Protein AF-A0A8J8G576-F1 (afdb_monomer_lite)

Radius of gyration: 27.76 Å; chains: 1; bounding box: 72×75×90 Å

Foldseek 3Di:
DDDDDPPPPPVVVVVVVVPDDVVVVVVVVLVVVLVVLLVVLDVLLPPCLVVVLVVLVVVLVVLVVVLVVLVVVLPPPPDDPVVNVVSVVVSVVSVVVNVVSVVVSVCSLQVSVVSLLVSLLSLLVQPQDLLSLLLQQQVLLLVQDAQPPPCNLVSLLSSLLSNLLSLLLVLQVVCCVPDHDPDPQSVVLVVVLVPDPDDVVSVVVSSSSCSNQPSSLSSSLSVLLSSLCVDPVLVVLVVVLVVLVVVLVVPPPPPVSNVVSVVVNVVSVVVSLVSSLVSSVCSLVVNPDPPPDDDPDPVVVVVVVVSVVSSSVVSNVLNVLLSVLDDDSSLLSVLSSLLSCLSRPSHNDQLCSHNLCSLVVLQCLQPDQDAPPVRHGDPSDNRPVVSSVSSCQFQASHGAQWWWWFAPDPLDTWIWGQRGTRDVHSQFGFTATDDLVPVPDAQDDTDGRDLCGTPSHPNDDDDNPPDPPHDPVVSRVVRPNTDGPDVSVDDDQDVSNVSVVCVRNVSD

Structure (mmCIF, N/CA/C/O backbone):
data_AF-A0A8J8G576-F1
#
_entry.id   AF-A0A8J8G576-F1
#
loop_
_atom_site.group_PDB
_atom_site.id
_atom_site.type_symbol
_atom_site.label_atom_id
_atom_site.label_alt_id
_atom_site.label_comp_id
_atom_site.label_asym_id
_atom_site.label_entity_id
_atom_site.label_seq_id
_atom_site.pdbx_PDB_ins_code
_atom_site.Cartn_x
_atom_site.Cartn_y
_atom_site.Cartn_z
_atom_site.occupancy
_atom_site.B_iso_or_equiv
_atom_site.auth_seq_id
_atom_site.auth_comp_id
_atom_site.auth_asym_id
_atom_site.auth_atom_id
_atom_site.pdbx_PDB_model_num
ATOM 1 N N . MET A 1 1 ? 14.164 47.721 5.585 1.00 39.62 1 MET A N 1
ATOM 2 C CA . MET A 1 1 ? 12.721 47.896 5.838 1.00 39.62 1 MET A CA 1
ATOM 3 C C . MET A 1 1 ? 12.166 48.745 4.714 1.00 39.62 1 MET A C 1
ATOM 5 O O . MET A 1 1 ? 12.472 49.926 4.664 1.00 39.62 1 MET A O 1
ATOM 9 N N . SER A 1 2 ? 11.447 48.130 3.782 1.00 25.92 2 SER A N 1
ATOM 10 C CA . SER A 1 2 ? 10.608 48.828 2.807 1.00 25.92 2 SER A CA 1
ATOM 11 C C . SER A 1 2 ? 9.567 47.843 2.276 1.00 25.92 2 SER A C 1
ATOM 13 O O . SER A 1 2 ? 9.880 46.702 1.936 1.00 25.92 2 SER A O 1
ATOM 15 N N . ASP A 1 3 ? 8.321 48.297 2.331 1.00 33.03 3 ASP A N 1
ATOM 16 C CA . ASP A 1 3 ? 7.081 47.558 2.135 1.00 33.03 3 ASP A CA 1
ATOM 17 C C . ASP A 1 3 ? 6.875 47.049 0.706 1.00 33.03 3 ASP A C 1
ATOM 19 O O . ASP A 1 3 ? 7.159 47.745 -0.270 1.00 33.03 3 ASP A O 1
ATOM 23 N N . VAL A 1 4 ? 6.265 45.864 0.579 1.00 30.14 4 VAL A N 1
ATOM 24 C CA . VAL A 1 4 ? 5.625 45.423 -0.668 1.00 30.14 4 VAL A CA 1
ATOM 25 C C . VAL A 1 4 ? 4.131 45.200 -0.423 1.00 30.14 4 VAL A C 1
ATOM 27 O O . VAL A 1 4 ? 3.704 44.424 0.427 1.00 30.14 4 VAL A O 1
ATOM 30 N N . ASN A 1 5 ? 3.370 45.951 -1.213 1.00 28.48 5 ASN A N 1
ATOM 31 C CA . ASN A 1 5 ? 1.947 46.276 -1.178 1.00 28.48 5 ASN A CA 1
ATOM 32 C C . ASN A 1 5 ? 1.008 45.048 -1.395 1.00 28.48 5 ASN A C 1
ATOM 34 O O . ASN A 1 5 ? 1.234 44.284 -2.339 1.00 28.48 5 ASN A O 1
ATOM 38 N N . PRO A 1 6 ? -0.080 44.852 -0.610 1.00 28.58 6 PRO A N 1
ATOM 39 C CA . PRO A 1 6 ? -0.944 43.662 -0.696 1.00 28.58 6 PRO A CA 1
ATOM 40 C C . PRO A 1 6 ? -1.960 43.636 -1.860 1.00 28.58 6 PRO A C 1
ATOM 42 O O . PRO A 1 6 ? -2.720 42.677 -1.991 1.00 28.58 6 PRO A O 1
ATOM 45 N N . LEU A 1 7 ? -1.971 44.629 -2.751 1.00 29.23 7 LEU A N 1
ATOM 46 C CA . LEU A 1 7 ? -3.023 44.797 -3.770 1.00 29.23 7 LEU A CA 1
ATOM 47 C C . LEU A 1 7 ? -2.834 44.031 -5.098 1.00 29.23 7 LEU A C 1
ATOM 49 O O . LEU A 1 7 ? -3.698 44.108 -5.966 1.00 29.23 7 LEU A O 1
ATOM 53 N N . ASN A 1 8 ? -1.773 43.231 -5.266 1.00 31.52 8 ASN A N 1
ATOM 54 C CA . ASN A 1 8 ? -1.525 42.496 -6.524 1.00 31.52 8 ASN A CA 1
ATOM 55 C C . ASN A 1 8 ? -1.958 41.016 -6.534 1.00 31.52 8 ASN A C 1
ATOM 57 O O . ASN A 1 8 ? -1.781 40.338 -7.547 1.00 31.52 8 ASN A O 1
ATOM 61 N N . ARG A 1 9 ? -2.565 40.491 -5.457 1.00 32.44 9 ARG A N 1
ATOM 62 C CA . ARG A 1 9 ? -3.052 39.095 -5.435 1.00 32.44 9 ARG A CA 1
ATOM 63 C C . ARG A 1 9 ? -4.371 38.876 -6.185 1.00 32.44 9 ARG A C 1
ATOM 65 O O . ARG A 1 9 ? -4.567 37.783 -6.703 1.00 32.44 9 ARG A O 1
ATOM 72 N N . ASP A 1 10 ? -5.226 39.891 -6.319 1.00 32.47 10 ASP A N 1
ATOM 73 C CA . ASP A 1 10 ? -6.603 39.699 -6.811 1.00 32.47 10 ASP A CA 1
ATOM 74 C C . ASP A 1 10 ? -6.775 39.726 -8.341 1.00 32.47 10 ASP A C 1
ATOM 76 O O . ASP A 1 10 ? -7.762 39.210 -8.873 1.00 32.47 10 ASP A O 1
ATOM 80 N N . LYS A 1 11 ? -5.801 40.260 -9.091 1.00 29.56 11 LYS A N 1
ATOM 81 C CA . LYS A 1 11 ? -5.844 40.253 -10.569 1.00 29.56 11 LYS A CA 1
ATOM 82 C C . LYS A 1 11 ? -5.402 38.916 -11.180 1.00 29.56 11 LYS A C 1
ATOM 84 O O . LYS A 1 11 ? -5.872 38.546 -12.258 1.00 29.56 11 LYS A O 1
ATOM 89 N N . PHE A 1 12 ? -4.558 38.153 -10.482 1.00 28.38 12 PHE A N 1
ATOM 90 C CA . PHE A 1 12 ? -4.049 36.867 -10.975 1.00 28.38 12 PHE A CA 1
ATOM 91 C C . PHE A 1 12 ? -5.076 35.732 -10.809 1.00 28.38 12 PHE A C 1
ATOM 93 O O . PHE A 1 12 ? -5.194 34.861 -11.669 1.00 28.38 12 PHE A O 1
ATOM 100 N N . THR A 1 13 ? -5.894 35.781 -9.754 1.00 30.67 13 THR A N 1
ATOM 101 C CA . THR A 1 13 ? -6.977 34.819 -9.483 1.00 30.67 13 THR A CA 1
ATOM 102 C C . THR A 1 13 ? -8.169 34.972 -10.425 1.00 30.67 13 THR A C 1
ATOM 104 O O . THR A 1 13 ? -8.781 33.968 -10.782 1.00 30.67 13 THR A O 1
ATOM 107 N N . ARG A 1 14 ? -8.497 36.192 -10.877 1.00 27.19 14 ARG A N 1
ATOM 108 C CA . ARG A 1 14 ? -9.646 36.414 -11.779 1.00 27.19 14 ARG A CA 1
ATOM 109 C C . ARG A 1 14 ? -9.377 36.031 -13.235 1.00 27.19 14 ARG A C 1
ATOM 111 O O . ARG A 1 14 ? -10.308 35.627 -13.920 1.00 27.19 14 ARG A O 1
ATOM 118 N N . THR A 1 15 ? -8.125 36.073 -13.688 1.00 27.48 15 THR A N 1
ATOM 119 C CA . THR A 1 15 ? -7.775 35.765 -15.091 1.00 27.48 15 THR A CA 1
ATOM 120 C C . THR A 1 15 ? -7.630 34.254 -15.351 1.00 27.48 15 THR A C 1
ATOM 122 O O . THR A 1 15 ? -7.819 33.790 -16.469 1.00 27.48 15 THR A O 1
ATOM 125 N N . LEU A 1 16 ? -7.367 33.455 -14.308 1.00 27.31 16 LEU A N 1
ATOM 126 C CA . LEU A 1 16 ? -7.277 31.986 -14.383 1.00 27.31 16 LEU A CA 1
ATOM 127 C C . LEU A 1 16 ? -8.637 31.272 -14.284 1.00 27.31 16 LEU A C 1
ATOM 129 O O . LEU A 1 16 ? -8.723 30.088 -14.592 1.00 27.31 16 LEU A O 1
ATOM 133 N N . LEU A 1 17 ? -9.701 31.963 -13.862 1.00 27.03 17 LEU A N 1
ATOM 134 C CA . LEU A 1 17 ? -11.038 31.375 -13.697 1.00 27.03 17 LEU A CA 1
ATOM 135 C C . LEU A 1 17 ? -11.918 31.473 -14.952 1.00 27.03 17 LEU A C 1
ATOM 137 O O . LEU A 1 17 ? -12.981 30.861 -14.986 1.00 27.03 17 LEU A O 1
ATOM 141 N N . THR A 1 18 ? -11.489 32.199 -15.986 1.00 26.41 18 THR A N 1
ATOM 142 C CA . THR A 1 18 ? -12.265 32.386 -17.224 1.00 26.41 18 THR A CA 1
ATOM 143 C C . THR A 1 18 ? -11.886 31.417 -18.349 1.00 26.41 18 THR A C 1
ATOM 145 O O . THR A 1 18 ? -12.558 31.398 -19.373 1.00 26.41 18 THR A O 1
ATOM 148 N N . THR A 1 19 ? -10.848 30.590 -18.172 1.00 29.44 19 THR A N 1
ATOM 149 C CA . THR A 1 19 ? -10.305 29.705 -19.228 1.00 29.44 19 THR A CA 1
ATOM 150 C C . THR A 1 19 ? -10.270 28.217 -18.866 1.00 29.44 19 THR A C 1
ATOM 152 O O . THR A 1 19 ? -9.863 27.400 -19.688 1.00 29.44 19 THR A O 1
ATOM 155 N N . VAL A 1 20 ? -10.717 27.835 -17.666 1.00 29.94 20 VAL A N 1
ATOM 156 C CA . VAL A 1 20 ? -10.661 26.443 -17.195 1.00 29.94 20 VAL A CA 1
ATOM 157 C C . VAL A 1 20 ? -12.033 25.789 -17.328 1.00 29.94 20 VAL A C 1
ATOM 159 O O . VAL A 1 20 ? -13.028 26.279 -16.794 1.00 29.94 20 VAL A O 1
ATOM 162 N N . ASN A 1 21 ? -12.076 24.658 -18.032 1.00 34.28 21 ASN A N 1
ATOM 163 C CA . ASN A 1 21 ? -13.278 23.855 -18.210 1.00 34.28 21 ASN A CA 1
ATOM 164 C C . ASN A 1 21 ? -13.835 23.437 -16.826 1.00 34.28 21 ASN A C 1
ATOM 166 O O . ASN A 1 21 ? -13.077 22.942 -15.987 1.00 34.28 21 ASN A O 1
ATOM 170 N N . PRO A 1 22 ? -15.142 23.586 -16.543 1.00 29.98 22 PRO A N 1
ATOM 171 C CA . PRO A 1 22 ? -15.736 23.208 -15.254 1.00 29.98 22 PRO A CA 1
ATOM 172 C C . PRO A 1 22 ? -15.455 21.755 -14.821 1.00 29.98 22 PRO A C 1
ATOM 174 O O . PRO A 1 22 ? -15.368 21.463 -13.623 1.00 29.98 22 PRO A O 1
ATOM 177 N N . LYS A 1 23 ? -15.254 20.838 -15.780 1.00 34.91 23 LYS A N 1
ATOM 178 C CA . LYS A 1 23 ? -14.845 19.448 -15.507 1.00 34.91 23 LYS A CA 1
ATOM 179 C C . LYS A 1 23 ? -13.452 19.365 -14.873 1.00 34.91 23 LYS A C 1
ATOM 181 O O . LYS A 1 23 ? -13.271 18.624 -13.907 1.00 34.91 23 LYS A O 1
ATOM 186 N N . ASP A 1 24 ? -12.522 20.205 -15.316 1.00 33.38 24 ASP A N 1
ATOM 187 C CA . ASP A 1 24 ? -11.160 20.251 -14.789 1.00 33.38 24 ASP A CA 1
ATOM 188 C C . ASP A 1 24 ? -11.166 20.748 -13.345 1.00 33.38 24 ASP A C 1
ATOM 190 O O . ASP A 1 24 ? -10.557 20.099 -12.502 1.00 33.38 24 ASP A O 1
ATOM 194 N N . ILE A 1 25 ? -11.959 21.786 -13.021 1.00 30.48 25 ILE A N 1
ATOM 195 C CA . ILE A 1 25 ? -12.171 22.334 -11.656 1.00 30.48 25 ILE A CA 1
ATOM 196 C C . ILE A 1 25 ? -12.652 21.256 -10.666 1.00 30.48 25 ILE A C 1
ATOM 198 O O . ILE A 1 25 ? -12.297 21.266 -9.480 1.00 30.48 25 ILE A O 1
ATOM 202 N N . THR A 1 26 ? -13.431 20.290 -11.151 1.00 33.34 26 THR A N 1
ATOM 203 C CA . THR A 1 26 ? -13.935 19.174 -10.342 1.00 33.34 26 THR A CA 1
ATOM 204 C C . THR A 1 26 ? -12.807 18.192 -10.002 1.00 33.34 26 THR A C 1
ATOM 206 O O . THR A 1 26 ? -12.690 17.767 -8.850 1.00 33.34 26 THR A O 1
ATOM 209 N N . ASN A 1 27 ? -11.904 17.928 -10.951 1.00 35.97 27 ASN A N 1
ATOM 210 C CA . ASN A 1 27 ? -10.683 17.151 -10.723 1.00 35.97 27 ASN A CA 1
ATOM 211 C C . ASN A 1 27 ? -9.673 17.907 -9.824 1.00 35.97 27 ASN A C 1
ATOM 213 O O . ASN A 1 27 ? -9.022 17.279 -8.984 1.00 35.97 27 ASN A O 1
ATOM 217 N N . ILE A 1 28 ? -9.643 19.254 -9.876 1.00 33.38 28 ILE A N 1
ATOM 218 C CA . ILE A 1 28 ? -8.862 20.127 -8.963 1.00 33.38 28 ILE A CA 1
ATOM 219 C C . ILE A 1 28 ? -9.232 19.939 -7.507 1.00 33.38 28 ILE A C 1
ATOM 221 O O . ILE A 1 28 ? -8.360 19.762 -6.653 1.00 33.38 28 ILE A O 1
ATOM 225 N N . ARG A 1 29 ? -10.529 19.968 -7.197 1.00 38.03 29 ARG A N 1
ATOM 226 C CA . ARG A 1 29 ? -10.978 19.732 -5.823 1.00 38.03 29 ARG A CA 1
ATOM 227 C C . ARG A 1 29 ? -10.675 18.301 -5.380 1.00 38.03 29 ARG A C 1
ATOM 229 O O . ARG A 1 29 ? -10.291 18.111 -4.234 1.00 38.03 29 ARG A O 1
ATOM 236 N N . ARG A 1 30 ? -10.785 17.312 -6.272 1.00 41.78 30 ARG A N 1
ATOM 237 C CA . ARG A 1 30 ? -10.610 15.883 -5.953 1.00 41.78 30 ARG A CA 1
ATOM 238 C C . ARG A 1 30 ? -9.176 15.505 -5.556 1.00 41.78 30 ARG A C 1
ATOM 240 O O . ARG A 1 30 ? -9.003 14.850 -4.533 1.00 41.78 30 ARG A O 1
ATOM 247 N N . VAL A 1 31 ? -8.147 15.959 -6.275 1.00 36.06 31 VAL A N 1
ATOM 248 C CA . VAL A 1 31 ? -6.740 15.605 -5.965 1.00 36.06 31 VAL A CA 1
ATOM 249 C C . VAL A 1 31 ? -6.128 16.497 -4.877 1.00 36.06 31 VAL A C 1
ATOM 251 O O . VAL A 1 31 ? -5.391 16.008 -4.023 1.00 36.06 31 VAL A O 1
ATOM 254 N N . LYS A 1 32 ? -6.491 17.788 -4.814 1.00 36.25 32 LYS A N 1
ATOM 255 C CA . LYS A 1 32 ? -6.098 18.668 -3.694 1.00 36.25 32 LYS A CA 1
ATOM 256 C C . LYS A 1 32 ? -6.681 18.186 -2.359 1.00 36.25 32 LYS A C 1
ATOM 258 O O . LYS A 1 32 ? -6.054 18.350 -1.313 1.00 36.25 32 LYS A O 1
ATOM 263 N N . ASN A 1 33 ? -7.859 17.560 -2.399 1.00 42.66 33 ASN A N 1
ATOM 264 C CA . ASN A 1 33 ? -8.422 16.875 -1.243 1.00 42.66 33 ASN A CA 1
ATOM 265 C C . ASN A 1 33 ? -7.619 15.624 -0.879 1.00 42.66 33 ASN A C 1
ATOM 267 O O . ASN A 1 33 ? -7.415 15.418 0.307 1.00 42.66 33 ASN A O 1
ATOM 271 N N . LEU A 1 34 ? -7.095 14.847 -1.837 1.00 41.03 34 LEU A N 1
ATOM 272 C CA . LEU A 1 34 ? -6.261 13.675 -1.538 1.00 41.03 34 LEU A CA 1
ATOM 273 C C . LEU A 1 34 ? -4.980 14.029 -0.774 1.00 41.03 34 LEU A C 1
ATOM 275 O O . LEU A 1 34 ? -4.742 13.443 0.275 1.00 41.03 34 LEU A O 1
ATOM 279 N N . GLY A 1 35 ? -4.201 15.019 -1.229 1.00 37.62 35 GLY A N 1
ATOM 280 C CA . GLY A 1 35 ? -2.990 15.471 -0.521 1.00 37.62 35 GLY A CA 1
ATOM 281 C C . GLY A 1 35 ? -3.280 15.930 0.915 1.00 37.62 35 GLY A C 1
ATOM 282 O O . GLY A 1 35 ? -2.668 15.452 1.865 1.00 37.62 35 GLY A O 1
ATOM 283 N N . ARG A 1 36 ? -4.325 16.752 1.094 1.00 41.44 36 ARG A N 1
ATOM 284 C CA . ARG A 1 36 ? -4.788 17.212 2.419 1.00 41.44 36 ARG A CA 1
ATOM 285 C C . ARG A 1 36 ? -5.404 16.104 3.276 1.00 41.44 36 ARG A C 1
ATOM 287 O O . ARG A 1 36 ? -5.397 16.194 4.502 1.00 41.44 36 ARG A O 1
ATOM 294 N N . LEU A 1 37 ? -5.975 15.074 2.658 1.00 42.94 37 LEU A N 1
ATOM 295 C CA . LEU A 1 37 ? -6.482 13.890 3.346 1.00 42.94 37 LEU A CA 1
ATOM 296 C C . LEU A 1 37 ? -5.341 12.984 3.813 1.00 42.94 37 LEU A C 1
ATOM 298 O O . LEU A 1 37 ? -5.450 12.418 4.900 1.00 42.94 37 LEU A O 1
ATOM 302 N N . PHE A 1 38 ? -4.249 12.891 3.048 1.00 44.75 38 PHE A N 1
ATOM 303 C CA . PHE A 1 38 ? -3.033 12.173 3.435 1.00 44.75 38 PHE A CA 1
ATOM 304 C C . PHE A 1 38 ? -2.335 12.839 4.619 1.00 44.75 38 PHE A C 1
ATOM 306 O O . PHE A 1 38 ? -2.135 12.179 5.643 1.00 44.75 38 PHE A O 1
ATOM 313 N N . GLU A 1 39 ? -2.136 14.155 4.555 1.00 42.53 39 GLU A N 1
ATOM 314 C CA . GLU A 1 39 ? -1.615 14.933 5.682 1.00 42.53 39 GLU A CA 1
ATOM 315 C C . GLU A 1 39 ? -2.572 14.872 6.883 1.00 42.53 39 GLU A C 1
ATOM 317 O O . GLU A 1 39 ? -2.167 14.644 8.023 1.00 42.53 39 GLU A O 1
ATOM 322 N N . GLY A 1 40 ? -3.878 15.014 6.635 1.00 39.28 40 GLY A N 1
ATOM 323 C CA . GLY A 1 40 ? -4.918 15.040 7.660 1.00 39.28 40 GLY A CA 1
ATOM 324 C C . GLY A 1 40 ? -5.160 13.706 8.371 1.00 39.28 40 GLY A C 1
ATOM 325 O O . GLY A 1 40 ? -5.634 13.731 9.509 1.00 39.28 40 GLY A O 1
ATOM 326 N N . LEU A 1 41 ? -4.854 12.565 7.741 1.00 42.94 41 LEU A N 1
ATOM 327 C CA . LEU A 1 41 ? -4.860 11.238 8.370 1.00 42.94 41 LEU A CA 1
ATOM 328 C C . LEU A 1 41 ? -3.667 11.085 9.312 1.00 42.94 41 LEU A C 1
ATOM 330 O O . LEU A 1 41 ? -3.839 10.658 10.451 1.00 42.94 41 LEU A O 1
ATOM 334 N N . GLN A 1 42 ? -2.469 11.485 8.882 1.00 43.84 42 GLN A N 1
ATOM 335 C CA . GLN A 1 42 ? -1.278 11.373 9.720 1.00 43.84 42 GLN A CA 1
ATOM 336 C C . GLN A 1 42 ? -1.287 12.370 10.879 1.00 43.84 42 GLN A C 1
ATOM 338 O O . GLN A 1 42 ? -1.013 11.978 12.011 1.00 43.84 42 GLN A O 1
ATOM 343 N N . TYR A 1 43 ? -1.667 13.632 10.643 1.00 38.19 43 TYR A N 1
ATOM 344 C CA . TYR A 1 43 ? -1.714 14.662 11.688 1.00 38.19 43 TYR A CA 1
ATOM 345 C C . TYR A 1 43 ? -2.799 14.413 12.742 1.00 38.19 43 TYR A C 1
ATOM 347 O O . TYR A 1 43 ? -2.605 14.792 13.892 1.00 38.19 43 TYR A O 1
ATOM 355 N N . ARG A 1 44 ? -3.920 13.764 12.388 1.00 41.97 44 ARG A N 1
ATOM 356 C CA . ARG A 1 44 ? -4.988 13.423 13.352 1.00 41.97 44 ARG A CA 1
ATOM 357 C C . ARG A 1 44 ? -4.779 12.085 14.056 1.00 41.97 44 ARG A C 1
ATOM 359 O O . ARG A 1 44 ? -5.364 11.873 15.113 1.00 41.97 44 ARG A O 1
ATOM 366 N N . VAL A 1 45 ? -3.936 11.211 13.511 1.00 41.88 45 VAL A N 1
ATOM 367 C CA . VAL A 1 45 ? -3.476 9.983 14.181 1.00 41.88 45 VAL A CA 1
ATOM 368 C C . VAL A 1 45 ? -2.192 10.229 15.000 1.00 41.88 45 VAL A C 1
ATOM 370 O O . VAL A 1 45 ? -1.796 9.367 15.783 1.00 41.88 45 VAL A O 1
ATOM 373 N N . LYS A 1 46 ? -1.556 11.414 14.893 1.00 43.59 46 LYS A N 1
ATOM 374 C CA . LYS A 1 46 ? -0.429 11.817 15.757 1.00 43.59 46 LYS A CA 1
ATOM 375 C C . LYS A 1 46 ? -0.771 11.624 17.238 1.00 43.59 46 LYS A C 1
ATOM 377 O O . LYS A 1 46 ? -1.900 11.839 17.674 1.00 43.59 46 LYS A O 1
ATOM 382 N N . GLU A 1 47 ? 0.267 11.263 17.992 1.00 42.22 47 GLU A N 1
ATOM 383 C CA . GLU A 1 47 ? 0.310 10.928 19.424 1.00 42.22 47 GLU A CA 1
ATOM 384 C C . GLU A 1 47 ? -0.525 11.812 20.361 1.00 42.22 47 GLU A C 1
ATOM 386 O O . GLU A 1 47 ? -0.893 11.336 21.433 1.00 42.22 47 GLU A O 1
ATOM 391 N N . SER A 1 48 ? -0.885 13.042 19.971 1.00 44.53 48 SER A N 1
ATOM 392 C CA . SER A 1 48 ? -1.766 13.887 20.775 1.00 44.53 48 SER A CA 1
ATOM 393 C C . SER A 1 48 ? -3.174 13.312 20.904 1.00 44.53 48 SER A C 1
ATOM 395 O O . SER A 1 48 ? -3.705 13.360 21.998 1.00 44.53 48 SER A O 1
ATOM 397 N N . ASN A 1 49 ? -3.773 12.692 19.881 1.00 50.84 49 ASN A N 1
ATOM 398 C CA . ASN A 1 49 ? -5.137 12.164 20.025 1.00 50.84 49 ASN A CA 1
ATOM 399 C C . ASN A 1 49 ? -5.187 10.888 20.869 1.00 50.84 49 ASN A C 1
ATOM 401 O O . ASN A 1 49 ? -6.095 10.741 21.670 1.00 50.84 49 ASN A O 1
ATOM 405 N N . ILE A 1 50 ? -4.205 9.987 20.765 1.00 48.56 50 ILE A N 1
ATOM 406 C CA . ILE A 1 50 ? -4.183 8.777 21.605 1.00 48.56 50 ILE A CA 1
ATOM 407 C C . ILE A 1 50 ? -3.841 9.133 23.058 1.00 48.56 50 ILE A C 1
ATOM 409 O O . ILE A 1 50 ? -4.493 8.623 23.960 1.00 48.56 50 ILE A O 1
ATOM 413 N N . GLN A 1 51 ? -2.874 10.026 23.305 1.00 51.22 51 GLN A N 1
ATOM 414 C CA . GLN A 1 51 ? -2.548 10.454 24.671 1.00 51.22 51 GLN A CA 1
ATOM 415 C C . GLN A 1 51 ? -3.620 11.356 25.283 1.00 51.22 51 GLN A C 1
ATOM 417 O O . GLN A 1 51 ? -3.908 11.209 26.464 1.00 51.22 51 GLN A O 1
ATOM 422 N N . ASN A 1 52 ? -4.242 12.245 24.504 1.00 57.72 52 ASN A N 1
ATOM 423 C CA . ASN A 1 52 ? -5.391 13.015 24.977 1.00 57.72 52 ASN A CA 1
ATOM 424 C C . ASN A 1 52 ? -6.577 12.091 25.243 1.00 57.72 52 ASN A C 1
ATOM 426 O O . ASN A 1 52 ? -7.206 12.247 26.272 1.00 57.72 52 ASN A O 1
ATOM 430 N N . ASN A 1 53 ? -6.826 11.078 24.406 1.00 58.97 53 ASN A N 1
ATOM 431 C CA . ASN A 1 53 ? -7.862 10.083 24.684 1.00 58.97 53 ASN A CA 1
ATOM 432 C C . ASN A 1 53 ? -7.552 9.269 25.946 1.00 58.97 53 ASN A C 1
ATOM 434 O O . ASN A 1 53 ? -8.469 8.967 26.693 1.00 58.97 53 ASN A O 1
ATOM 438 N N . LEU A 1 54 ? -6.289 8.903 26.195 1.00 58.59 54 LEU A N 1
ATOM 439 C CA . LEU A 1 54 ? -5.893 8.212 27.428 1.00 58.59 54 LEU A CA 1
ATOM 440 C C . LEU A 1 54 ? -6.089 9.105 28.658 1.00 58.59 54 LEU A C 1
ATOM 442 O O . LEU A 1 54 ? -6.673 8.649 29.631 1.00 58.59 54 LEU A O 1
ATOM 446 N N . LYS A 1 55 ? -5.704 10.385 28.582 1.00 70.12 55 LYS A N 1
ATOM 447 C CA . LYS A 1 55 ? -5.971 11.373 29.639 1.00 70.12 55 LYS A CA 1
ATOM 448 C C . LYS A 1 55 ? -7.467 11.598 29.856 1.00 70.12 55 LYS A C 1
ATOM 450 O O . LYS A 1 55 ? -7.915 11.594 30.989 1.00 70.12 55 LYS A O 1
ATOM 455 N N . GLU A 1 56 ? -8.248 11.732 28.787 1.00 71.81 56 GLU A N 1
ATOM 456 C CA . GLU A 1 56 ? -9.709 11.872 28.850 1.00 71.81 56 GLU A CA 1
ATOM 457 C C . GLU A 1 56 ? -10.365 10.608 29.449 1.00 71.81 56 GLU A C 1
ATOM 459 O O . GLU A 1 56 ? -11.360 10.712 30.162 1.00 71.81 56 GLU A O 1
ATOM 464 N N . ILE A 1 57 ? -9.805 9.413 29.206 1.00 68.94 57 ILE A N 1
ATOM 465 C CA . ILE A 1 57 ? -10.243 8.152 29.832 1.00 68.94 57 ILE A CA 1
ATOM 466 C C . ILE A 1 57 ? -9.898 8.130 31.329 1.00 68.94 57 ILE A C 1
ATOM 468 O O . ILE A 1 57 ? -10.762 7.786 32.130 1.00 68.94 57 ILE A O 1
ATOM 472 N N . GLU A 1 58 ? -8.685 8.528 31.717 1.00 76.19 58 GLU A N 1
ATOM 473 C CA . GLU A 1 58 ? -8.278 8.648 33.127 1.00 76.19 58 GLU A CA 1
ATOM 474 C C . GLU A 1 58 ? -9.139 9.682 33.875 1.00 76.19 58 GLU A C 1
ATOM 476 O O . GLU A 1 58 ? -9.608 9.434 34.989 1.00 76.19 58 GLU A O 1
ATOM 481 N N . GLU A 1 59 ? -9.416 10.826 33.243 1.00 77.56 59 GLU A N 1
ATOM 482 C CA . GLU A 1 59 ? -10.328 11.851 33.754 1.00 77.56 59 GLU A CA 1
ATOM 483 C C . GLU A 1 59 ? -11.732 11.277 33.955 1.00 77.56 59 GLU A C 1
ATOM 485 O O . GLU A 1 59 ? -12.310 11.441 35.030 1.00 77.56 59 GLU A O 1
ATOM 490 N N . LEU A 1 60 ? -12.253 10.530 32.980 1.00 75.12 60 LEU A N 1
ATOM 491 C CA . LEU A 1 60 ? -13.554 9.874 33.070 1.00 75.12 60 LEU A CA 1
ATOM 492 C C . LEU A 1 60 ? -13.625 8.841 34.206 1.00 75.12 60 LEU A C 1
ATOM 494 O O . LEU A 1 60 ? -14.619 8.799 34.936 1.00 75.12 60 LEU A O 1
ATOM 498 N N . GLU A 1 61 ? -12.589 8.023 34.388 1.00 76.88 61 GLU A N 1
ATOM 499 C CA . GLU A 1 61 ? -12.504 7.082 35.511 1.00 76.88 61 GLU A CA 1
ATOM 500 C C . GLU A 1 61 ? -12.494 7.823 36.856 1.00 76.88 61 GLU A C 1
ATOM 502 O O . GLU A 1 61 ? -13.226 7.449 37.778 1.00 76.88 61 GLU A O 1
ATOM 507 N N . SER A 1 62 ? -11.767 8.941 36.941 1.00 80.12 62 SER A N 1
ATOM 508 C CA . SER A 1 62 ? -11.748 9.794 38.133 1.00 80.12 62 SER A CA 1
ATOM 509 C C . SER A 1 62 ? -13.123 10.409 38.441 1.00 80.12 62 SER A C 1
ATOM 511 O O . SER A 1 62 ? -13.539 10.454 39.602 1.00 80.12 62 SER A O 1
ATOM 513 N N . THR A 1 63 ? -13.867 10.834 37.414 1.00 73.19 63 THR A N 1
ATOM 514 C CA . THR A 1 63 ? -15.221 11.396 37.533 1.00 73.19 63 THR A CA 1
ATOM 515 C C . THR A 1 63 ? -16.210 10.328 38.002 1.00 73.19 63 THR A C 1
ATOM 517 O O . THR A 1 63 ? -16.966 10.555 38.950 1.00 73.19 63 THR A O 1
ATOM 520 N N . LYS A 1 64 ? -16.124 9.106 37.455 1.00 78.81 64 LYS A N 1
ATOM 521 C CA . LYS A 1 64 ? -16.912 7.945 37.911 1.00 78.81 64 LYS A CA 1
ATOM 522 C C . LYS A 1 64 ? -16.642 7.603 39.378 1.00 78.81 64 LYS A C 1
ATOM 524 O O . LYS A 1 64 ? -17.570 7.294 40.131 1.00 78.81 64 LYS A O 1
ATOM 529 N N . GLU A 1 65 ? -15.391 7.693 39.827 1.00 82.88 65 GLU A N 1
ATOM 530 C CA . GLU A 1 65 ? -15.060 7.524 41.245 1.00 82.88 65 GLU A CA 1
ATOM 531 C C . GLU A 1 65 ? -15.610 8.645 42.136 1.00 82.88 65 GLU A C 1
ATOM 533 O O . GLU A 1 65 ? -16.091 8.367 43.240 1.00 82.88 65 GLU A O 1
ATOM 538 N N . LYS A 1 66 ? -15.547 9.908 41.691 1.00 81.62 66 LYS A N 1
ATOM 539 C CA . LYS A 1 66 ? -16.115 11.047 42.431 1.00 81.62 66 LYS A CA 1
ATOM 540 C C . LYS A 1 66 ? -17.620 10.889 42.610 1.00 81.62 66 LYS A C 1
ATOM 542 O O . LYS A 1 66 ? -18.101 11.079 43.727 1.00 81.62 66 LYS A O 1
ATOM 547 N N . ILE A 1 67 ? -18.342 10.478 41.565 1.00 75.00 67 ILE A N 1
ATOM 548 C CA . ILE A 1 67 ? -19.783 10.194 41.629 1.00 75.00 67 ILE A CA 1
ATOM 549 C C . ILE A 1 67 ? -20.058 9.114 42.678 1.00 75.00 67 ILE A C 1
ATOM 551 O O . ILE A 1 67 ? -20.813 9.368 43.616 1.00 75.00 67 ILE A O 1
ATOM 555 N N . LYS A 1 68 ? -19.357 7.971 42.631 1.00 82.88 68 LYS A N 1
ATOM 556 C CA . LYS A 1 68 ? -19.502 6.901 43.641 1.00 82.88 68 LYS A CA 1
ATOM 557 C C . LYS A 1 68 ? -19.243 7.389 45.073 1.00 82.88 68 LYS A C 1
ATOM 559 O O . LYS A 1 68 ? -19.989 7.046 45.991 1.00 82.88 68 LYS A O 1
ATOM 564 N N . LYS A 1 69 ? -18.208 8.215 45.279 1.00 82.88 69 LYS A N 1
ATOM 565 C CA . LYS A 1 69 ? -17.874 8.813 46.590 1.00 82.88 69 LYS A CA 1
ATOM 566 C C . LYS A 1 69 ? -18.924 9.830 47.056 1.00 82.88 69 LYS A C 1
ATOM 568 O O . LYS A 1 69 ? -19.135 9.987 48.257 1.00 82.88 69 LYS A O 1
ATOM 573 N N . LEU A 1 70 ? -19.564 10.554 46.140 1.00 78.94 70 LEU A N 1
ATOM 574 C CA . LEU A 1 70 ? -20.640 11.498 46.451 1.00 78.94 70 LEU A CA 1
ATOM 575 C C . LEU A 1 70 ? -21.960 10.772 46.742 1.00 78.94 70 LEU A C 1
ATOM 577 O O . LEU A 1 70 ? -22.690 11.182 47.643 1.00 78.94 70 LEU A O 1
ATOM 581 N N . GLU A 1 71 ? -22.244 9.674 46.045 1.00 79.88 71 GLU A N 1
ATOM 582 C CA . GLU A 1 71 ? -23.408 8.822 46.290 1.00 79.88 71 GLU A CA 1
ATOM 583 C C . GLU A 1 71 ? -23.351 8.136 47.657 1.00 79.88 71 GLU A C 1
ATOM 585 O O . GLU A 1 71 ? -24.350 8.148 48.381 1.00 79.88 71 GLU A O 1
ATOM 590 N N . SER A 1 72 ? -22.190 7.602 48.056 1.00 78.44 72 SER A N 1
ATOM 591 C CA . SER A 1 72 ? -22.005 7.047 49.404 1.00 78.44 72 SER A CA 1
ATOM 592 C C . SER A 1 72 ? -22.194 8.129 50.472 1.00 78.44 72 SER A C 1
ATOM 594 O O . SER A 1 72 ? -22.986 7.963 51.396 1.00 78.44 72 SER A O 1
ATOM 596 N N . LYS A 1 73 ? -21.595 9.307 50.261 1.00 77.31 73 LYS A N 1
ATOM 597 C CA . LYS A 1 73 ? -21.760 10.497 51.110 1.00 77.31 73 LYS A CA 1
ATOM 598 C C . LYS A 1 73 ? -23.190 11.037 51.172 1.00 77.31 73 LYS A C 1
ATOM 600 O O . LYS A 1 73 ? -23.486 11.767 52.114 1.00 77.31 73 LYS A O 1
ATOM 605 N N . LYS A 1 74 ? -24.039 10.776 50.176 1.00 74.06 74 LYS A N 1
ATOM 606 C CA . LYS A 1 74 ? -25.456 11.178 50.154 1.00 74.06 74 LYS A CA 1
ATOM 607 C C . LYS A 1 74 ? -26.338 10.192 50.926 1.00 74.06 74 LYS A C 1
ATOM 609 O O . LYS A 1 74 ? -27.357 10.609 51.473 1.00 74.06 74 LYS A O 1
ATOM 614 N N . LYS A 1 75 ? -25.948 8.910 50.955 1.00 74.50 75 LYS A N 1
ATOM 615 C CA . LYS A 1 75 ? -26.630 7.825 51.680 1.00 74.50 75 LYS A CA 1
ATOM 616 C C . LYS A 1 75 ? -26.348 7.825 53.187 1.00 74.50 75 LYS A C 1
ATOM 618 O O . LYS A 1 75 ? -27.122 7.217 53.919 1.00 74.50 75 LYS A O 1
ATOM 623 N N . ASP A 1 76 ? -25.314 8.531 53.650 1.00 76.94 76 ASP A N 1
ATOM 624 C CA . ASP A 1 76 ? -25.043 8.714 55.082 1.00 76.94 76 ASP A CA 1
ATOM 625 C C . ASP A 1 76 ? -26.246 9.326 55.820 1.00 76.94 76 ASP A C 1
ATOM 627 O O . ASP A 1 76 ? -26.706 10.443 55.532 1.00 76.94 76 ASP A O 1
ATOM 631 N N . SER A 1 77 ? -26.755 8.578 56.802 1.00 59.22 77 SER A N 1
ATOM 632 C CA . SER A 1 77 ? -27.947 8.914 57.587 1.00 59.22 77 SER A CA 1
ATOM 633 C C . SER A 1 77 ? -27.761 10.156 58.469 1.00 59.22 77 SER A C 1
ATOM 635 O O . SER A 1 77 ? -28.753 10.798 58.805 1.00 59.22 77 SER A O 1
ATOM 637 N N . THR A 1 78 ? -26.514 10.542 58.751 1.00 67.38 78 THR A N 1
ATOM 638 C CA . THR A 1 78 ? -26.097 11.632 59.652 1.00 67.38 78 THR A CA 1
ATOM 639 C C . THR A 1 78 ? -26.084 13.036 59.035 1.00 67.38 78 THR A C 1
ATOM 641 O O . THR A 1 78 ? -25.958 14.010 59.771 1.00 67.38 78 THR A O 1
ATOM 644 N N . LYS A 1 79 ? -26.221 13.183 57.709 1.00 71.06 79 LYS A N 1
ATOM 645 C CA . LYS A 1 79 ? -26.152 14.498 57.037 1.00 71.06 79 LYS A CA 1
ATOM 646 C C . LYS A 1 79 ? -27.468 15.255 56.984 1.00 71.06 79 LYS A C 1
ATOM 648 O O . LYS A 1 79 ? -28.534 14.659 56.802 1.00 71.06 79 LYS A O 1
ATOM 653 N N . SER A 1 80 ? -27.371 16.584 57.033 1.00 74.38 80 SER A N 1
ATOM 654 C CA . SER A 1 80 ? -28.535 17.467 56.977 1.00 74.38 80 SER A CA 1
ATOM 655 C C . SER A 1 80 ? -29.247 17.390 55.617 1.00 74.38 80 SER A C 1
ATOM 657 O O . SER A 1 80 ? -28.672 17.032 54.580 1.00 74.38 80 SER A O 1
ATOM 659 N N . LYS A 1 81 ? -30.537 17.742 55.597 1.00 73.25 81 LYS A N 1
ATOM 660 C CA . LYS A 1 81 ? -31.355 17.739 54.372 1.00 73.25 81 LYS A CA 1
ATOM 661 C C . LYS A 1 81 ? -30.788 18.689 53.304 1.00 73.25 81 LYS A C 1
ATOM 663 O O . LYS A 1 81 ? -30.803 18.353 52.121 1.00 73.25 81 LYS A O 1
ATOM 668 N N . GLU A 1 82 ? -30.237 19.829 53.716 1.00 72.19 82 GLU A N 1
ATOM 669 C CA . GLU A 1 82 ? -29.605 20.821 52.835 1.00 72.19 82 GLU A CA 1
ATOM 670 C C . GLU A 1 82 ? -28.276 20.323 52.255 1.00 72.19 82 GLU A C 1
ATOM 672 O O . GLU A 1 82 ? -28.025 20.473 51.055 1.00 72.19 82 GLU A O 1
ATOM 677 N N . GLU A 1 83 ? -27.463 19.630 53.056 1.00 71.44 83 GLU A N 1
ATOM 678 C CA . GLU A 1 83 ? -26.233 18.990 52.582 1.00 71.44 83 GLU A CA 1
ATOM 679 C C . GLU A 1 83 ? -26.524 17.908 51.541 1.00 71.44 83 GLU A C 1
ATOM 681 O O . GLU A 1 83 ? -25.845 17.831 50.515 1.00 71.44 83 GLU A O 1
ATOM 686 N N . ARG A 1 84 ? -27.579 17.107 51.740 1.00 69.56 84 ARG A N 1
ATOM 687 C CA . ARG A 1 84 ? -28.014 16.104 50.754 1.00 69.56 84 ARG A CA 1
ATOM 688 C C . ARG A 1 84 ? -28.469 16.735 49.434 1.00 69.56 84 ARG A C 1
ATOM 690 O O . ARG A 1 84 ? -28.197 16.168 48.373 1.00 69.56 84 ARG A O 1
ATOM 697 N N . ILE A 1 85 ? -29.120 17.901 49.473 1.00 76.94 85 ILE A N 1
ATOM 698 C CA . ILE A 1 85 ? -29.515 18.655 48.269 1.00 76.94 85 ILE A CA 1
ATOM 699 C C . ILE A 1 85 ? -28.277 19.212 47.548 1.00 76.94 85 ILE A C 1
ATOM 701 O O . ILE A 1 85 ? -28.174 19.084 46.327 1.00 76.94 85 ILE A O 1
ATOM 705 N N . SER A 1 86 ? -27.315 19.771 48.287 1.00 78.50 86 SER A N 1
ATOM 706 C CA . SER A 1 86 ? -26.047 20.276 47.740 1.00 78.50 86 SER A CA 1
ATOM 707 C C . SER A 1 86 ? -25.216 19.166 47.081 1.00 78.50 86 SER A C 1
ATOM 709 O O . SER A 1 86 ? -24.779 19.307 45.937 1.00 78.50 86 SER A O 1
ATOM 711 N N . ILE A 1 87 ? -25.087 18.008 47.741 1.00 75.88 87 ILE A N 1
ATOM 712 C CA . ILE A 1 87 ? -24.434 16.815 47.178 1.00 75.88 87 ILE A CA 1
ATOM 713 C C . ILE A 1 87 ? -25.183 16.328 45.929 1.00 75.88 87 ILE A C 1
ATOM 715 O O . ILE A 1 87 ? -24.554 15.994 44.930 1.00 75.88 87 ILE A O 1
ATOM 719 N N . GLY A 1 88 ? -26.520 16.348 45.935 1.00 76.75 88 GLY A N 1
ATOM 720 C CA . GLY A 1 88 ? -27.332 15.997 44.767 1.00 76.75 88 GLY A CA 1
ATOM 721 C C . GLY A 1 88 ? -27.105 16.906 43.552 1.00 76.75 88 GLY A C 1
ATOM 722 O O . GLY A 1 88 ? -27.090 16.410 42.428 1.00 76.75 88 GLY A O 1
ATOM 723 N N . LYS A 1 89 ? -26.889 18.213 43.757 1.00 81.75 89 LYS A N 1
ATOM 724 C CA . LYS A 1 89 ? -26.518 19.142 42.673 1.00 81.75 89 LYS A CA 1
ATOM 725 C C . LYS A 1 89 ? -25.120 18.842 42.120 1.00 81.75 89 LYS A C 1
ATOM 727 O O . LYS A 1 89 ? -24.957 18.857 40.906 1.00 81.75 89 LYS A O 1
ATOM 732 N N . LYS A 1 90 ? -24.156 18.513 42.991 1.00 80.44 90 LYS A N 1
ATOM 733 C CA . LYS A 1 90 ? -22.794 18.112 42.588 1.00 80.44 90 LYS A CA 1
ATOM 734 C C . LYS A 1 90 ? -22.772 16.795 41.806 1.00 80.44 90 LYS A C 1
ATOM 736 O O . LYS A 1 90 ? -22.062 16.697 40.818 1.00 80.44 90 LYS A O 1
ATOM 741 N N . ILE A 1 91 ? -23.586 15.807 42.188 1.00 78.31 91 ILE A N 1
ATOM 742 C CA . ILE A 1 91 ? -23.718 14.557 41.416 1.00 78.31 91 ILE A CA 1
ATOM 743 C C . ILE A 1 91 ? -24.219 14.861 40.000 1.00 78.31 91 ILE A C 1
ATOM 745 O O . ILE A 1 91 ? -23.597 14.439 39.035 1.00 78.31 91 ILE A O 1
ATOM 749 N N . LYS A 1 92 ? -25.278 15.672 39.860 1.00 82.81 92 LYS A N 1
ATOM 750 C CA . LYS A 1 92 ? -25.808 16.042 38.537 1.00 82.81 92 LYS A CA 1
ATOM 751 C C . LYS A 1 92 ? -24.792 16.778 37.660 1.00 82.81 92 LYS A C 1
ATOM 753 O O . LYS A 1 92 ? -24.799 16.581 36.450 1.00 82.81 92 LYS A O 1
ATOM 758 N N . SER A 1 93 ? -23.953 17.647 38.230 1.00 81.69 93 SER A N 1
ATOM 759 C CA . SER A 1 93 ? -22.912 18.326 37.445 1.00 81.69 93 SER A CA 1
ATOM 760 C C . SER A 1 93 ? -21.838 17.354 36.958 1.00 81.69 93 SER A C 1
ATOM 762 O O . SER A 1 93 ? -21.454 17.427 35.795 1.00 81.69 93 SER A O 1
ATOM 764 N N . GLU A 1 94 ? -21.416 16.417 37.808 1.00 79.12 94 GLU A N 1
ATOM 765 C CA . GLU A 1 94 ? -20.415 15.401 37.457 1.00 79.12 94 GLU A CA 1
ATOM 766 C C . GLU A 1 94 ? -20.980 14.380 36.446 1.00 79.12 94 GLU A C 1
ATOM 768 O O . GLU A 1 94 ? -20.281 14.008 35.514 1.00 79.12 94 GLU A O 1
ATOM 773 N N . GLU A 1 95 ? -22.264 14.002 36.527 1.00 80.88 95 GLU A N 1
ATOM 774 C CA . GLU A 1 95 ? -22.942 13.155 35.519 1.00 80.88 95 GLU A CA 1
ATOM 775 C C . GLU A 1 95 ? -23.015 13.827 34.132 1.00 80.88 95 GLU A C 1
ATOM 777 O O . GLU A 1 95 ? -22.939 13.167 33.091 1.00 80.88 95 GLU A O 1
ATOM 782 N N . ILE A 1 96 ? -23.188 15.154 34.087 1.00 84.25 96 ILE A N 1
ATOM 783 C CA . ILE A 1 96 ? -23.154 15.920 32.830 1.00 84.25 96 ILE A CA 1
ATOM 784 C C . ILE A 1 96 ? -21.736 15.919 32.252 1.00 84.25 96 ILE A C 1
ATOM 786 O O . ILE A 1 96 ? -21.571 15.794 31.037 1.00 84.25 96 ILE A O 1
ATOM 790 N N . GLU A 1 97 ? -20.722 16.069 33.102 1.00 78.44 97 GLU A N 1
ATOM 791 C CA . GLU A 1 97 ? -19.316 16.027 32.704 1.00 78.44 97 GLU A CA 1
ATOM 792 C C . GLU A 1 97 ? -18.902 14.631 32.222 1.00 78.44 97 GLU A C 1
ATOM 794 O O . GLU A 1 97 ? -18.308 14.517 31.152 1.00 78.44 97 GLU A O 1
ATOM 799 N N . GLU A 1 98 ? -19.332 13.571 32.913 1.00 78.25 98 GLU A N 1
ATOM 800 C CA . GLU A 1 98 ? -19.181 12.177 32.486 1.00 78.25 98 GLU A CA 1
ATOM 801 C C . GLU A 1 98 ? -19.765 11.969 31.085 1.00 78.25 98 GLU A C 1
ATOM 803 O O . GLU A 1 98 ? -19.046 11.554 30.179 1.00 78.25 98 GLU A O 1
ATOM 808 N N . LYS A 1 99 ? -21.028 12.352 30.847 1.00 81.12 99 LYS A N 1
ATOM 809 C CA . LYS A 1 99 ? -21.651 12.232 29.514 1.00 81.12 99 LYS A CA 1
ATOM 810 C C . LYS A 1 99 ? -20.910 13.022 28.436 1.00 81.12 99 LYS A C 1
ATOM 812 O O . LYS A 1 99 ? -20.820 12.571 27.290 1.00 81.12 99 LYS A O 1
ATOM 817 N N . ARG A 1 100 ? -20.393 14.210 28.768 1.00 80.62 100 ARG A N 1
ATOM 818 C CA . ARG A 1 100 ? -19.588 15.023 27.839 1.00 80.62 100 ARG A CA 1
ATOM 819 C C . ARG A 1 100 ? -18.279 14.321 27.483 1.00 80.62 100 ARG A C 1
ATOM 821 O O . ARG A 1 100 ? -17.953 14.253 26.298 1.00 80.62 100 ARG A O 1
ATOM 828 N N . LEU A 1 101 ? -17.572 13.778 28.474 1.00 75.19 101 LEU A N 1
ATOM 829 C CA . LEU A 1 101 ? -16.337 13.017 28.278 1.00 75.19 101 LEU A CA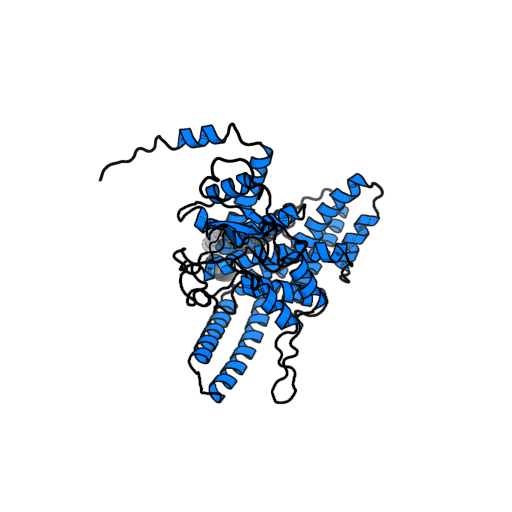 1
ATOM 830 C C . LEU A 1 101 ? -16.597 11.730 27.483 1.00 75.19 101 LEU A C 1
ATOM 832 O O . LEU A 1 101 ? -15.897 11.482 26.506 1.00 75.19 101 LEU A O 1
ATOM 836 N N . GLU A 1 102 ? -17.653 10.969 27.792 1.00 75.44 102 GLU A N 1
ATOM 837 C CA . GLU A 1 102 ? -18.037 9.770 27.027 1.00 75.44 102 GLU A CA 1
ATOM 838 C C . GLU A 1 102 ? -18.318 10.094 25.558 1.00 75.44 102 GLU A C 1
ATOM 840 O O . GLU A 1 102 ? -17.833 9.401 24.659 1.00 75.44 102 GLU A O 1
ATOM 845 N N . THR A 1 103 ? -19.051 11.180 25.298 1.00 78.00 103 THR A N 1
ATOM 846 C CA . THR A 1 103 ? -19.348 11.631 23.932 1.00 78.00 103 THR A CA 1
ATOM 847 C C . THR A 1 103 ? -18.070 12.027 23.193 1.00 78.00 103 THR A C 1
ATOM 849 O O . THR A 1 103 ? -17.890 11.664 22.031 1.00 78.00 103 THR A O 1
ATOM 852 N N . ARG A 1 104 ? -17.158 12.741 23.863 1.00 72.94 104 ARG A N 1
ATOM 853 C CA . ARG A 1 104 ? -15.893 13.198 23.276 1.00 72.94 104 ARG A CA 1
ATOM 854 C C . ARG A 1 104 ? -14.943 12.038 22.985 1.00 72.94 104 ARG A C 1
ATOM 856 O O . ARG A 1 104 ? -14.430 11.958 21.873 1.00 72.94 104 ARG A O 1
ATOM 863 N N . ILE A 1 105 ? -14.794 11.100 23.919 1.00 70.38 105 ILE A N 1
ATOM 864 C CA . ILE A 1 105 ? -14.000 9.877 23.740 1.00 70.38 105 ILE A CA 1
ATOM 865 C C . ILE A 1 105 ? -14.571 9.042 22.593 1.00 70.38 105 ILE A C 1
ATOM 867 O O . ILE A 1 105 ? -13.817 8.567 21.744 1.00 70.38 105 ILE A O 1
ATOM 871 N N . THR A 1 106 ? -15.895 8.879 22.532 1.00 72.75 106 THR A N 1
ATOM 872 C CA . THR A 1 106 ? -16.559 8.143 21.445 1.00 72.75 106 THR A CA 1
ATOM 873 C C . THR A 1 106 ? -16.307 8.823 20.102 1.00 72.75 106 THR A C 1
ATOM 875 O O . THR A 1 106 ? -15.838 8.182 19.164 1.00 72.75 106 THR A O 1
ATOM 878 N N . TYR A 1 107 ? -16.498 10.141 20.023 1.00 71.50 107 TYR A N 1
ATOM 879 C CA . TYR A 1 107 ? -16.211 10.920 18.820 1.00 71.50 107 TYR A CA 1
ATOM 880 C C . TYR A 1 107 ? -14.742 10.809 18.384 1.00 71.50 107 TYR A C 1
ATOM 882 O O . TYR A 1 107 ? -14.463 10.563 17.210 1.00 71.50 107 TYR A O 1
ATOM 890 N N . ASN A 1 108 ? -13.798 10.937 19.319 1.00 67.00 108 ASN A N 1
ATOM 891 C CA . ASN A 1 108 ? -12.366 10.840 19.040 1.00 67.00 108 ASN A CA 1
ATOM 892 C C . ASN A 1 108 ? -11.944 9.424 18.623 1.00 67.00 108 ASN A C 1
ATOM 894 O O . ASN A 1 108 ? -11.005 9.279 17.840 1.00 67.00 108 ASN A O 1
ATOM 898 N N . LYS A 1 109 ? -12.631 8.385 19.113 1.00 68.56 109 LYS A N 1
ATOM 899 C CA . LYS A 1 109 ? -12.446 7.003 18.653 1.00 68.56 109 LYS A CA 1
ATOM 900 C C . LYS A 1 109 ? -12.994 6.805 17.244 1.00 68.56 109 LYS A C 1
ATOM 902 O O . LYS A 1 109 ? -12.315 6.191 16.436 1.00 68.56 109 LYS A O 1
ATOM 907 N N . GLU A 1 110 ? -14.168 7.344 16.919 1.00 70.75 110 GLU A N 1
ATOM 908 C CA . GLU A 1 110 ? -14.812 7.170 15.607 1.00 70.75 110 GLU A CA 1
ATOM 909 C C . GLU A 1 110 ? -14.186 8.003 14.479 1.00 70.75 110 GLU A C 1
ATOM 911 O O . GLU A 1 110 ? -14.180 7.585 13.319 1.00 70.75 110 GLU A O 1
ATOM 916 N N . LEU A 1 111 ? -13.695 9.206 14.787 1.00 70.12 111 LEU A N 1
ATOM 917 C CA . LEU A 1 111 ? -13.250 10.174 13.784 1.00 70.12 111 LEU A CA 1
ATOM 918 C C . LEU A 1 111 ? -12.143 9.632 12.855 1.00 70.12 111 LEU A C 1
ATOM 920 O O . LEU A 1 111 ? -12.287 9.793 11.640 1.00 70.12 111 LEU A O 1
ATOM 924 N N . PRO A 1 112 ? -11.077 8.966 13.344 1.00 68.81 112 PRO A N 1
ATOM 925 C CA . PRO A 1 112 ? -10.066 8.360 12.477 1.00 68.81 112 PRO A CA 1
ATOM 926 C C . PRO A 1 112 ? -10.648 7.356 11.476 1.00 68.81 112 PRO A C 1
ATOM 928 O O . PRO A 1 112 ? -10.197 7.315 10.332 1.00 68.81 112 PRO A O 1
ATOM 931 N N . PHE A 1 113 ? -11.674 6.595 11.867 1.00 72.75 113 PHE A N 1
ATOM 932 C CA . PHE A 1 113 ? -12.344 5.637 10.984 1.00 72.75 113 PHE A CA 1
ATOM 933 C C . PHE A 1 113 ? -13.190 6.326 9.927 1.00 72.75 113 PHE A C 1
ATOM 935 O O . PHE A 1 113 ? -13.043 6.003 8.755 1.00 72.75 113 PHE A O 1
ATOM 942 N N . LYS A 1 114 ? -13.985 7.337 10.309 1.00 73.44 114 LYS A N 1
ATOM 943 C CA . LYS A 1 114 ? -14.742 8.165 9.349 1.00 73.44 114 LYS A CA 1
ATOM 944 C C . LYS A 1 114 ? -13.820 8.766 8.294 1.00 73.44 114 LYS A C 1
ATOM 946 O O . LYS A 1 114 ? -14.151 8.789 7.111 1.00 73.44 114 LYS A O 1
ATOM 951 N N . ILE A 1 115 ? -12.656 9.258 8.722 1.00 72.94 115 ILE A N 1
ATOM 952 C CA . ILE A 1 115 ? -11.656 9.807 7.807 1.00 72.94 115 ILE A CA 1
ATOM 953 C C . ILE A 1 115 ? -11.111 8.693 6.914 1.00 72.94 115 ILE A C 1
ATOM 955 O O . ILE A 1 115 ? -11.085 8.872 5.702 1.00 72.94 115 ILE A O 1
ATOM 959 N N . LEU A 1 116 ? -10.705 7.553 7.478 1.00 78.25 116 LEU A N 1
ATOM 960 C CA . LEU A 1 116 ? -10.157 6.444 6.702 1.00 78.25 116 LEU A CA 1
ATOM 961 C C . LEU A 1 116 ? -11.153 5.903 5.664 1.00 78.25 116 LEU A C 1
ATOM 963 O O . LEU A 1 116 ? -10.761 5.674 4.521 1.00 78.25 116 LEU A O 1
ATOM 967 N N . ASP A 1 117 ? -12.421 5.738 6.031 1.00 79.12 117 ASP A N 1
ATOM 968 C CA . ASP A 1 117 ? -13.481 5.289 5.125 1.00 79.12 117 ASP A CA 1
ATOM 969 C C . ASP A 1 117 ? -13.704 6.292 4.000 1.00 79.12 117 ASP A C 1
ATOM 971 O O . ASP A 1 117 ? -13.699 5.922 2.827 1.00 79.12 117 ASP A O 1
ATOM 975 N N . ASN A 1 118 ? -13.791 7.581 4.336 1.00 76.06 118 ASN A N 1
ATOM 976 C CA . ASN A 1 118 ? -13.929 8.637 3.342 1.00 76.06 118 ASN A CA 1
ATOM 977 C C . ASN A 1 118 ? -12.721 8.688 2.393 1.00 76.06 118 ASN A C 1
ATOM 979 O O . ASN A 1 118 ? -12.897 8.797 1.185 1.00 76.06 118 ASN A O 1
ATOM 983 N N . VAL A 1 119 ? -11.494 8.561 2.906 1.00 74.12 119 VAL A N 1
ATOM 984 C CA . VAL A 1 119 ? -10.280 8.528 2.075 1.00 74.12 119 VAL A CA 1
ATOM 985 C C . VAL A 1 119 ? -10.269 7.315 1.160 1.00 74.12 119 VAL A C 1
ATOM 987 O O . VAL A 1 119 ? -10.006 7.452 -0.032 1.00 74.12 119 VAL A O 1
ATOM 990 N N . SER A 1 120 ? -10.587 6.142 1.699 1.00 81.81 120 SER A N 1
ATOM 991 C CA . SER A 1 120 ? -10.595 4.897 0.933 1.00 81.81 120 SER A CA 1
ATOM 992 C C . SER A 1 120 ? -11.624 4.955 -0.193 1.00 81.81 120 SER A C 1
ATOM 994 O O . SER A 1 120 ? -11.300 4.629 -1.334 1.00 81.81 120 SER A O 1
ATOM 996 N N . TYR A 1 121 ? -12.823 5.464 0.104 1.00 82.44 121 TYR A N 1
ATOM 997 C CA . TYR A 1 121 ? -13.880 5.669 -0.880 1.00 82.44 121 TYR A CA 1
ATOM 998 C C . TYR A 1 121 ? -13.483 6.709 -1.933 1.00 82.44 121 TYR A C 1
ATOM 1000 O O . TYR A 1 121 ? -13.606 6.458 -3.130 1.00 82.44 121 TYR A O 1
ATOM 1008 N N . GLN A 1 122 ? -12.925 7.850 -1.520 1.00 76.38 122 GLN A N 1
ATOM 1009 C CA . GLN A 1 122 ? -12.494 8.896 -2.448 1.00 76.38 122 GLN A CA 1
ATOM 1010 C C . GLN A 1 122 ? -11.383 8.442 -3.392 1.00 76.38 122 GLN A C 1
ATOM 1012 O O . GLN A 1 122 ? -11.444 8.777 -4.570 1.00 76.38 122 GLN A O 1
ATOM 1017 N N . ILE A 1 123 ? -10.393 7.688 -2.906 1.00 75.62 123 ILE A N 1
ATOM 1018 C CA . ILE A 1 123 ? -9.347 7.118 -3.765 1.00 75.62 123 ILE A CA 1
ATOM 1019 C C . ILE A 1 123 ? -9.964 6.091 -4.708 1.00 75.62 123 ILE A C 1
ATOM 1021 O O . ILE A 1 123 ? -9.707 6.146 -5.905 1.00 75.62 123 ILE A O 1
ATOM 1025 N N . SER A 1 124 ? -10.811 5.189 -4.199 1.00 84.88 124 SER A N 1
ATOM 1026 C CA . SER A 1 124 ? -11.443 4.165 -5.035 1.00 84.88 124 SER A CA 1
ATOM 1027 C C . SER A 1 124 ? -12.276 4.771 -6.168 1.00 84.88 124 SER A C 1
ATOM 1029 O O . SER A 1 124 ? -12.150 4.340 -7.307 1.00 84.88 124 SER A O 1
ATOM 1031 N N . ASN A 1 125 ? -13.021 5.844 -5.892 1.00 81.31 125 ASN A N 1
ATOM 1032 C CA . ASN A 1 125 ? -13.844 6.553 -6.873 1.00 81.31 125 ASN A CA 1
ATOM 1033 C C . ASN A 1 125 ? -13.048 7.343 -7.909 1.00 81.31 125 ASN A C 1
ATOM 1035 O O . ASN A 1 125 ? -13.635 7.852 -8.856 1.00 81.31 125 ASN A O 1
ATOM 1039 N N . GLN A 1 126 ? -11.744 7.517 -7.707 1.00 76.44 126 GLN A N 1
ATOM 1040 C CA . GLN A 1 126 ? -10.880 8.107 -8.724 1.00 76.44 126 GLN A CA 1
ATOM 1041 C C . GLN A 1 126 ? -10.322 7.059 -9.684 1.00 76.44 126 GLN A C 1
ATOM 1043 O O . GLN A 1 126 ? -9.785 7.431 -10.717 1.00 76.44 126 GLN A O 1
ATOM 1048 N N . ILE A 1 127 ? -10.433 5.768 -9.365 1.00 82.19 127 ILE A N 1
ATOM 1049 C CA . ILE A 1 127 ? -9.900 4.677 -10.181 1.00 82.19 127 ILE A CA 1
ATOM 1050 C C . ILE A 1 127 ? -10.997 4.201 -11.140 1.00 82.19 127 ILE A C 1
ATOM 1052 O O . ILE A 1 127 ? -11.609 3.151 -10.939 1.00 82.19 127 ILE A O 1
ATOM 1056 N N . ASP A 1 128 ? -11.241 4.981 -12.192 1.00 76.81 128 ASP A N 1
ATOM 1057 C CA . ASP A 1 128 ? -12.159 4.597 -13.273 1.00 76.81 128 ASP A CA 1
ATOM 1058 C C . ASP A 1 128 ? -11.417 3.805 -14.356 1.00 76.81 128 ASP A C 1
ATOM 1060 O O . ASP A 1 128 ? -11.899 2.797 -14.873 1.00 76.81 128 ASP A O 1
ATOM 1064 N N . SER A 1 129 ? -10.194 4.227 -14.668 1.00 79.88 129 SER A N 1
ATOM 1065 C CA . SER A 1 129 ? -9.424 3.719 -15.798 1.00 79.88 129 SER A CA 1
ATOM 1066 C C . SER A 1 129 ? -7.968 3.418 -15.445 1.00 79.88 129 SER A C 1
ATOM 1068 O O . SER A 1 129 ? -7.435 3.827 -14.411 1.00 79.88 129 SER A O 1
ATOM 1070 N N . THR A 1 130 ? -7.276 2.735 -16.359 1.00 82.44 130 THR A N 1
ATOM 1071 C CA . THR A 1 130 ? -5.816 2.569 -16.295 1.00 82.44 130 THR A CA 1
ATOM 1072 C C . THR A 1 130 ? -5.094 3.915 -16.266 1.00 82.44 130 THR A C 1
ATOM 1074 O O . THR A 1 130 ? -4.070 4.039 -15.598 1.00 82.44 130 THR A O 1
ATOM 1077 N N . LEU A 1 131 ? -5.646 4.938 -16.931 1.00 81.62 131 LEU A N 1
ATOM 1078 C CA . LEU A 1 131 ? -5.087 6.286 -16.907 1.00 81.62 131 LEU A CA 1
ATOM 1079 C C . LEU A 1 131 ? -5.098 6.857 -15.484 1.00 81.62 131 LEU A C 1
ATOM 1081 O O . LEU A 1 131 ? -4.127 7.475 -15.075 1.00 81.62 131 LEU A O 1
ATOM 1085 N N . ASP A 1 132 ? -6.136 6.623 -14.689 1.00 79.75 132 ASP A N 1
ATOM 1086 C CA . ASP A 1 132 ? -6.183 7.173 -13.329 1.00 79.75 132 ASP A CA 1
ATOM 1087 C C . ASP A 1 132 ? -5.163 6.506 -12.400 1.00 79.75 132 ASP A C 1
ATOM 1089 O O . ASP A 1 132 ? -4.517 7.174 -11.590 1.00 79.75 132 ASP A O 1
ATOM 1093 N N . LEU A 1 133 ? -4.927 5.203 -12.584 1.00 84.19 133 LEU A N 1
ATOM 1094 C CA . LEU A 1 133 ? -3.846 4.480 -11.909 1.00 84.19 133 LEU A CA 1
ATOM 1095 C C . LEU A 1 133 ? -2.470 5.048 -12.288 1.00 84.19 133 LEU A C 1
ATOM 1097 O O . LEU A 1 133 ? -1.653 5.318 -11.406 1.00 84.19 133 LEU A O 1
ATOM 1101 N N . GLU A 1 134 ? -2.225 5.268 -13.584 1.00 83.38 134 GLU A N 1
ATOM 1102 C CA . GLU A 1 134 ? -1.010 5.918 -14.101 1.00 83.38 134 GLU A CA 1
ATOM 1103 C C . GLU A 1 134 ? -0.779 7.279 -13.437 1.00 83.38 134 GLU A C 1
ATOM 1105 O O . GLU A 1 134 ? 0.316 7.559 -12.941 1.00 83.38 134 GLU A O 1
ATOM 1110 N N . LYS A 1 135 ? -1.829 8.105 -13.381 1.00 78.56 135 LYS A N 1
ATOM 1111 C CA . LYS A 1 135 ? -1.803 9.446 -12.796 1.00 78.56 135 LYS A CA 1
ATOM 1112 C C . LYS A 1 135 ? -1.459 9.411 -11.309 1.00 78.56 135 LYS A C 1
ATOM 1114 O O . LYS A 1 135 ? -0.523 10.092 -10.889 1.00 78.56 135 LYS A O 1
ATOM 1119 N N . ILE A 1 136 ? -2.154 8.594 -10.515 1.00 77.44 136 ILE A N 1
ATOM 1120 C CA . ILE A 1 136 ? -1.922 8.503 -9.065 1.00 77.44 136 ILE A CA 1
ATOM 1121 C C . ILE A 1 136 ? -0.498 8.007 -8.773 1.00 77.44 136 ILE A C 1
ATOM 1123 O O . ILE A 1 136 ? 0.187 8.586 -7.924 1.00 77.44 136 ILE A O 1
ATOM 1127 N N . LEU A 1 137 ? -0.012 6.987 -9.492 1.00 83.88 137 LEU A N 1
ATOM 1128 C CA . LEU A 1 137 ? 1.360 6.484 -9.341 1.00 83.88 137 LEU A CA 1
ATOM 1129 C C . LEU A 1 137 ? 2.398 7.550 -9.715 1.00 83.88 137 LEU A C 1
ATOM 1131 O O . LEU A 1 137 ? 3.341 7.777 -8.952 1.00 83.88 137 LEU A O 1
ATOM 1135 N N . CYS A 1 138 ? 2.194 8.233 -10.847 1.00 78.88 138 CYS A N 1
ATOM 1136 C CA . CYS A 1 138 ? 3.080 9.288 -11.328 1.00 78.88 138 CYS A CA 1
ATOM 1137 C C . CYS A 1 138 ? 3.154 10.450 -10.338 1.00 78.88 138 CYS A C 1
ATOM 1139 O O . CYS A 1 138 ? 4.248 10.871 -9.982 1.00 78.88 138 CYS A O 1
ATOM 1141 N N . ILE A 1 139 ? 2.010 10.949 -9.864 1.00 72.25 139 ILE A N 1
ATOM 1142 C CA . ILE A 1 139 ? 1.934 12.078 -8.928 1.00 72.25 139 ILE A CA 1
ATOM 1143 C C . ILE A 1 139 ? 2.563 11.703 -7.588 1.00 72.25 139 ILE A C 1
ATOM 1145 O O . ILE A 1 139 ? 3.365 12.460 -7.047 1.00 72.25 139 ILE A O 1
ATOM 1149 N N . THR A 1 140 ? 2.263 10.510 -7.071 1.00 74.19 140 THR A N 1
ATOM 1150 C CA . THR A 1 140 ? 2.807 10.059 -5.784 1.00 74.19 140 THR A CA 1
ATOM 1151 C C . THR A 1 140 ? 4.335 9.973 -5.816 1.00 74.19 140 THR A C 1
ATOM 1153 O O . THR A 1 140 ? 4.989 10.394 -4.858 1.00 74.19 140 THR A O 1
ATOM 1156 N N . LEU A 1 141 ? 4.916 9.475 -6.916 1.00 76.19 141 LEU A N 1
ATOM 1157 C CA . LEU A 1 141 ? 6.370 9.417 -7.071 1.00 76.19 141 LEU A CA 1
ATOM 1158 C C . LEU A 1 141 ? 6.982 10.783 -7.401 1.00 76.19 141 LEU A C 1
ATOM 1160 O O . LEU A 1 141 ? 8.029 11.123 -6.856 1.00 76.19 141 LEU A O 1
ATOM 1164 N N . ALA A 1 142 ? 6.320 11.582 -8.239 1.00 68.06 142 ALA A N 1
ATOM 1165 C CA . ALA A 1 142 ? 6.751 12.929 -8.594 1.00 68.06 142 ALA A CA 1
ATOM 1166 C C . ALA A 1 142 ? 6.896 13.814 -7.357 1.00 68.06 142 ALA A C 1
ATOM 1168 O O . ALA A 1 142 ? 7.903 14.498 -7.219 1.00 68.06 142 ALA A O 1
ATOM 1169 N N . MET A 1 143 ? 5.928 13.750 -6.440 1.00 65.06 143 MET A N 1
ATOM 1170 C CA . MET A 1 143 ? 5.950 14.543 -5.217 1.00 65.06 143 MET A CA 1
ATOM 1171 C C . MET A 1 143 ? 7.052 14.102 -4.245 1.00 65.06 143 MET A C 1
ATOM 1173 O O . MET A 1 143 ? 7.414 14.893 -3.378 1.00 65.06 143 MET A O 1
ATOM 1177 N N . HIS A 1 144 ? 7.574 12.867 -4.349 1.00 67.62 144 HIS A N 1
ATOM 1178 C CA . HIS A 1 144 ? 8.510 12.252 -3.397 1.00 67.62 144 HIS A CA 1
ATOM 1179 C C . HIS A 1 144 ? 9.699 13.183 -3.042 1.00 67.62 144 HIS A C 1
ATOM 1181 O O . HIS A 1 144 ? 10.368 13.635 -3.965 1.00 67.62 144 HIS A O 1
ATOM 1187 N N . PRO A 1 145 ? 10.029 13.426 -1.755 1.00 62.78 145 PRO A N 1
ATOM 1188 C CA . PRO A 1 145 ? 11.144 14.291 -1.321 1.00 62.78 145 PRO A CA 1
ATOM 1189 C C . PRO A 1 145 ? 12.492 13.895 -1.919 1.00 62.78 145 PRO A C 1
ATOM 1191 O O . PRO A 1 145 ? 12.750 12.707 -2.134 1.00 62.78 145 PRO A O 1
ATOM 1194 N N . ARG A 1 146 ? 13.367 14.860 -2.170 1.00 62.34 146 ARG A N 1
ATOM 1195 C CA . ARG A 1 146 ? 14.724 14.624 -2.670 1.00 62.34 146 ARG A CA 1
ATOM 1196 C C . ARG A 1 146 ? 15.581 13.838 -1.674 1.00 62.34 146 ARG A C 1
ATOM 1198 O O . ARG A 1 146 ? 15.207 13.673 -0.518 1.00 62.34 146 ARG A O 1
ATOM 1205 N N . LYS A 1 147 ? 16.725 13.316 -2.131 1.00 59.62 147 LYS A N 1
ATOM 1206 C CA . LYS A 1 147 ? 17.672 12.600 -1.252 1.00 59.62 147 LYS A CA 1
ATOM 1207 C C . LYS A 1 147 ? 18.307 13.526 -0.206 1.00 59.62 147 LYS A C 1
ATOM 1209 O O . LYS A 1 147 ? 18.663 13.054 0.866 1.00 59.62 147 LYS A O 1
ATOM 1214 N N . ASP A 1 148 ? 18.453 14.802 -0.539 1.00 59.59 148 ASP A N 1
ATOM 1215 C CA . ASP A 1 148 ? 19.001 15.877 0.290 1.00 59.59 148 ASP A CA 1
ATOM 1216 C C . ASP A 1 148 ? 17.950 16.555 1.186 1.00 59.59 148 ASP A C 1
ATOM 1218 O O . ASP A 1 148 ? 18.317 17.319 2.076 1.00 59.59 148 ASP A O 1
ATOM 1222 N N . ASP A 1 149 ? 16.658 16.248 1.019 1.00 63.94 149 ASP A N 1
ATOM 1223 C CA . ASP A 1 149 ? 15.621 16.773 1.908 1.00 63.94 149 ASP A CA 1
ATOM 1224 C C . ASP A 1 149 ? 15.741 16.130 3.298 1.00 63.94 149 ASP A C 1
ATOM 1226 O O . ASP A 1 149 ? 15.548 14.923 3.462 1.00 63.94 149 ASP A O 1
ATOM 1230 N N . GLU A 1 150 ? 15.944 16.942 4.339 1.00 64.69 150 GLU A N 1
ATOM 1231 C CA . GLU A 1 150 ? 16.015 16.470 5.736 1.00 64.69 150 GLU A CA 1
ATOM 1232 C C . GLU A 1 150 ? 14.767 15.667 6.156 1.00 64.69 150 GLU A C 1
ATOM 1234 O O . GLU A 1 150 ? 14.838 14.735 6.960 1.00 64.69 150 GLU A O 1
ATOM 1239 N N . ASN A 1 151 ? 13.614 15.983 5.556 1.00 66.19 151 ASN A N 1
ATOM 1240 C CA . ASN A 1 151 ? 12.333 15.325 5.814 1.00 66.19 151 ASN A CA 1
ATOM 1241 C C . ASN A 1 151 ? 12.044 14.131 4.889 1.00 66.19 151 ASN A C 1
ATOM 1243 O O . ASN A 1 151 ? 10.936 13.583 4.937 1.00 66.19 151 ASN A O 1
ATOM 1247 N N . GLN A 1 152 ? 13.010 13.696 4.069 1.00 70.25 152 GLN A N 1
ATOM 1248 C CA . GLN A 1 152 ? 12.817 12.606 3.115 1.00 70.25 152 GLN A CA 1
ATOM 1249 C C . GLN A 1 152 ? 12.215 11.347 3.759 1.00 70.25 152 GLN A C 1
ATOM 1251 O O . GLN A 1 152 ? 11.176 10.884 3.284 1.00 70.25 152 GLN A O 1
ATOM 1256 N N . PRO A 1 153 ? 12.759 10.816 4.874 1.00 70.62 153 PRO A N 1
ATOM 1257 C CA . PRO A 1 153 ? 12.251 9.581 5.470 1.00 70.62 153 PRO A CA 1
ATOM 1258 C C . PRO A 1 153 ? 10.785 9.674 5.910 1.00 70.62 153 PRO A C 1
ATOM 1260 O O . PRO A 1 153 ? 10.034 8.706 5.778 1.00 70.62 153 PRO A O 1
ATOM 1263 N N . ALA A 1 154 ? 10.376 10.834 6.434 1.00 70.00 154 ALA A N 1
ATOM 1264 C CA . ALA A 1 154 ? 9.018 11.064 6.916 1.00 70.00 154 ALA A CA 1
ATOM 1265 C C . ALA A 1 154 ? 8.023 11.124 5.747 1.00 70.00 154 ALA A C 1
ATOM 1267 O O . ALA A 1 154 ? 7.041 10.381 5.730 1.00 70.00 154 ALA A O 1
ATOM 1268 N N . LEU A 1 155 ? 8.336 11.926 4.728 1.00 70.00 155 LEU A N 1
ATOM 1269 C CA . LEU A 1 155 ? 7.505 12.091 3.534 1.00 70.00 155 LEU A CA 1
ATOM 1270 C C . LEU A 1 155 ? 7.462 10.816 2.666 1.00 70.00 155 LEU A C 1
ATOM 1272 O O . LEU A 1 155 ? 6.460 10.541 2.001 1.00 70.00 155 LEU A O 1
ATOM 1276 N N . SER A 1 156 ? 8.522 9.998 2.672 1.00 75.56 156 SER A N 1
ATOM 1277 C CA . SER A 1 156 ? 8.517 8.659 2.069 1.00 75.56 156 SER A CA 1
ATOM 1278 C C . SER A 1 156 ? 7.460 7.766 2.711 1.00 75.56 156 SER A C 1
ATOM 1280 O O . SER A 1 156 ? 6.620 7.196 2.015 1.00 75.56 156 SER A O 1
ATOM 1282 N N . GLU A 1 157 ? 7.489 7.645 4.040 1.00 75.94 157 GLU A N 1
ATOM 1283 C CA . GLU A 1 157 ? 6.547 6.808 4.789 1.00 75.94 157 GLU A CA 1
ATOM 1284 C C . GLU A 1 157 ? 5.106 7.324 4.676 1.00 75.94 157 GLU A C 1
ATOM 1286 O O . GLU A 1 157 ? 4.176 6.519 4.687 1.00 75.94 157 GLU A O 1
ATOM 1291 N N . GLU A 1 158 ? 4.915 8.633 4.500 1.00 74.06 158 GLU A N 1
ATOM 1292 C CA . GLU A 1 158 ? 3.610 9.248 4.248 1.00 74.06 158 GLU A CA 1
ATOM 1293 C C . GLU A 1 158 ? 2.985 8.864 2.910 1.00 74.06 158 GLU A C 1
ATOM 1295 O O . GLU A 1 158 ? 1.773 8.668 2.821 1.00 74.06 158 GLU A O 1
ATOM 1300 N N . ARG A 1 159 ? 3.805 8.685 1.875 1.00 77.56 159 ARG A N 1
ATOM 1301 C CA . ARG A 1 159 ? 3.326 8.426 0.509 1.00 77.56 159 ARG A CA 1
ATOM 1302 C C . ARG A 1 159 ? 3.228 6.947 0.159 1.00 77.56 159 ARG A C 1
ATOM 1304 O O . ARG A 1 159 ? 2.496 6.581 -0.762 1.00 77.56 159 ARG A O 1
ATOM 1311 N N . LYS A 1 160 ? 3.910 6.081 0.917 1.00 85.19 160 LYS A N 1
ATOM 1312 C CA . LYS A 1 160 ? 3.837 4.620 0.755 1.00 85.19 160 LYS A CA 1
ATOM 1313 C C . LYS A 1 160 ? 2.409 4.065 0.710 1.00 85.19 160 LYS A C 1
ATOM 1315 O O . LYS A 1 160 ? 2.170 3.267 -0.191 1.00 85.19 160 LYS A O 1
ATOM 1320 N N . PRO A 1 161 ? 1.462 4.453 1.588 1.00 85.69 161 PRO A N 1
ATOM 1321 C CA . PRO A 1 161 ? 0.100 3.926 1.554 1.00 85.69 161 PRO A CA 1
ATOM 1322 C C . PRO A 1 161 ? -0.606 4.177 0.218 1.00 85.69 161 PRO A C 1
ATOM 1324 O O . PRO A 1 161 ? -1.200 3.252 -0.337 1.00 85.69 161 PRO A O 1
ATOM 1327 N N . ALA A 1 162 ? -0.487 5.392 -0.330 1.00 82.88 162 ALA A N 1
ATOM 1328 C CA . ALA A 1 162 ? -1.110 5.774 -1.597 1.00 82.88 162 ALA A CA 1
ATOM 1329 C C . ALA A 1 162 ? -0.504 4.985 -2.762 1.00 82.88 162 ALA A C 1
ATOM 1331 O O . ALA A 1 162 ? -1.225 4.351 -3.532 1.00 82.88 162 ALA A O 1
ATOM 1332 N N . TYR A 1 163 ? 0.830 4.954 -2.841 1.00 87.50 163 TYR A N 1
ATOM 1333 C CA . TYR A 1 163 ? 1.539 4.230 -3.895 1.00 87.50 163 TYR A CA 1
ATOM 1334 C C . TYR A 1 163 ? 1.258 2.724 -3.839 1.00 87.50 163 TYR A C 1
ATOM 1336 O O . TYR A 1 163 ? 0.912 2.109 -4.845 1.00 87.50 163 TYR A O 1
ATOM 1344 N N . PHE A 1 164 ? 1.369 2.133 -2.647 1.00 92.50 164 PHE A N 1
ATOM 1345 C CA . PHE A 1 164 ? 1.153 0.709 -2.411 1.00 92.50 164 PHE A CA 1
ATOM 1346 C C . PHE A 1 164 ? -0.283 0.288 -2.740 1.00 92.50 164 PHE A C 1
ATOM 1348 O O . PHE A 1 164 ? -0.479 -0.691 -3.456 1.00 92.50 164 PHE A O 1
ATOM 1355 N N . SER A 1 165 ? -1.285 1.014 -2.236 1.00 91.56 165 SER A N 1
ATOM 1356 C CA . SER A 1 165 ? -2.695 0.662 -2.445 1.00 91.56 165 SER A CA 1
ATOM 1357 C C . SER A 1 165 ? -3.111 0.803 -3.908 1.00 91.56 165 SER A C 1
ATOM 1359 O O . SER A 1 165 ? -3.756 -0.099 -4.439 1.00 91.56 165 SER A O 1
ATOM 1361 N N . THR A 1 166 ? -2.669 1.868 -4.582 1.00 90.31 166 THR A N 1
ATOM 1362 C CA . THR A 1 166 ? -2.912 2.082 -6.018 1.00 90.31 166 THR A CA 1
ATOM 1363 C C . THR A 1 166 ? -2.283 0.970 -6.848 1.00 90.31 166 THR A C 1
ATOM 1365 O O . THR A 1 166 ? -2.942 0.375 -7.698 1.00 90.31 166 THR A O 1
ATOM 1368 N N . LEU A 1 167 ? -1.023 0.629 -6.562 1.00 93.69 167 LEU A N 1
ATOM 1369 C CA . LEU A 1 167 ? -0.320 -0.438 -7.265 1.00 93.69 167 LEU A CA 1
ATOM 1370 C C . LEU A 1 167 ? -0.964 -1.810 -7.024 1.00 93.69 167 LEU A C 1
ATOM 1372 O O . LEU A 1 167 ? -1.065 -2.620 -7.945 1.00 93.69 167 LEU A O 1
ATOM 1376 N N . LEU A 1 168 ? -1.434 -2.068 -5.802 1.00 94.38 168 LEU A N 1
ATOM 1377 C CA . LEU A 1 168 ? -2.157 -3.292 -5.469 1.00 94.38 168 LEU A CA 1
ATOM 1378 C C . LEU A 1 168 ? -3.495 -3.376 -6.217 1.00 94.38 168 LEU A C 1
ATOM 1380 O O . LEU A 1 168 ? -3.799 -4.428 -6.777 1.00 94.38 168 LEU A O 1
ATOM 1384 N N . CYS A 1 169 ? -4.256 -2.278 -6.293 1.00 92.62 169 CYS A N 1
ATOM 1385 C CA . CYS A 1 169 ? -5.489 -2.213 -7.083 1.00 92.62 169 CYS A CA 1
ATOM 1386 C C . CYS A 1 169 ? -5.211 -2.453 -8.574 1.00 92.62 169 CYS A C 1
ATOM 1388 O O . CYS A 1 169 ? -5.905 -3.256 -9.193 1.00 92.62 169 CYS A O 1
ATOM 1390 N N . ALA A 1 170 ? -4.152 -1.851 -9.130 1.00 91.44 170 ALA A N 1
ATOM 1391 C CA . ALA A 1 170 ? -3.735 -2.063 -10.518 1.00 91.44 170 ALA A CA 1
ATOM 1392 C C . ALA A 1 170 ? -3.399 -3.537 -10.805 1.00 91.44 170 ALA A C 1
ATOM 1394 O O . ALA A 1 170 ? -3.885 -4.124 -11.773 1.00 91.44 170 ALA A O 1
ATOM 1395 N N . MET A 1 171 ? -2.625 -4.170 -9.920 1.00 92.25 171 MET A N 1
ATOM 1396 C CA . MET A 1 171 ? -2.291 -5.588 -10.039 1.00 92.25 171 MET A CA 1
ATOM 1397 C C . MET A 1 171 ? -3.519 -6.496 -9.934 1.00 92.25 171 MET A C 1
ATOM 1399 O O . MET A 1 171 ? -3.589 -7.516 -10.620 1.00 92.25 171 MET A O 1
ATOM 1403 N N . ILE A 1 172 ? -4.480 -6.153 -9.076 1.00 90.00 172 ILE A N 1
ATOM 1404 C CA . ILE A 1 172 ? -5.718 -6.918 -8.915 1.00 90.00 172 ILE A CA 1
ATOM 1405 C C . ILE A 1 172 ? -6.596 -6.792 -10.152 1.00 90.00 172 ILE A C 1
ATOM 1407 O O . ILE A 1 172 ? -7.058 -7.813 -10.661 1.00 90.00 172 ILE A O 1
ATOM 1411 N N . ARG A 1 173 ? -6.766 -5.568 -10.664 1.00 87.00 173 ARG A N 1
ATOM 1412 C CA . ARG A 1 173 ? -7.491 -5.297 -11.906 1.00 87.00 173 ARG A CA 1
ATOM 1413 C C . ARG A 1 173 ? -6.932 -6.142 -13.048 1.00 87.00 173 ARG A C 1
ATOM 1415 O O . ARG A 1 173 ? -7.645 -6.962 -13.616 1.00 87.00 173 ARG A O 1
ATOM 1422 N N . PHE A 1 174 ? -5.629 -6.029 -13.291 1.00 83.69 174 PHE A N 1
ATOM 1423 C CA . PHE A 1 174 ? -4.970 -6.731 -14.390 1.00 83.69 174 PHE A CA 1
ATOM 1424 C C . PHE A 1 174 ? -4.957 -8.248 -14.222 1.00 83.69 174 PHE A C 1
ATOM 1426 O O . PHE A 1 174 ? -5.040 -8.998 -15.194 1.00 83.69 174 PHE A O 1
ATOM 1433 N N . LYS A 1 175 ? -4.837 -8.729 -12.981 1.00 82.75 175 LYS A N 1
ATOM 1434 C CA . LYS A 1 175 ? -4.945 -10.159 -12.735 1.00 82.75 175 LYS A CA 1
ATOM 1435 C C . LYS A 1 175 ? -6.339 -10.649 -13.092 1.00 82.75 175 LYS A C 1
ATOM 1437 O O . LYS A 1 175 ? -6.426 -11.595 -13.856 1.00 82.75 175 LYS A O 1
ATOM 1442 N N . ASN A 1 176 ? -7.393 -9.984 -12.625 1.00 76.62 176 ASN A N 1
ATOM 1443 C CA . ASN A 1 176 ? -8.768 -10.390 -12.912 1.00 76.62 176 ASN A CA 1
ATOM 1444 C C . ASN A 1 176 ? -9.122 -10.371 -14.403 1.00 76.62 176 ASN A C 1
ATOM 1446 O O . ASN A 1 176 ? -9.899 -11.219 -14.830 1.00 76.62 176 ASN A O 1
ATOM 1450 N N . GLU A 1 177 ? -8.521 -9.476 -15.191 1.00 71.69 177 GLU A N 1
ATOM 1451 C CA . GLU A 1 177 ? -8.653 -9.476 -16.657 1.00 71.69 177 GLU A CA 1
ATOM 1452 C C . GLU A 1 177 ? -8.092 -10.759 -17.303 1.00 71.69 177 GLU A C 1
ATOM 1454 O O . GLU A 1 177 ? -8.576 -11.188 -18.347 1.00 71.69 177 GLU A O 1
ATOM 1459 N N . LYS A 1 178 ? -7.088 -11.402 -16.685 1.00 70.38 178 LYS A N 1
ATOM 1460 C CA . LYS A 1 178 ? -6.416 -12.606 -17.213 1.00 70.38 178 LYS A CA 1
ATOM 1461 C C . LYS A 1 178 ? -6.848 -13.908 -16.543 1.00 70.38 178 LYS A C 1
ATOM 1463 O O . LYS A 1 178 ? -6.904 -14.951 -17.187 1.00 70.38 178 LYS A O 1
ATOM 1468 N N . SER A 1 179 ? -7.071 -13.872 -15.236 1.00 70.88 179 SER A N 1
ATOM 1469 C CA . SER A 1 179 ? -7.471 -14.998 -14.398 1.00 70.88 179 SER A CA 1
ATOM 1470 C C . SER A 1 179 ? -8.131 -14.500 -13.108 1.00 70.88 179 SER A C 1
ATOM 1472 O O . SER A 1 179 ? -7.576 -13.692 -12.361 1.00 70.88 179 SER A O 1
ATOM 1474 N N . ARG A 1 180 ? -9.340 -14.996 -12.821 1.00 75.62 180 ARG A N 1
ATOM 1475 C CA . ARG A 1 180 ? -10.076 -14.622 -11.603 1.00 75.62 180 ARG A CA 1
ATOM 1476 C C . ARG A 1 180 ? -9.308 -15.048 -10.349 1.00 75.62 180 ARG A C 1
ATOM 1478 O O . ARG A 1 180 ? -8.739 -16.141 -10.304 1.00 75.62 180 ARG A O 1
ATOM 1485 N N . PHE A 1 181 ? -9.326 -14.209 -9.314 1.00 77.44 181 PHE A N 1
ATOM 1486 C CA . PHE A 1 181 ? -8.827 -14.605 -7.993 1.00 77.44 181 PHE A CA 1
ATOM 1487 C C . PHE A 1 181 ? -9.641 -15.768 -7.414 1.00 77.44 181 PHE A C 1
ATOM 1489 O O . PHE A 1 181 ? -10.847 -15.879 -7.610 1.00 77.44 181 PHE A O 1
ATOM 1496 N N . LYS A 1 182 ? -8.997 -16.599 -6.595 1.00 79.75 182 LYS A N 1
ATOM 1497 C CA . LYS A 1 182 ? -9.653 -17.655 -5.809 1.00 79.75 182 LYS A CA 1
ATOM 1498 C C . LYS A 1 182 ? -10.368 -17.114 -4.566 1.00 79.75 182 LYS A C 1
ATOM 1500 O O . LYS A 1 182 ? -10.959 -17.884 -3.817 1.00 79.75 182 LYS A O 1
ATOM 1505 N N . ASN A 1 183 ? -10.300 -15.806 -4.311 1.00 83.19 183 ASN A N 1
ATOM 1506 C CA . ASN A 1 183 ? -10.939 -15.191 -3.155 1.00 83.19 183 ASN A CA 1
ATOM 1507 C C . ASN A 1 183 ? -12.471 -15.256 -3.283 1.00 83.19 183 ASN A C 1
ATOM 1509 O O . ASN A 1 183 ? -13.049 -14.684 -4.205 1.00 83.19 183 ASN A O 1
ATOM 1513 N N . GLU A 1 184 ? -13.118 -15.939 -2.336 1.00 84.81 184 GLU A N 1
ATOM 1514 C CA . GLU A 1 184 ? -14.564 -16.187 -2.349 1.00 84.81 184 GLU A CA 1
ATOM 1515 C C . GLU A 1 184 ? -15.385 -14.891 -2.372 1.00 84.81 184 GLU A C 1
ATOM 1517 O O . GLU A 1 184 ? -16.346 -14.787 -3.128 1.00 84.81 184 GLU A O 1
ATOM 1522 N N . TYR A 1 185 ? -14.989 -13.885 -1.588 1.00 87.12 185 TYR A N 1
ATOM 1523 C CA . TYR A 1 185 ? -15.699 -12.609 -1.531 1.00 87.12 185 TYR A CA 1
ATOM 1524 C C . TYR A 1 185 ? -15.594 -11.851 -2.859 1.00 87.12 185 TYR A C 1
ATOM 1526 O O . TYR A 1 185 ? -16.610 -11.429 -3.403 1.00 87.12 185 TYR A O 1
ATOM 1534 N N . MET A 1 186 ? -14.390 -11.745 -3.431 1.00 85.56 186 MET A N 1
ATOM 1535 C CA . MET A 1 186 ? -14.216 -11.110 -4.743 1.00 85.56 186 MET A CA 1
ATOM 1536 C C . MET A 1 186 ? -15.030 -11.834 -5.817 1.00 85.56 186 MET A C 1
ATOM 1538 O O . MET A 1 186 ? -15.711 -11.185 -6.603 1.00 85.56 186 MET A O 1
ATOM 1542 N N . ASN A 1 187 ? -15.023 -13.171 -5.819 1.00 84.19 187 ASN A N 1
ATOM 1543 C CA . ASN A 1 187 ? -15.830 -13.954 -6.753 1.00 84.19 187 ASN A CA 1
ATOM 1544 C C . ASN A 1 187 ? -17.327 -13.703 -6.580 1.00 84.19 187 ASN A C 1
ATOM 1546 O O . ASN A 1 187 ? -18.010 -13.561 -7.587 1.00 84.19 187 ASN A O 1
ATOM 1550 N N . LYS A 1 188 ? -17.828 -13.576 -5.344 1.00 84.88 188 LYS A N 1
ATOM 1551 C CA . LYS A 1 188 ? -19.222 -13.186 -5.087 1.00 84.88 188 LYS A CA 1
ATOM 1552 C C . LYS A 1 188 ? -19.541 -11.806 -5.658 1.00 84.88 188 LYS A C 1
ATOM 1554 O O . LYS A 1 188 ? -20.562 -11.666 -6.318 1.00 84.88 188 LYS A O 1
ATOM 1559 N N . VAL A 1 189 ? -18.669 -10.813 -5.471 1.00 82.81 189 VAL A N 1
ATOM 1560 C CA . VAL A 1 189 ? -18.855 -9.468 -6.054 1.00 82.81 189 VAL A CA 1
ATOM 1561 C C . VAL A 1 189 ? -18.888 -9.538 -7.587 1.00 82.81 189 VAL A C 1
ATOM 1563 O O . VAL A 1 189 ? -19.807 -9.011 -8.209 1.00 82.81 189 VAL A O 1
ATOM 1566 N N . TYR A 1 190 ? -17.959 -10.275 -8.204 1.00 78.12 190 TYR A N 1
ATOM 1567 C CA . TYR A 1 190 ? -17.947 -10.499 -9.656 1.00 78.12 190 TYR A CA 1
ATOM 1568 C C . TYR A 1 190 ? -19.115 -11.364 -10.165 1.00 78.12 190 TYR A C 1
ATOM 1570 O O . TYR A 1 190 ? -19.441 -11.305 -11.348 1.00 78.12 190 TYR A O 1
ATOM 1578 N N . GLN A 1 191 ? -19.735 -12.191 -9.319 1.00 78.19 191 GLN A N 1
ATOM 1579 C CA . GLN A 1 191 ? -20.911 -12.999 -9.662 1.00 78.19 191 GLN A CA 1
ATOM 1580 C C . GLN A 1 191 ? -22.202 -12.184 -9.593 1.00 78.19 191 GLN A C 1
ATOM 1582 O O . GLN A 1 191 ? -22.952 -12.226 -10.564 1.00 78.19 191 GLN A O 1
ATOM 1587 N N . ARG A 1 192 ? -22.398 -11.373 -8.537 1.00 71.94 192 ARG A N 1
ATOM 1588 C CA . ARG A 1 192 ? -23.525 -10.420 -8.404 1.00 71.94 192 ARG A CA 1
ATOM 1589 C C . ARG A 1 192 ? -23.663 -9.509 -9.627 1.00 71.94 192 ARG A C 1
ATOM 1591 O O . ARG A 1 192 ? -24.747 -9.036 -9.951 1.00 71.94 192 ARG A O 1
ATOM 1598 N N . TYR A 1 193 ? -22.556 -9.279 -10.326 1.00 63.06 193 TYR A N 1
ATOM 1599 C CA . TYR A 1 193 ? -22.535 -8.549 -11.581 1.00 63.06 193 TYR A CA 1
ATOM 1600 C C . TYR A 1 193 ? -23.212 -9.271 -12.758 1.00 63.06 193 TYR A C 1
ATOM 1602 O O . TYR A 1 193 ? -23.953 -8.648 -13.516 1.00 63.06 193 TYR A O 1
ATOM 1610 N N . ASN A 1 194 ? -22.982 -10.578 -12.916 1.00 61.91 194 ASN A N 1
ATOM 1611 C CA . ASN A 1 194 ? -23.443 -11.326 -14.092 1.00 61.91 194 ASN A CA 1
ATOM 1612 C C . ASN A 1 194 ? -24.965 -11.572 -14.090 1.00 61.91 194 ASN A C 1
ATOM 1614 O O . ASN A 1 194 ? -25.514 -11.978 -15.110 1.00 61.91 194 ASN A O 1
ATOM 1618 N N . GLU A 1 195 ? -25.646 -11.320 -12.969 1.00 61.91 195 GLU A N 1
ATOM 1619 C CA . GLU A 1 195 ? -27.071 -11.612 -12.768 1.00 61.91 195 GLU A CA 1
ATOM 1620 C C . GLU A 1 195 ? -28.018 -10.490 -13.260 1.00 61.91 195 GLU A C 1
ATOM 1622 O O . GLU A 1 195 ? -29.222 -10.710 -13.345 1.00 61.91 195 GLU A O 1
ATOM 1627 N N . ASN A 1 196 ? -27.511 -9.312 -13.663 1.00 52.03 196 ASN A N 1
ATOM 1628 C CA . ASN A 1 196 ? -28.332 -8.188 -14.150 1.00 52.03 196 ASN A CA 1
ATOM 1629 C C . ASN A 1 196 ? -28.270 -8.038 -15.691 1.00 52.03 196 ASN A C 1
ATOM 1631 O O . ASN A 1 196 ? -27.191 -8.050 -16.284 1.00 52.03 196 ASN A O 1
ATOM 1635 N N . GLN A 1 197 ? -29.422 -7.919 -16.371 1.00 49.00 197 GLN A N 1
ATOM 1636 C CA . GLN A 1 197 ? -29.556 -8.237 -17.808 1.00 49.00 197 GLN A CA 1
ATOM 1637 C C . GLN A 1 197 ? -29.172 -7.162 -18.864 1.00 49.00 197 GLN A C 1
ATOM 1639 O O . GLN A 1 197 ? -28.968 -7.569 -20.002 1.00 49.00 197 GLN A O 1
ATOM 1644 N N . ASP A 1 198 ? -28.880 -5.888 -18.561 1.00 56.03 198 ASP A N 1
ATOM 1645 C CA . ASP A 1 198 ? -28.577 -4.855 -19.600 1.00 56.03 198 ASP A CA 1
ATOM 1646 C C . ASP A 1 198 ? -27.086 -4.510 -19.805 1.00 56.03 198 ASP A C 1
ATOM 1648 O O . ASP A 1 198 ? -26.418 -4.161 -18.839 1.00 56.03 198 ASP A O 1
ATOM 1652 N N . SER A 1 199 ? -26.550 -4.584 -21.038 1.00 58.09 199 SER A N 1
ATOM 1653 C CA . SER A 1 199 ? -25.096 -4.577 -21.351 1.00 58.09 199 SER A CA 1
ATOM 1654 C C . SER A 1 199 ? -24.349 -3.251 -21.139 1.00 58.09 199 SER A C 1
ATOM 1656 O O . SER A 1 199 ? -23.234 -3.276 -20.631 1.00 58.09 199 SER A O 1
ATOM 1658 N N . ASP A 1 200 ? -24.948 -2.099 -21.443 1.00 54.19 200 ASP A N 1
ATOM 1659 C CA . ASP A 1 200 ? -24.255 -0.796 -21.315 1.00 54.19 200 ASP A CA 1
ATOM 1660 C C . ASP A 1 200 ? -24.384 -0.196 -19.905 1.00 54.19 200 ASP A C 1
ATOM 1662 O O . ASP A 1 200 ? -23.545 0.578 -19.438 1.00 54.19 200 ASP A O 1
ATOM 1666 N N . ILE A 1 201 ? -25.444 -0.582 -19.192 1.00 56.12 201 ILE A N 1
ATOM 1667 C CA . ILE A 1 201 ? -25.647 -0.272 -17.772 1.00 56.12 201 ILE A CA 1
ATOM 1668 C C . ILE A 1 201 ? -24.802 -1.218 -16.900 1.00 56.12 201 ILE A C 1
ATOM 1670 O O . ILE A 1 201 ? -24.426 -0.854 -15.783 1.00 56.12 201 ILE A O 1
ATOM 1674 N N . LYS A 1 202 ? -24.479 -2.409 -17.424 1.00 58.88 202 LYS A N 1
ATOM 1675 C CA . LYS A 1 202 ? -23.624 -3.425 -16.806 1.00 58.88 202 LYS A CA 1
ATOM 1676 C C . LYS A 1 202 ? -22.234 -2.853 -16.492 1.00 58.88 202 LYS A C 1
ATOM 1678 O O . LYS A 1 202 ? -21.896 -2.746 -15.314 1.00 58.88 202 LYS A O 1
ATOM 1683 N N . ASP A 1 203 ? -21.487 -2.363 -17.477 1.00 60.84 203 ASP A N 1
ATOM 1684 C CA . ASP A 1 203 ? -20.075 -2.009 -17.251 1.00 60.84 203 ASP A CA 1
ATOM 1685 C C . ASP A 1 203 ? -19.873 -0.885 -16.217 1.00 60.84 203 ASP A C 1
ATOM 1687 O O . ASP A 1 203 ? -19.025 -0.998 -15.331 1.00 60.84 203 ASP A O 1
ATOM 1691 N N . LYS A 1 204 ? -20.723 0.153 -16.227 1.00 62.59 204 LYS A N 1
ATOM 1692 C CA . LYS A 1 204 ? -20.657 1.230 -15.218 1.00 62.59 204 LYS A CA 1
ATOM 1693 C C . LYS A 1 204 ? -21.027 0.751 -13.812 1.00 62.59 204 LYS A C 1
ATOM 1695 O O . LYS A 1 204 ? -20.370 1.133 -12.848 1.00 62.59 204 LYS A O 1
ATOM 1700 N N . LYS A 1 205 ? -22.050 -0.104 -13.682 1.00 68.88 205 LYS A N 1
ATOM 1701 C CA . LYS A 1 205 ? -22.443 -0.667 -12.379 1.00 68.88 205 LYS A CA 1
ATOM 1702 C C . LYS A 1 205 ? -21.388 -1.627 -11.830 1.00 68.88 205 LYS A C 1
ATOM 1704 O O . LYS A 1 205 ? -21.193 -1.656 -10.618 1.00 68.88 205 LYS A O 1
ATOM 1709 N N . LEU A 1 206 ? -20.699 -2.387 -12.687 1.00 71.44 206 LEU A N 1
ATOM 1710 C CA . LEU A 1 206 ? -19.576 -3.222 -12.255 1.00 71.44 206 LEU A CA 1
ATOM 1711 C C . LEU A 1 206 ? -18.438 -2.380 -11.713 1.00 71.44 206 LEU A C 1
ATOM 1713 O O . LEU A 1 206 ? -17.927 -2.684 -10.639 1.00 71.44 206 LEU A O 1
ATOM 1717 N N . ASP A 1 207 ? -18.032 -1.354 -12.453 1.00 74.38 207 ASP A N 1
ATOM 1718 C CA . ASP A 1 207 ? -16.919 -0.511 -12.040 1.00 74.38 207 ASP A CA 1
ATOM 1719 C C . ASP A 1 207 ? -17.211 0.141 -10.685 1.00 74.38 207 ASP A C 1
ATOM 1721 O O . ASP A 1 207 ? -16.351 0.132 -9.806 1.00 74.38 207 ASP A O 1
ATOM 1725 N N . ASP A 1 208 ? -18.437 0.609 -10.457 1.00 80.75 208 ASP A N 1
ATOM 1726 C CA . ASP A 1 208 ? -18.831 1.194 -9.173 1.00 80.75 208 ASP A CA 1
ATOM 1727 C C . ASP A 1 208 ? -18.873 0.161 -8.030 1.00 80.75 208 ASP A C 1
ATOM 1729 O O . ASP A 1 208 ? -18.426 0.453 -6.912 1.00 80.75 208 ASP A O 1
ATOM 1733 N N . LEU A 1 209 ? -19.323 -1.070 -8.307 1.00 82.12 209 LEU A N 1
ATOM 1734 C CA . LEU A 1 209 ? -19.264 -2.182 -7.351 1.00 82.12 209 LEU A CA 1
ATOM 1735 C C . LEU A 1 209 ? -17.819 -2.579 -7.032 1.00 82.12 209 LEU A C 1
ATOM 1737 O O . LEU A 1 209 ? -17.477 -2.757 -5.868 1.00 82.12 209 LEU A O 1
ATOM 1741 N N . ILE A 1 210 ? -16.932 -2.676 -8.025 1.00 85.31 210 ILE A N 1
ATOM 1742 C CA . ILE A 1 210 ? -15.515 -2.995 -7.804 1.00 85.31 210 ILE A CA 1
ATOM 1743 C C . ILE A 1 210 ? -14.848 -1.894 -6.974 1.00 85.31 210 ILE A C 1
ATOM 1745 O O . ILE A 1 210 ? -14.108 -2.201 -6.036 1.00 85.31 210 ILE A O 1
ATOM 1749 N N . LYS A 1 211 ? -15.105 -0.617 -7.276 1.00 87.25 211 LYS A N 1
ATOM 1750 C CA . LYS A 1 211 ? -14.542 0.504 -6.511 1.00 87.25 211 LYS A CA 1
ATOM 1751 C C . LYS A 1 211 ? -14.968 0.434 -5.048 1.00 87.25 211 LYS A C 1
ATOM 1753 O O . LYS A 1 211 ? -14.114 0.455 -4.161 1.00 87.25 211 LYS A O 1
ATOM 1758 N N . THR A 1 212 ? -16.265 0.272 -4.810 1.00 86.62 212 THR A N 1
ATOM 1759 C CA . THR A 1 212 ? -16.845 0.321 -3.463 1.00 86.62 212 THR A CA 1
ATOM 1760 C C . THR A 1 212 ? -16.559 -0.942 -2.655 1.00 86.62 212 THR A C 1
ATOM 1762 O O . THR A 1 212 ? -16.199 -0.858 -1.482 1.00 86.62 212 THR A O 1
ATOM 1765 N N . ASP A 1 213 ? -16.671 -2.116 -3.273 1.00 87.75 213 ASP A N 1
ATOM 1766 C CA . ASP A 1 213 ? -16.674 -3.391 -2.553 1.00 87.75 213 ASP A CA 1
ATOM 1767 C C . ASP A 1 213 ? -15.331 -4.117 -2.616 1.00 87.75 213 ASP A C 1
ATOM 1769 O O . ASP A 1 213 ? -15.097 -5.017 -1.812 1.00 87.75 213 ASP A O 1
ATOM 1773 N N . ILE A 1 214 ? -14.433 -3.739 -3.532 1.00 90.31 214 ILE A N 1
ATOM 1774 C CA . ILE A 1 214 ? -13.101 -4.344 -3.663 1.00 90.31 214 ILE A CA 1
ATOM 1775 C C . ILE A 1 214 ? -12.006 -3.310 -3.382 1.00 90.31 214 ILE A C 1
ATOM 1777 O O . ILE A 1 214 ? -11.239 -3.490 -2.431 1.00 90.31 214 ILE A O 1
ATOM 1781 N N . TYR A 1 215 ? -11.917 -2.224 -4.158 1.00 91.69 215 TYR A N 1
ATOM 1782 C CA . TYR A 1 215 ? -10.811 -1.264 -4.038 1.00 91.69 215 TYR A CA 1
ATOM 1783 C C . TYR A 1 215 ? -10.836 -0.499 -2.718 1.00 91.69 215 TYR A C 1
ATOM 1785 O O . TYR A 1 215 ? -9.803 -0.446 -2.051 1.00 91.69 215 TYR A O 1
ATOM 1793 N N . ALA A 1 216 ? -11.981 0.040 -2.290 1.00 90.31 216 ALA A N 1
ATOM 1794 C CA . ALA A 1 216 ? -12.071 0.758 -1.020 1.00 90.31 216 ALA A CA 1
ATOM 1795 C C . ALA A 1 216 ? -11.651 -0.120 0.181 1.00 90.31 216 ALA A C 1
ATOM 1797 O O . ALA A 1 216 ? -10.791 0.323 0.943 1.00 90.31 216 ALA A O 1
ATOM 1798 N N . PRO A 1 217 ? -12.110 -1.381 0.330 1.00 92.19 217 PRO A N 1
ATOM 1799 C CA . PRO A 1 217 ? -11.588 -2.311 1.338 1.00 92.19 217 PRO A CA 1
ATOM 1800 C C . PRO A 1 217 ? -10.076 -2.559 1.272 1.00 92.19 217 PRO A C 1
ATOM 1802 O O . PRO A 1 217 ? -9.409 -2.616 2.307 1.00 92.19 217 PRO A O 1
ATOM 1805 N N . ILE A 1 218 ? -9.506 -2.693 0.071 1.00 92.81 218 ILE A N 1
ATOM 1806 C CA . ILE A 1 218 ? -8.060 -2.900 -0.108 1.00 92.81 218 ILE A CA 1
ATOM 1807 C C . ILE A 1 218 ? -7.275 -1.660 0.320 1.00 92.81 218 ILE A C 1
ATOM 1809 O O . ILE A 1 218 ? -6.274 -1.777 1.033 1.00 92.81 218 ILE A O 1
ATOM 1813 N N . ILE A 1 219 ? -7.734 -0.478 -0.091 1.00 90.44 219 ILE A N 1
ATOM 1814 C CA . ILE A 1 219 ? -7.147 0.807 0.287 1.00 90.44 219 ILE A CA 1
ATOM 1815 C C . ILE A 1 219 ? -7.250 0.977 1.805 1.00 90.44 219 ILE A C 1
ATOM 1817 O O . ILE A 1 219 ? -6.233 1.207 2.457 1.00 90.44 219 ILE A O 1
ATOM 1821 N N . LYS A 1 220 ? -8.425 0.741 2.395 1.00 89.62 220 LYS A N 1
ATOM 1822 C CA . LYS A 1 220 ? -8.646 0.787 3.846 1.00 89.62 220 LYS A CA 1
ATOM 1823 C C . LYS A 1 220 ? -7.653 -0.107 4.587 1.00 89.62 220 LYS A C 1
ATOM 1825 O O . LYS A 1 220 ? -6.941 0.373 5.466 1.00 89.62 220 LYS A O 1
ATOM 1830 N N . ALA A 1 221 ? -7.530 -1.372 4.179 1.00 92.00 221 ALA A N 1
ATOM 1831 C CA . ALA A 1 221 ? -6.584 -2.317 4.771 1.00 92.00 221 ALA A CA 1
ATOM 1832 C C . ALA A 1 221 ? -5.123 -1.851 4.643 1.00 92.00 221 ALA A C 1
ATOM 1834 O O . ALA A 1 221 ? -4.366 -1.937 5.610 1.00 92.00 221 ALA A O 1
ATOM 1835 N N . ALA A 1 222 ? -4.731 -1.319 3.481 1.00 90.25 222 ALA A N 1
ATOM 1836 C CA . ALA A 1 222 ? -3.386 -0.799 3.252 1.00 90.25 222 ALA A CA 1
ATOM 1837 C C . ALA A 1 222 ? -3.064 0.373 4.186 1.00 90.25 222 ALA A C 1
ATOM 1839 O O . ALA A 1 222 ? -2.037 0.369 4.864 1.00 90.25 222 ALA A O 1
ATOM 1840 N N . TYR A 1 223 ? -3.952 1.361 4.270 1.00 86.50 223 TYR A N 1
ATOM 1841 C CA . TYR A 1 223 ? -3.765 2.507 5.156 1.00 86.50 223 TYR A CA 1
ATOM 1842 C C . TYR A 1 223 ? -3.740 2.086 6.622 1.00 86.50 223 TYR A C 1
ATOM 1844 O O . TYR A 1 223 ? -2.857 2.531 7.352 1.00 86.50 223 TYR A O 1
ATOM 1852 N N . THR A 1 224 ? -4.624 1.180 7.051 1.00 86.50 224 THR A N 1
ATOM 1853 C CA . THR A 1 224 ? -4.571 0.609 8.403 1.00 86.50 224 THR A CA 1
ATOM 1854 C C . THR A 1 224 ? -3.224 -0.060 8.680 1.00 86.50 224 THR A C 1
ATOM 1856 O O . THR A 1 224 ? -2.635 0.176 9.737 1.00 86.50 224 THR A O 1
ATOM 1859 N N . TYR A 1 225 ? -2.705 -0.854 7.739 1.00 88.69 225 TYR A N 1
ATOM 1860 C CA . TYR A 1 225 ? -1.395 -1.489 7.870 1.00 88.69 225 TYR A CA 1
ATOM 1861 C C . TYR A 1 225 ? -0.295 -0.446 8.119 1.00 88.69 225 TYR A C 1
ATOM 1863 O O . TYR A 1 225 ? 0.450 -0.559 9.093 1.00 88.69 225 TYR A O 1
ATOM 1871 N N . PHE A 1 226 ? -0.227 0.620 7.320 1.00 82.94 226 PHE A N 1
ATOM 1872 C CA . PHE A 1 226 ? 0.784 1.665 7.514 1.00 82.94 226 PHE A CA 1
ATOM 1873 C C . PHE A 1 226 ? 0.563 2.502 8.781 1.00 82.94 226 PHE A C 1
ATOM 1875 O O . PHE A 1 226 ? 1.535 2.825 9.460 1.00 82.94 226 PHE A O 1
ATOM 1882 N N . ILE A 1 227 ? -0.686 2.806 9.144 1.00 78.81 227 ILE A N 1
ATOM 1883 C CA . ILE A 1 227 ? -1.029 3.501 10.394 1.00 78.81 227 ILE A CA 1
ATOM 1884 C C . ILE A 1 227 ? -0.551 2.692 11.604 1.00 78.81 227 ILE A C 1
ATOM 1886 O O . ILE A 1 227 ? 0.064 3.244 12.514 1.00 78.81 227 ILE A O 1
ATOM 1890 N N . SER A 1 228 ? -0.750 1.373 11.596 1.00 79.44 228 SER A N 1
ATOM 1891 C CA . SER A 1 228 ? -0.338 0.502 12.703 1.00 79.44 228 SER A CA 1
ATOM 1892 C C . SER A 1 228 ? 1.179 0.506 12.960 1.00 79.44 228 SER A C 1
ATOM 1894 O O . SER A 1 228 ? 1.628 0.326 14.095 1.00 79.44 228 SER A O 1
ATOM 1896 N N . MET A 1 229 ? 1.976 0.774 11.919 1.00 76.50 229 MET A N 1
ATOM 1897 C CA . MET A 1 229 ? 3.435 0.914 12.001 1.00 76.50 229 MET A CA 1
ATOM 1898 C C . MET A 1 229 ? 3.875 2.237 12.641 1.00 76.50 229 MET A C 1
ATOM 1900 O O . MET A 1 229 ? 5.049 2.390 12.975 1.00 76.50 229 MET A O 1
ATOM 1904 N N . GLN A 1 230 ? 2.950 3.184 12.822 1.00 71.94 230 GLN A N 1
ATOM 1905 C CA . GLN A 1 230 ? 3.197 4.491 13.433 1.00 71.94 230 GLN A CA 1
ATOM 1906 C C . GLN A 1 230 ? 2.801 4.559 14.915 1.00 71.94 230 GLN A C 1
ATOM 1908 O O . GLN A 1 230 ? 3.042 5.588 15.553 1.00 71.94 230 GLN A O 1
ATOM 1913 N N . TYR A 1 231 ? 2.223 3.492 15.474 1.00 69.38 231 TYR A N 1
ATOM 1914 C CA . TYR A 1 231 ? 1.945 3.412 16.908 1.00 69.38 231 TYR A CA 1
ATOM 1915 C C . TYR A 1 231 ? 3.246 3.441 17.718 1.00 69.38 231 TYR A C 1
ATOM 1917 O O . TYR A 1 231 ? 4.296 3.010 17.245 1.00 69.38 231 TYR A O 1
ATOM 1925 N N . ARG A 1 232 ? 3.178 3.965 18.947 1.00 68.94 232 ARG A N 1
ATOM 1926 C CA . ARG A 1 232 ? 4.351 4.214 19.799 1.00 68.94 232 ARG A CA 1
ATOM 1927 C C . ARG A 1 232 ? 5.166 2.948 20.082 1.00 68.94 232 ARG A C 1
ATOM 1929 O O . ARG A 1 232 ? 6.364 2.936 19.822 1.00 68.94 232 ARG A O 1
ATOM 1936 N N . ASN A 1 233 ? 4.515 1.881 20.541 1.00 73.44 233 ASN A N 1
ATOM 1937 C CA . ASN A 1 233 ? 5.116 0.556 20.746 1.00 73.44 233 ASN A CA 1
ATOM 1938 C C . ASN A 1 233 ? 5.814 0.042 19.472 1.00 73.44 233 ASN A C 1
ATOM 1940 O O . ASN A 1 233 ? 6.980 -0.353 19.507 1.00 73.44 233 ASN A O 1
ATOM 1944 N N . THR A 1 234 ? 5.150 0.139 18.319 1.00 76.81 234 THR A N 1
ATOM 1945 C CA . THR A 1 234 ? 5.705 -0.256 17.018 1.00 76.81 234 THR A CA 1
ATOM 1946 C C . THR A 1 234 ? 6.903 0.616 16.616 1.00 76.81 234 THR A C 1
ATOM 1948 O O . THR A 1 234 ? 7.913 0.106 16.132 1.00 76.81 234 THR A O 1
ATOM 1951 N N . LYS A 1 235 ? 6.838 1.933 16.852 1.00 77.62 235 LYS A N 1
ATOM 1952 C CA . LYS A 1 235 ? 7.933 2.884 16.593 1.00 77.62 235 LYS A CA 1
ATOM 1953 C C . LYS A 1 235 ? 9.153 2.606 17.465 1.00 77.62 235 LYS A C 1
ATOM 1955 O O . LYS A 1 235 ? 10.275 2.660 16.967 1.00 77.62 235 LYS A O 1
ATOM 1960 N N . GLU A 1 236 ? 8.951 2.292 18.741 1.00 76.81 236 GLU A N 1
ATOM 1961 C CA . GLU A 1 236 ? 10.029 1.947 19.669 1.00 76.81 236 GLU A CA 1
ATOM 1962 C C . GLU A 1 236 ? 10.736 0.652 19.242 1.00 76.81 236 GLU A C 1
ATOM 1964 O O . GLU A 1 236 ? 11.968 0.614 19.183 1.00 76.81 236 GLU A O 1
ATOM 1969 N N . LEU A 1 237 ? 9.980 -0.377 18.844 1.00 80.69 237 LEU A N 1
ATOM 1970 C CA . LEU A 1 237 ? 10.536 -1.611 18.275 1.00 80.69 237 LEU A CA 1
ATOM 1971 C C . LEU A 1 237 ? 11.297 -1.349 16.967 1.00 80.69 237 LEU A C 1
ATOM 1973 O O . LEU A 1 237 ? 12.415 -1.839 16.797 1.00 80.69 237 LEU A O 1
ATOM 1977 N N . LYS A 1 238 ? 10.747 -0.517 16.073 1.00 79.38 238 LYS A N 1
ATOM 1978 C CA . LYS A 1 238 ? 11.407 -0.104 14.822 1.00 79.38 238 LYS A CA 1
ATOM 1979 C C . LYS A 1 238 ? 12.728 0.621 15.103 1.00 79.38 238 LYS A C 1
ATOM 1981 O O . LYS A 1 238 ? 13.734 0.303 14.481 1.00 79.38 238 LYS A O 1
ATOM 1986 N N . LYS A 1 239 ? 12.766 1.516 16.097 1.00 82.88 239 LYS A N 1
ATOM 1987 C CA . LYS A 1 239 ? 13.992 2.215 16.518 1.00 82.88 239 LYS A CA 1
ATOM 1988 C C . LYS A 1 239 ? 15.058 1.244 17.037 1.00 82.88 239 LYS A C 1
ATOM 1990 O O . LYS A 1 239 ? 16.220 1.369 16.663 1.00 82.88 239 LYS A O 1
ATOM 1995 N N . LYS A 1 240 ? 14.679 0.254 17.856 1.00 84.31 240 LYS A N 1
ATOM 1996 C CA . LYS A 1 240 ? 15.604 -0.803 18.322 1.00 84.31 240 LYS A CA 1
ATOM 1997 C C . LYS A 1 240 ? 16.174 -1.613 17.152 1.00 84.31 240 LYS A C 1
ATOM 1999 O O . LYS A 1 240 ? 17.356 -1.950 17.142 1.00 84.31 240 LYS A O 1
ATOM 2004 N N . LEU A 1 241 ? 15.340 -1.902 16.157 1.00 82.81 241 LEU A N 1
ATOM 2005 C CA . LEU A 1 241 ? 15.720 -2.637 14.954 1.00 82.81 241 LEU A CA 1
ATOM 2006 C C . LEU A 1 241 ? 16.720 -1.845 14.095 1.00 82.81 241 LEU A C 1
ATOM 2008 O O . LEU A 1 241 ? 17.740 -2.401 13.681 1.00 82.81 241 LEU A O 1
ATOM 2012 N N . ASP A 1 242 ? 16.462 -0.551 13.897 1.00 80.25 242 ASP A N 1
ATOM 2013 C CA . ASP A 1 242 ? 17.340 0.370 13.168 1.00 80.25 242 ASP A CA 1
ATOM 2014 C C . ASP A 1 242 ? 18.718 0.483 13.862 1.00 80.25 242 ASP A C 1
ATOM 2016 O O . ASP A 1 242 ? 19.758 0.392 13.206 1.00 80.25 242 ASP A O 1
ATOM 2020 N N . ILE A 1 243 ? 18.753 0.562 15.200 1.00 82.81 243 ILE A N 1
ATOM 2021 C CA . ILE A 1 243 ? 20.004 0.566 15.986 1.00 82.81 243 ILE A CA 1
ATOM 2022 C C . ILE A 1 243 ? 20.814 -0.719 15.754 1.00 82.81 243 ILE A C 1
ATOM 2024 O O . ILE A 1 243 ? 22.007 -0.641 15.453 1.00 82.81 243 ILE A O 1
ATOM 2028 N N . ASN A 1 244 ? 20.178 -1.895 15.819 1.00 82.75 244 ASN A N 1
ATOM 2029 C CA . ASN A 1 244 ? 20.865 -3.168 15.572 1.00 82.75 244 ASN A CA 1
ATOM 2030 C C . ASN A 1 244 ? 21.419 -3.254 14.136 1.00 82.75 244 ASN A C 1
ATOM 2032 O O . ASN A 1 244 ? 22.491 -3.816 13.921 1.00 82.75 244 ASN A O 1
ATOM 2036 N N . LEU A 1 245 ? 20.710 -2.707 13.138 1.00 79.88 245 LEU A N 1
ATOM 2037 C CA . LEU A 1 245 ? 21.193 -2.649 11.750 1.00 79.88 245 LEU A CA 1
ATOM 2038 C C . LEU A 1 245 ? 22.452 -1.785 11.623 1.00 79.88 245 LEU A C 1
ATOM 2040 O O . LEU A 1 245 ? 23.407 -2.189 10.955 1.00 79.88 245 LEU A O 1
ATOM 2044 N N . ILE A 1 246 ? 22.476 -0.624 12.280 1.00 81.12 246 ILE A N 1
ATOM 2045 C CA . ILE A 1 246 ? 23.649 0.257 12.314 1.00 81.12 246 ILE A CA 1
ATOM 2046 C C . ILE A 1 246 ? 24.823 -0.449 13.001 1.00 81.12 246 ILE A C 1
ATOM 2048 O O . ILE A 1 246 ? 25.947 -0.404 12.503 1.00 81.12 246 ILE A O 1
ATOM 2052 N N . GLU A 1 247 ? 24.577 -1.144 14.111 1.00 80.88 247 GLU A N 1
ATOM 2053 C CA . GLU A 1 247 ? 25.617 -1.878 14.831 1.00 80.88 247 GLU A CA 1
ATOM 2054 C C . GLU A 1 247 ? 26.203 -3.029 14.000 1.00 80.88 247 GLU A C 1
ATOM 2056 O O . GLU A 1 247 ? 27.423 -3.210 13.976 1.00 80.88 247 GLU A O 1
ATOM 2061 N N . MET A 1 248 ? 25.372 -3.748 13.238 1.00 79.44 248 MET A N 1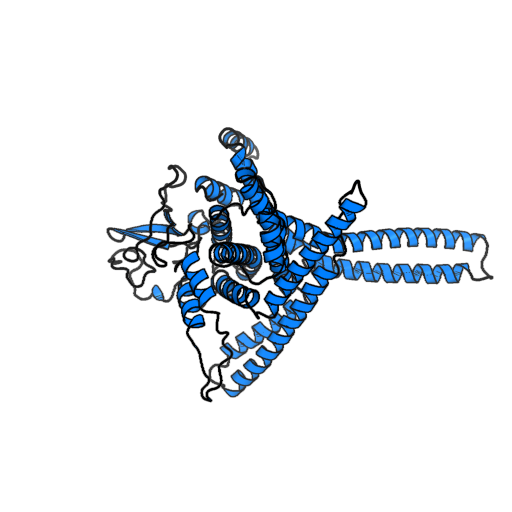
ATOM 2062 C CA . MET A 1 248 ? 25.850 -4.754 12.282 1.00 79.44 248 MET A CA 1
ATOM 2063 C C . MET A 1 248 ? 26.720 -4.129 11.186 1.00 79.44 248 MET A C 1
ATOM 2065 O O . MET A 1 248 ? 27.780 -4.669 10.874 1.00 79.44 248 MET A O 1
ATOM 2069 N N . LYS A 1 249 ? 26.312 -2.978 10.626 1.00 78.94 249 LYS A N 1
ATOM 2070 C CA . LYS A 1 249 ? 27.102 -2.248 9.617 1.00 78.94 249 LYS A CA 1
ATOM 2071 C C . LYS A 1 249 ? 28.444 -1.755 10.174 1.00 78.94 249 LYS A C 1
ATOM 2073 O O . LYS A 1 249 ? 29.409 -1.695 9.418 1.00 78.94 249 LYS A O 1
ATOM 2078 N N . LYS A 1 250 ? 28.514 -1.409 11.465 1.00 81.12 250 LYS A N 1
ATOM 2079 C CA . LYS A 1 250 ? 29.749 -0.980 12.151 1.00 81.12 250 LYS A CA 1
ATOM 2080 C C . LYS A 1 250 ? 30.658 -2.148 12.534 1.00 81.12 250 LYS A C 1
ATOM 2082 O O . LYS A 1 250 ? 31.872 -2.003 12.506 1.00 81.12 250 LYS A O 1
ATOM 2087 N N . SER A 1 251 ? 30.094 -3.315 12.836 1.00 79.31 251 SER A N 1
ATOM 2088 C CA . SER A 1 251 ? 30.835 -4.497 13.305 1.00 79.31 251 SER A CA 1
ATOM 2089 C C . SER A 1 251 ? 31.517 -5.292 12.175 1.00 79.31 251 SER A C 1
ATOM 2091 O O . SER A 1 251 ? 31.702 -6.504 12.311 1.00 79.31 251 SER A O 1
ATOM 2093 N N . LYS A 1 252 ? 31.878 -4.645 11.049 1.00 69.56 252 LYS A N 1
ATOM 2094 C CA . LYS A 1 252 ? 32.520 -5.299 9.890 1.00 69.56 252 LYS A CA 1
ATOM 2095 C C . LYS A 1 252 ? 33.733 -6.114 10.357 1.00 69.56 252 LYS A C 1
ATOM 2097 O O . LYS A 1 252 ? 34.691 -5.553 10.871 1.00 69.56 252 LYS A O 1
ATOM 2102 N N . GLY A 1 253 ? 33.673 -7.436 10.180 1.00 68.19 253 GLY A N 1
ATOM 2103 C CA . GLY A 1 253 ? 34.751 -8.372 10.529 1.00 68.19 253 GLY A CA 1
ATOM 2104 C C . GLY A 1 253 ? 34.484 -9.258 11.752 1.00 68.19 253 GLY A C 1
ATOM 2105 O O . GLY A 1 253 ? 35.027 -10.357 11.815 1.00 68.19 253 GLY A O 1
ATOM 2106 N N . ASN A 1 254 ? 33.591 -8.870 12.672 1.00 82.94 254 ASN A N 1
ATOM 2107 C CA . ASN A 1 254 ? 33.239 -9.706 13.827 1.00 82.94 254 ASN A CA 1
ATOM 2108 C C . ASN A 1 254 ? 32.013 -10.584 13.518 1.00 82.94 254 ASN A C 1
ATOM 2110 O O . ASN A 1 254 ? 30.868 -10.188 13.740 1.00 82.94 254 ASN A O 1
ATOM 2114 N N . LYS A 1 255 ? 32.264 -11.782 12.973 1.00 78.94 255 LYS A N 1
ATOM 2115 C CA . LYS A 1 255 ? 31.213 -12.718 12.531 1.00 78.94 255 LYS A CA 1
ATOM 2116 C C . LYS A 1 255 ? 30.266 -13.140 13.658 1.00 78.94 255 LYS A C 1
ATOM 2118 O O . LYS A 1 255 ? 29.060 -13.125 13.439 1.00 78.94 255 LYS A O 1
ATOM 2123 N N . ILE A 1 256 ? 30.800 -13.432 14.846 1.00 81.38 256 ILE A N 1
ATOM 2124 C CA . ILE A 1 256 ? 30.018 -13.882 16.010 1.00 81.38 256 ILE A CA 1
ATOM 2125 C C . ILE A 1 256 ? 29.027 -12.788 16.422 1.00 81.38 256 ILE A C 1
ATOM 2127 O O . ILE A 1 256 ? 27.820 -13.018 16.472 1.00 81.38 256 ILE A O 1
ATOM 2131 N N . LYS A 1 257 ? 29.516 -11.552 16.580 1.00 82.50 257 LYS A N 1
ATOM 2132 C CA . LYS A 1 257 ? 28.668 -10.401 16.916 1.00 82.50 257 LYS A CA 1
ATOM 2133 C C . LYS A 1 257 ? 27.600 -10.128 15.847 1.00 82.50 257 LYS A C 1
ATOM 2135 O O . LYS A 1 257 ? 26.468 -9.775 16.169 1.00 82.50 257 LYS A O 1
ATOM 2140 N N . ILE A 1 258 ? 27.932 -10.293 14.564 1.00 79.81 258 ILE A N 1
ATOM 2141 C CA . ILE A 1 258 ? 26.968 -10.133 13.463 1.00 79.81 258 ILE A CA 1
ATOM 2142 C C . ILE A 1 258 ? 25.866 -11.203 13.527 1.00 79.81 258 ILE A C 1
ATOM 2144 O O . ILE A 1 258 ? 24.703 -10.883 13.283 1.00 79.81 258 ILE A O 1
ATOM 2148 N N . GLU A 1 259 ? 26.196 -12.456 13.838 1.00 81.50 259 GLU A N 1
ATOM 2149 C CA . GLU A 1 259 ? 25.212 -13.541 13.956 1.00 81.50 259 GLU A CA 1
ATOM 2150 C C . GLU A 1 259 ? 24.264 -13.347 15.143 1.00 81.50 259 GLU A C 1
ATOM 2152 O O . GLU A 1 259 ? 23.045 -13.468 14.980 1.00 81.50 259 GLU A O 1
ATOM 2157 N N . GLU A 1 260 ? 24.784 -12.937 16.300 1.00 83.56 260 GLU A N 1
ATOM 2158 C CA . GLU A 1 260 ? 23.968 -12.582 17.467 1.00 83.56 260 GLU A CA 1
ATOM 2159 C C . GLU A 1 260 ? 23.000 -11.433 17.154 1.00 83.56 260 GLU A C 1
ATOM 2161 O O . GLU A 1 260 ? 21.795 -11.519 17.424 1.00 83.56 260 GLU A O 1
ATOM 2166 N N . LEU A 1 261 ? 23.499 -10.375 16.506 1.00 83.25 261 LEU A N 1
ATOM 2167 C CA . LEU A 1 261 ? 22.675 -9.242 16.091 1.00 83.25 261 LEU A CA 1
ATOM 2168 C C . LEU A 1 261 ? 21.615 -9.648 15.061 1.00 83.25 261 LEU A C 1
ATOM 2170 O O . LEU A 1 261 ? 20.491 -9.151 15.135 1.00 83.25 261 LEU A O 1
ATOM 2174 N N . LYS A 1 262 ? 21.913 -10.574 14.138 1.00 82.00 262 LYS A N 1
ATOM 2175 C CA . LYS A 1 262 ? 20.919 -11.121 13.196 1.00 82.00 262 LYS A CA 1
ATOM 2176 C C . LYS A 1 262 ? 19.798 -11.857 13.925 1.00 82.00 262 LYS A C 1
ATOM 2178 O O . LYS A 1 262 ? 18.630 -11.621 13.610 1.00 82.00 262 LYS A O 1
ATOM 2183 N N . LYS A 1 263 ? 20.126 -12.708 14.903 1.00 83.56 263 LYS A N 1
ATOM 2184 C CA . LYS A 1 263 ? 19.127 -13.435 15.703 1.00 83.56 263 LYS A CA 1
ATOM 2185 C C . LYS A 1 263 ? 18.220 -12.464 16.462 1.00 83.56 263 LYS A C 1
ATOM 2187 O O . LYS A 1 263 ? 17.002 -12.514 16.294 1.00 83.56 263 LYS A O 1
ATOM 2192 N N . LYS A 1 264 ? 18.815 -11.504 17.178 1.00 83.44 264 LYS A N 1
ATOM 2193 C CA . LYS A 1 264 ? 18.090 -10.448 17.903 1.00 83.44 264 LYS A CA 1
ATOM 2194 C C . LYS A 1 264 ? 17.205 -9.609 16.974 1.00 83.44 264 LYS A C 1
ATOM 2196 O O . LYS A 1 264 ? 16.082 -9.258 17.319 1.00 83.44 264 LYS A O 1
ATOM 2201 N N . ASN A 1 265 ? 17.688 -9.290 15.773 1.00 83.00 265 ASN A N 1
ATOM 2202 C CA . ASN A 1 265 ? 16.919 -8.549 14.773 1.00 83.00 265 ASN A CA 1
ATOM 2203 C C . ASN A 1 265 ? 15.723 -9.369 14.257 1.00 83.00 265 ASN A C 1
ATOM 2205 O O . ASN A 1 265 ? 14.628 -8.834 14.120 1.00 83.00 265 ASN A O 1
ATOM 2209 N N . ASN A 1 266 ? 15.889 -10.674 14.036 1.00 81.19 266 ASN A N 1
ATOM 2210 C CA . ASN A 1 266 ? 14.791 -11.553 13.628 1.00 81.19 266 ASN A CA 1
ATOM 2211 C C . ASN A 1 266 ? 13.705 -11.689 14.707 1.00 81.19 266 ASN A C 1
ATOM 2213 O O . ASN A 1 266 ? 12.522 -11.703 14.369 1.00 81.19 266 ASN A O 1
ATOM 2217 N N . GLU A 1 267 ? 14.079 -11.753 15.984 1.00 85.56 267 GLU A N 1
ATOM 2218 C CA . GLU A 1 267 ? 13.130 -11.747 17.107 1.00 85.56 267 GLU A CA 1
ATOM 2219 C C . GLU A 1 267 ? 12.363 -10.418 17.179 1.00 85.56 267 GLU A C 1
ATOM 2221 O O . GLU A 1 267 ? 11.132 -10.422 17.137 1.00 85.56 267 GLU A O 1
ATOM 2226 N N . LEU A 1 268 ? 13.073 -9.284 17.132 1.00 85.94 268 LEU A N 1
ATOM 2227 C CA . LEU A 1 268 ? 12.454 -7.951 17.099 1.00 85.94 268 LEU A CA 1
ATOM 2228 C C . LEU A 1 268 ? 11.538 -7.751 15.885 1.00 85.94 268 LEU A C 1
ATOM 2230 O O . LEU A 1 268 ? 10.506 -7.098 15.998 1.00 85.94 268 LEU A O 1
ATOM 2234 N N . ARG A 1 269 ? 11.874 -8.314 14.717 1.00 82.75 269 ARG A N 1
ATOM 2235 C CA . ARG A 1 269 ? 11.003 -8.284 13.527 1.00 82.75 269 ARG A CA 1
ATOM 2236 C C . ARG A 1 269 ? 9.694 -9.021 13.765 1.00 82.75 269 ARG A C 1
ATOM 2238 O O . ARG A 1 269 ? 8.645 -8.521 13.368 1.00 82.75 269 ARG A O 1
ATOM 2245 N N . LYS A 1 270 ? 9.746 -10.201 14.391 1.00 86.38 270 LYS A N 1
ATOM 2246 C CA . LYS A 1 270 ? 8.543 -10.978 14.723 1.00 86.38 270 LYS A CA 1
ATOM 2247 C C . LYS A 1 270 ? 7.666 -10.221 15.716 1.00 86.38 270 LYS A C 1
ATOM 2249 O O . LYS A 1 270 ? 6.459 -10.141 15.505 1.00 86.38 270 LYS A O 1
ATOM 2254 N N . GLU A 1 271 ? 8.276 -9.629 16.739 1.00 88.62 271 GLU A N 1
ATOM 2255 C CA . GLU A 1 271 ? 7.586 -8.804 17.732 1.00 88.62 271 GLU A CA 1
ATOM 2256 C C . GLU A 1 271 ? 6.939 -7.570 17.087 1.00 88.62 271 GLU A C 1
ATOM 2258 O O . GLU A 1 271 ? 5.743 -7.352 17.246 1.00 88.62 271 GLU A O 1
ATOM 2263 N N . LEU A 1 272 ? 7.687 -6.836 16.255 1.00 86.44 272 LEU A N 1
ATOM 2264 C CA . LEU A 1 272 ? 7.198 -5.675 15.505 1.00 86.44 272 LEU A CA 1
ATOM 2265 C C . LEU A 1 272 ? 5.980 -6.020 14.637 1.00 86.44 272 LEU A C 1
ATOM 2267 O O . LEU A 1 272 ? 4.987 -5.293 14.638 1.00 86.44 272 LEU A O 1
ATOM 2271 N N . ILE A 1 273 ? 6.056 -7.126 13.891 1.00 86.44 273 ILE A N 1
ATOM 2272 C CA . ILE A 1 273 ? 4.963 -7.607 13.036 1.00 86.44 273 ILE A CA 1
ATOM 2273 C C . ILE A 1 273 ? 3.744 -7.977 13.884 1.00 86.44 273 ILE A C 1
ATOM 2275 O O . ILE A 1 273 ? 2.621 -7.635 13.511 1.00 86.44 273 ILE A O 1
ATOM 2279 N N . ASN A 1 274 ? 3.947 -8.665 15.010 1.00 89.38 274 ASN A N 1
ATOM 2280 C CA . ASN A 1 274 ? 2.857 -9.074 15.888 1.00 89.38 274 ASN A CA 1
ATOM 2281 C C . ASN A 1 274 ? 2.167 -7.867 16.534 1.00 89.38 274 ASN A C 1
ATOM 2283 O O . ASN A 1 274 ? 0.944 -7.765 16.478 1.00 89.38 274 ASN A O 1
ATOM 2287 N N . GLU A 1 275 ? 2.941 -6.922 17.062 1.00 86.69 275 GLU A N 1
ATOM 2288 C CA . GLU A 1 275 ? 2.415 -5.723 17.713 1.00 86.69 275 GLU A CA 1
ATOM 2289 C C . GLU A 1 275 ? 1.667 -4.829 16.721 1.00 86.69 275 GLU A C 1
ATOM 2291 O O . GLU A 1 275 ? 0.538 -4.402 16.964 1.00 86.69 275 GLU A O 1
ATOM 2296 N N . SER A 1 276 ? 2.249 -4.623 15.537 1.00 85.38 276 SER A N 1
ATOM 2297 C CA . SER A 1 276 ? 1.585 -3.927 14.437 1.00 85.38 276 SER A CA 1
ATOM 2298 C C . SER A 1 276 ? 0.262 -4.598 14.060 1.00 85.38 276 SER A C 1
ATOM 2300 O O . SER A 1 276 ? -0.749 -3.914 13.908 1.00 85.38 276 SER A O 1
ATOM 2302 N N . LYS A 1 277 ? 0.237 -5.931 13.958 1.00 89.69 277 LYS A N 1
ATOM 2303 C CA . LYS A 1 277 ? -0.977 -6.692 13.649 1.00 89.69 277 LYS A CA 1
ATOM 2304 C C . LYS A 1 277 ? -2.045 -6.532 14.730 1.00 89.69 277 LYS A C 1
ATOM 2306 O O . LYS A 1 277 ? -3.212 -6.356 14.382 1.00 89.69 277 LYS A O 1
ATOM 2311 N N . ILE A 1 278 ? -1.671 -6.585 16.009 1.00 87.69 278 ILE A N 1
ATOM 2312 C CA . ILE A 1 278 ? -2.594 -6.365 17.131 1.00 87.69 278 ILE A CA 1
ATOM 2313 C C . ILE A 1 278 ? -3.186 -4.958 17.040 1.00 87.69 278 ILE A C 1
ATOM 2315 O O . ILE A 1 278 ? -4.408 -4.823 17.029 1.00 87.69 278 ILE A O 1
ATOM 2319 N N . ASN A 1 279 ? -2.346 -3.932 16.873 1.00 83.12 279 ASN A N 1
ATOM 2320 C CA . ASN A 1 279 ? -2.782 -2.542 16.726 1.00 83.12 279 ASN A CA 1
ATOM 2321 C C . ASN A 1 279 ? -3.727 -2.357 15.526 1.00 83.12 279 ASN A C 1
ATOM 2323 O O . ASN A 1 279 ? -4.760 -1.705 15.649 1.00 83.12 279 ASN A O 1
ATOM 2327 N N . ALA A 1 280 ? -3.406 -2.954 14.377 1.00 86.12 280 ALA A N 1
ATOM 2328 C CA . ALA A 1 280 ? -4.201 -2.847 13.157 1.00 86.12 280 ALA A CA 1
ATOM 2329 C C . ALA A 1 280 ? -5.574 -3.524 13.274 1.00 86.12 280 ALA A C 1
ATOM 2331 O O . ALA A 1 280 ? -6.584 -2.963 12.846 1.00 86.12 280 ALA A O 1
ATOM 2332 N N . ILE A 1 281 ? -5.618 -4.728 13.857 1.00 87.06 281 ILE A N 1
ATOM 2333 C CA . ILE A 1 281 ? -6.877 -5.440 14.100 1.00 87.06 281 ILE A CA 1
ATOM 2334 C C . ILE A 1 281 ? -7.703 -4.664 15.116 1.00 87.06 281 ILE A C 1
ATOM 2336 O O . ILE A 1 281 ? -8.862 -4.388 14.833 1.00 87.06 281 ILE A O 1
ATOM 2340 N N . LYS A 1 282 ? -7.097 -4.268 16.242 1.00 83.00 282 LYS A N 1
ATOM 2341 C CA . LYS A 1 282 ? -7.751 -3.485 17.293 1.00 83.00 282 LYS A CA 1
ATOM 2342 C C . LYS A 1 282 ? -8.390 -2.231 16.711 1.00 83.00 282 LYS A C 1
ATOM 2344 O O . LYS A 1 282 ? -9.577 -2.023 16.927 1.00 83.00 282 LYS A O 1
ATOM 2349 N N . PHE A 1 283 ? -7.638 -1.483 15.900 1.00 80.12 283 PHE A N 1
ATOM 2350 C CA . PHE A 1 283 ? -8.145 -0.335 15.158 1.00 80.12 283 PHE A CA 1
ATOM 2351 C C . PHE A 1 283 ? -9.418 -0.726 14.384 1.00 80.12 283 PHE A C 1
ATOM 2353 O O . PHE A 1 283 ? -10.497 -0.259 14.721 1.00 80.12 283 PHE A O 1
ATOM 2360 N N . LEU A 1 284 ? -9.362 -1.668 13.441 1.00 79.75 284 LEU A N 1
ATOM 2361 C CA . LEU A 1 284 ? -10.545 -2.028 12.638 1.00 79.75 284 LEU A CA 1
ATOM 2362 C C . LEU A 1 284 ? -11.705 -2.689 13.406 1.00 79.75 284 LEU A C 1
ATOM 2364 O O . LEU A 1 284 ? -12.830 -2.674 12.917 1.00 79.75 284 LEU A O 1
ATOM 2368 N N . THR A 1 285 ? -11.464 -3.323 14.555 1.00 79.19 285 THR A N 1
ATOM 2369 C CA . THR A 1 285 ? -12.522 -4.002 15.326 1.00 79.19 285 THR A CA 1
ATOM 2370 C C . THR A 1 285 ? -13.188 -3.103 16.361 1.00 79.19 285 THR A C 1
ATOM 2372 O O . THR A 1 285 ? -14.354 -3.315 16.684 1.00 79.19 285 THR A O 1
ATOM 2375 N N . GLU A 1 286 ? -12.463 -2.119 16.901 1.00 70.25 286 GLU A N 1
ATOM 2376 C CA . GLU A 1 286 ? -13.003 -1.158 17.871 1.00 70.25 286 GLU A CA 1
ATOM 2377 C C . GLU A 1 286 ? -13.848 -0.071 17.202 1.00 70.25 286 GLU A C 1
ATOM 2379 O O . GLU A 1 286 ? -14.666 0.565 17.867 1.00 70.25 286 GLU A O 1
ATOM 2384 N N . SER A 1 287 ? -13.727 0.090 15.882 1.00 63.72 287 SER A N 1
ATOM 2385 C CA . SER A 1 287 ? -14.668 0.859 15.074 1.00 63.72 287 SER A CA 1
ATOM 2386 C C . SER A 1 287 ? -15.988 0.107 14.909 1.00 63.72 287 SER A C 1
ATOM 2388 O O . SER A 1 287 ? -16.272 -0.454 13.850 1.00 63.72 287 SER A O 1
ATOM 2390 N N . LYS A 1 288 ? -16.801 0.037 15.963 1.00 54.50 288 LYS A N 1
ATOM 2391 C CA . LYS A 1 288 ? -18.184 -0.427 15.814 1.00 54.50 288 LYS A CA 1
ATOM 2392 C C . LYS A 1 288 ? -18.999 0.610 15.035 1.00 54.50 288 LYS A C 1
ATOM 2394 O O . LYS A 1 288 ? -19.025 1.774 15.412 1.00 54.50 288 LYS A O 1
ATOM 2399 N N . ASP A 1 289 ? -19.630 0.131 13.961 1.00 54.41 289 ASP A N 1
ATOM 2400 C CA . ASP A 1 289 ? -20.777 0.670 13.218 1.00 54.41 289 ASP A CA 1
ATOM 2401 C C . ASP A 1 289 ? -20.971 2.190 13.261 1.00 54.41 289 ASP A C 1
ATOM 2403 O O . ASP A 1 289 ? -21.909 2.724 13.849 1.00 54.41 289 ASP A O 1
ATOM 2407 N N . VAL A 1 290 ? -20.119 2.891 12.519 1.00 50.78 290 VAL A N 1
ATOM 2408 C CA . VAL A 1 290 ? -20.300 4.308 12.190 1.00 50.78 290 VAL A CA 1
ATOM 2409 C C . VAL A 1 290 ? -21.225 4.461 10.977 1.00 50.78 290 VAL A C 1
ATOM 2411 O O . VAL A 1 290 ? -20.984 5.223 10.043 1.00 50.78 290 VAL A O 1
ATOM 2414 N N . THR A 1 291 ? -22.303 3.692 10.934 1.00 52.91 291 THR A N 1
ATOM 2415 C CA . THR A 1 291 ? -23.282 3.786 9.856 1.00 52.91 291 THR A CA 1
ATOM 2416 C C . THR A 1 291 ? -24.403 4.694 10.330 1.00 52.91 291 THR A C 1
ATOM 2418 O O . THR A 1 291 ? -25.454 4.272 10.797 1.00 52.91 291 THR A O 1
ATOM 2421 N N . THR A 1 292 ? -24.194 6.003 10.172 1.00 54.25 292 THR A N 1
ATOM 2422 C CA . THR A 1 292 ? -25.241 7.029 10.337 1.00 54.25 292 THR A CA 1
ATOM 2423 C C . THR A 1 292 ? -26.251 7.013 9.182 1.00 54.25 292 THR A C 1
ATOM 2425 O O . THR A 1 292 ? -26.853 8.041 8.866 1.00 54.25 292 THR A O 1
ATOM 2428 N N . HIS A 1 293 ? -26.400 5.881 8.489 1.00 61.81 293 HIS A N 1
ATOM 2429 C CA . HIS A 1 293 ? -27.317 5.764 7.370 1.00 61.81 293 HIS A CA 1
ATOM 2430 C C . HIS A 1 293 ? -28.733 5.613 7.927 1.00 61.81 293 HIS A C 1
ATOM 2432 O O . HIS A 1 293 ? -29.020 4.713 8.719 1.00 61.81 293 HIS A O 1
ATOM 2438 N N . LYS A 1 294 ? -29.609 6.553 7.571 1.00 69.25 294 LYS A N 1
ATOM 2439 C CA . LYS A 1 294 ? -31.023 6.477 7.929 1.00 69.25 294 LYS A CA 1
ATOM 2440 C C . LYS A 1 294 ? -31.689 5.529 6.940 1.00 69.25 294 LYS A C 1
ATOM 2442 O O . LYS A 1 294 ? -31.722 5.823 5.752 1.00 69.25 294 LYS A O 1
ATOM 2447 N N . PHE A 1 295 ? -32.190 4.406 7.440 1.00 75.94 295 PHE A N 1
ATOM 2448 C CA . PHE A 1 295 ? -32.953 3.448 6.647 1.00 75.94 295 PHE A CA 1
ATOM 2449 C C . PHE A 1 295 ? -34.439 3.719 6.819 1.00 75.94 295 PHE A C 1
ATOM 2451 O O . PHE A 1 295 ? -34.899 3.926 7.945 1.00 75.94 295 PHE A O 1
ATOM 2458 N N . ASN A 1 296 ? -35.175 3.688 5.712 1.00 79.00 296 ASN A N 1
ATOM 2459 C CA . ASN A 1 296 ? -36.626 3.836 5.736 1.00 79.00 296 ASN A CA 1
ATOM 2460 C C . ASN A 1 296 ? -37.297 2.509 6.119 1.00 79.00 296 ASN A C 1
ATOM 2462 O O . ASN A 1 296 ? -38.319 2.512 6.804 1.00 79.00 296 ASN A O 1
ATOM 2466 N N . HIS A 1 297 ? -36.682 1.377 5.758 1.00 84.00 297 HIS A N 1
ATOM 2467 C CA . HIS A 1 297 ? -37.196 0.042 6.055 1.00 84.00 297 HIS A CA 1
ATOM 2468 C C . HIS A 1 297 ? -36.215 -0.804 6.883 1.00 84.00 297 HIS A C 1
ATOM 2470 O O . HIS A 1 297 ? -34.995 -0.740 6.724 1.00 84.00 297 HIS A O 1
ATOM 2476 N N . GLN A 1 298 ? -36.752 -1.649 7.775 1.00 83.12 298 GLN A N 1
ATOM 2477 C CA . GLN A 1 298 ? -35.937 -2.572 8.582 1.00 83.12 298 GLN A CA 1
ATOM 2478 C C . GLN A 1 298 ? -35.219 -3.622 7.724 1.00 83.12 298 GLN A C 1
ATOM 2480 O O . GLN A 1 298 ? -34.143 -4.089 8.095 1.00 83.12 298 GLN A O 1
ATOM 2485 N N . GLU A 1 299 ? -35.807 -4.002 6.592 1.00 82.38 299 GLU A N 1
ATOM 2486 C CA . GLU A 1 299 ? -35.233 -4.990 5.681 1.00 82.38 299 GLU A CA 1
ATOM 2487 C C . GLU A 1 299 ? -34.012 -4.438 4.940 1.00 82.38 299 GLU A C 1
ATOM 2489 O O . GLU A 1 299 ? -32.955 -5.067 4.964 1.00 82.38 299 GLU A O 1
ATOM 2494 N N . GLU A 1 300 ? -34.103 -3.212 4.417 1.00 80.25 300 GLU A N 1
ATOM 2495 C CA . GLU A 1 300 ? -32.965 -2.482 3.840 1.00 80.25 300 GLU A CA 1
ATOM 2496 C C . GLU A 1 300 ? -31.811 -2.371 4.838 1.00 80.25 300 GLU A C 1
ATOM 2498 O O . GLU A 1 300 ? -30.661 -2.650 4.500 1.00 80.25 300 GLU A O 1
ATOM 2503 N N . LYS A 1 301 ? -32.125 -2.045 6.099 1.00 82.50 301 LYS A N 1
ATOM 2504 C CA . LYS A 1 301 ? -31.132 -1.990 7.175 1.00 82.50 301 LYS A CA 1
ATOM 2505 C C . LYS A 1 301 ? -30.431 -3.335 7.371 1.00 82.50 301 LYS A C 1
ATOM 2507 O O . LYS A 1 301 ? -29.208 -3.376 7.472 1.00 82.50 301 LYS A O 1
ATOM 2512 N N . ARG A 1 302 ? -31.180 -4.443 7.412 1.00 83.62 302 ARG A N 1
ATOM 2513 C CA . ARG A 1 302 ? -30.608 -5.792 7.586 1.00 83.62 302 ARG A CA 1
ATOM 2514 C C . ARG A 1 302 ? -29.719 -6.198 6.413 1.00 83.62 302 ARG A C 1
ATOM 2516 O O . ARG A 1 302 ? -28.670 -6.799 6.641 1.00 83.62 302 ARG A O 1
ATOM 2523 N N . ILE A 1 303 ? -30.130 -5.886 5.183 1.00 82.25 303 ILE A N 1
ATOM 2524 C CA . ILE A 1 303 ? -29.345 -6.166 3.974 1.00 82.25 303 ILE A CA 1
ATOM 2525 C C . ILE A 1 303 ? -28.041 -5.369 4.019 1.00 82.25 303 ILE A C 1
ATOM 2527 O O . ILE A 1 303 ? -26.966 -5.960 3.945 1.00 82.25 303 ILE A O 1
ATOM 2531 N N . PHE A 1 304 ? -28.127 -4.061 4.257 1.00 83.06 304 PHE A N 1
ATOM 2532 C CA . PHE A 1 304 ? -26.961 -3.190 4.349 1.00 83.06 304 PHE A CA 1
ATOM 2533 C C . PHE A 1 304 ? -25.987 -3.630 5.453 1.00 83.06 304 PHE A C 1
ATOM 2535 O O . PHE A 1 304 ? -24.790 -3.763 5.215 1.00 83.06 304 PHE A O 1
ATOM 2542 N N . GLU A 1 305 ? -26.485 -3.929 6.659 1.00 83.19 305 GLU A N 1
ATOM 2543 C CA . GLU A 1 305 ? -25.647 -4.422 7.760 1.00 83.19 305 GLU A CA 1
ATOM 2544 C C . GLU A 1 305 ? -24.949 -5.741 7.414 1.00 83.19 305 GLU A C 1
ATOM 2546 O O . GLU A 1 305 ? -23.817 -5.980 7.842 1.00 83.19 305 GLU A O 1
ATOM 2551 N N . LYS A 1 306 ? -25.615 -6.624 6.662 1.00 85.19 306 LYS A N 1
ATOM 2552 C CA . LYS A 1 306 ? -25.023 -7.884 6.207 1.00 85.19 306 LYS A CA 1
ATOM 2553 C C . LYS A 1 306 ? -23.897 -7.623 5.207 1.00 85.19 306 LYS A C 1
ATOM 2555 O O . LYS A 1 306 ? -22.825 -8.208 5.358 1.00 85.19 306 LYS A O 1
ATOM 2560 N N . GLU A 1 307 ? -24.112 -6.741 4.237 1.00 83.38 307 GLU A N 1
ATOM 2561 C CA . GLU A 1 307 ? -23.109 -6.384 3.230 1.00 83.38 307 GLU A CA 1
ATOM 2562 C C . GLU A 1 307 ? -21.894 -5.685 3.843 1.00 83.38 307 GLU A C 1
ATOM 2564 O O . GLU A 1 307 ? -20.761 -6.092 3.590 1.00 83.38 307 GLU A O 1
ATOM 2569 N N . GLU A 1 308 ? -22.102 -4.709 4.727 1.00 83.88 308 GLU A N 1
ATOM 2570 C CA . GLU A 1 308 ? -21.010 -4.035 5.439 1.00 83.88 308 GLU A CA 1
ATOM 2571 C C . GLU A 1 308 ? -20.221 -5.003 6.333 1.00 83.88 308 GLU A C 1
ATOM 2573 O O . GLU A 1 308 ? -18.989 -4.947 6.402 1.00 83.88 308 GLU A O 1
ATOM 2578 N N . LYS A 1 309 ? -20.891 -5.974 6.971 1.00 86.38 309 LYS A N 1
ATOM 2579 C CA . LYS A 1 309 ? -20.204 -7.050 7.704 1.00 86.38 309 LYS A CA 1
ATOM 2580 C C . LYS A 1 309 ? -19.337 -7.908 6.783 1.00 86.38 309 LYS A C 1
ATOM 2582 O O . LYS A 1 309 ? -18.238 -8.295 7.186 1.00 86.38 309 LYS A O 1
ATOM 2587 N N . GLU A 1 310 ? -19.794 -8.225 5.574 1.00 87.50 310 GLU A N 1
ATOM 2588 C CA . GLU A 1 310 ? -18.997 -8.969 4.592 1.00 87.50 310 GLU A CA 1
ATOM 2589 C C . GLU A 1 310 ? -17.800 -8.143 4.086 1.00 87.50 310 GLU A C 1
ATOM 2591 O O . GLU A 1 310 ? -16.676 -8.654 4.095 1.00 87.50 310 GLU A O 1
ATOM 2596 N N . LYS A 1 311 ? -17.991 -6.853 3.772 1.00 88.31 311 LYS A N 1
ATOM 2597 C CA . LYS A 1 311 ? -16.912 -5.916 3.392 1.00 88.31 311 LYS A CA 1
ATOM 2598 C C . LYS A 1 311 ? -15.856 -5.770 4.482 1.00 88.31 311 LYS A C 1
ATOM 2600 O O . LYS A 1 311 ? -14.654 -5.824 4.209 1.00 88.31 311 LYS A O 1
ATOM 2605 N N . ASN A 1 312 ? -16.275 -5.642 5.738 1.00 87.50 312 ASN A N 1
ATOM 2606 C CA . ASN A 1 312 ? -15.357 -5.565 6.874 1.00 87.50 312 ASN A CA 1
ATOM 2607 C C . ASN A 1 312 ? -14.593 -6.881 7.078 1.00 87.50 312 ASN A C 1
ATOM 2609 O O . ASN A 1 312 ? -13.382 -6.860 7.309 1.00 87.50 312 ASN A O 1
ATOM 2613 N N . LYS A 1 313 ? -15.249 -8.040 6.917 1.00 90.12 313 LYS A N 1
ATOM 2614 C CA . LYS A 1 313 ? -14.565 -9.346 6.925 1.00 90.12 313 LYS A CA 1
ATOM 2615 C C . LYS A 1 313 ? -13.534 -9.452 5.803 1.00 90.12 313 LYS A C 1
ATOM 2617 O O . LYS A 1 313 ? -12.425 -9.928 6.051 1.00 90.12 313 LYS A O 1
ATOM 2622 N N . PHE A 1 314 ? -13.869 -8.987 4.601 1.00 92.06 314 PHE A N 1
ATOM 2623 C CA . PHE A 1 314 ? -12.937 -8.937 3.478 1.00 92.06 314 PHE A CA 1
ATOM 2624 C C . PHE A 1 314 ? -11.745 -8.018 3.779 1.00 92.06 314 PHE A C 1
ATOM 2626 O O . PHE A 1 314 ? -10.604 -8.466 3.692 1.00 92.06 314 PHE A O 1
ATOM 2633 N N . THR A 1 315 ? -11.988 -6.795 4.258 1.00 91.69 315 THR A N 1
ATOM 2634 C CA . THR A 1 315 ? -10.947 -5.842 4.694 1.00 91.69 315 THR A CA 1
ATOM 2635 C C . THR A 1 315 ? -9.995 -6.476 5.714 1.00 91.69 315 THR A C 1
ATOM 2637 O O . THR A 1 315 ? -8.773 -6.433 5.554 1.00 91.69 315 THR A O 1
ATOM 2640 N N . LEU A 1 316 ? -10.539 -7.140 6.741 1.00 91.12 316 LEU A N 1
ATOM 2641 C CA . LEU A 1 316 ? -9.754 -7.848 7.757 1.00 91.12 316 LEU A CA 1
ATOM 2642 C C . LEU A 1 316 ? -8.962 -9.024 7.172 1.00 91.12 316 LEU A C 1
ATOM 2644 O O . LEU A 1 316 ? -7.836 -9.276 7.602 1.00 91.12 316 LEU A O 1
ATOM 2648 N N . SER A 1 317 ? -9.526 -9.751 6.204 1.00 91.69 317 SER A N 1
ATOM 2649 C CA . SER A 1 317 ? -8.817 -10.815 5.489 1.00 91.69 317 SER A CA 1
ATOM 2650 C C . SER A 1 317 ? -7.620 -10.257 4.724 1.00 91.69 317 SER A C 1
ATOM 2652 O O . SER A 1 317 ? -6.521 -10.797 4.844 1.00 91.69 317 SER A O 1
ATOM 2654 N N . ILE A 1 318 ? -7.808 -9.161 3.982 1.00 92.25 318 ILE A N 1
ATOM 2655 C CA . ILE A 1 318 ? -6.733 -8.489 3.248 1.00 92.25 318 ILE A CA 1
ATOM 2656 C C . ILE A 1 318 ? -5.638 -8.017 4.208 1.00 92.25 318 ILE A C 1
ATOM 2658 O O . ILE A 1 318 ? -4.463 -8.319 3.996 1.00 92.25 318 ILE A O 1
ATOM 2662 N N . LEU A 1 319 ? -6.013 -7.368 5.313 1.00 92.00 319 LEU A N 1
ATOM 2663 C CA . LEU A 1 319 ? -5.070 -6.931 6.341 1.00 92.00 319 LEU A CA 1
ATOM 2664 C C . LEU A 1 319 ? -4.271 -8.110 6.924 1.00 92.00 319 LEU A C 1
ATOM 2666 O O . LEU A 1 319 ? -3.049 -8.043 7.042 1.00 92.00 319 LEU A O 1
ATOM 2670 N N . LYS A 1 320 ? -4.925 -9.235 7.243 1.00 91.00 320 LYS A N 1
ATOM 2671 C CA . LYS A 1 320 ? -4.238 -10.454 7.712 1.00 91.00 320 LYS A CA 1
ATOM 2672 C C . LYS A 1 320 ? -3.276 -11.016 6.659 1.00 91.00 320 LYS A C 1
ATOM 2674 O O . LYS A 1 320 ? -2.201 -11.504 7.025 1.00 91.00 320 LYS A O 1
ATOM 2679 N N . SER A 1 321 ? -3.620 -10.942 5.373 1.00 90.12 321 SER A N 1
ATOM 2680 C CA . SER A 1 321 ? -2.724 -11.321 4.274 1.00 90.12 321 SER A CA 1
ATOM 2681 C C . SER A 1 321 ? -1.507 -10.400 4.163 1.00 90.12 321 SER A C 1
ATOM 2683 O O . SER A 1 321 ? -0.435 -10.896 3.828 1.00 90.12 321 SER A O 1
ATOM 2685 N N . MET A 1 322 ? -1.615 -9.113 4.522 1.00 90.12 322 MET A N 1
ATOM 2686 C CA . MET A 1 322 ? -0.463 -8.194 4.551 1.00 90.12 322 MET A CA 1
ATOM 2687 C C . MET A 1 322 ? 0.593 -8.590 5.589 1.00 90.12 322 MET A C 1
ATOM 2689 O O . MET A 1 322 ? 1.785 -8.452 5.327 1.00 90.12 322 MET A O 1
ATOM 2693 N N . TYR A 1 323 ? 0.174 -9.140 6.734 1.00 88.19 323 TYR A N 1
ATOM 2694 C CA . TYR A 1 323 ? 1.095 -9.616 7.776 1.00 88.19 323 TYR A CA 1
ATOM 2695 C C . TYR A 1 323 ? 1.604 -11.035 7.545 1.00 88.19 323 TYR A C 1
ATOM 2697 O O . TYR A 1 323 ? 2.776 -11.319 7.769 1.00 88.19 323 TYR A O 1
ATOM 2705 N N . SER A 1 324 ? 0.714 -11.951 7.156 1.00 83.81 324 SER A N 1
ATOM 2706 C CA . SER A 1 324 ? 1.078 -13.361 6.982 1.00 83.81 324 SER A CA 1
ATOM 2707 C C . SER A 1 324 ? 1.819 -13.618 5.676 1.00 83.81 324 SER A C 1
ATOM 2709 O O . SER A 1 324 ? 2.643 -14.526 5.637 1.00 83.81 324 SER A O 1
ATOM 2711 N N . GLN A 1 325 ? 1.517 -12.837 4.630 1.00 80.44 325 GLN A N 1
ATOM 2712 C CA . GLN A 1 325 ? 2.072 -12.963 3.281 1.00 80.44 325 GLN A CA 1
ATOM 2713 C C . GLN A 1 325 ? 2.030 -14.400 2.748 1.00 80.44 325 GLN A C 1
ATOM 2715 O O . GLN A 1 325 ? 2.969 -14.874 2.114 1.00 80.44 325 GLN A O 1
ATOM 2720 N N . LYS A 1 326 ? 0.934 -15.107 3.044 1.00 81.19 326 LYS A N 1
ATOM 2721 C CA . LYS A 1 326 ? 0.677 -16.477 2.593 1.00 81.19 326 LYS A CA 1
ATOM 2722 C C . LYS A 1 326 ? -0.517 -16.523 1.650 1.00 81.19 326 LYS A C 1
ATOM 2724 O O . LYS A 1 326 ? -1.481 -15.769 1.807 1.00 81.19 326 LYS A O 1
ATOM 2729 N N . GLY A 1 327 ? -0.459 -17.471 0.720 1.00 84.56 327 GLY A N 1
ATOM 2730 C CA . GLY A 1 327 ? -1.500 -17.705 -0.272 1.00 84.56 327 GLY A CA 1
ATOM 2731 C C . GLY A 1 327 ? -1.526 -16.639 -1.364 1.00 84.56 327 GLY A C 1
ATOM 2732 O O . GLY A 1 327 ? -0.749 -15.691 -1.364 1.00 84.56 327 GLY A O 1
ATOM 2733 N N . GLU A 1 328 ? -2.480 -16.786 -2.278 1.00 87.12 328 GLU A N 1
ATOM 2734 C CA . GLU A 1 328 ? -2.571 -16.000 -3.510 1.00 87.12 328 GLU A CA 1
ATOM 2735 C C . GLU A 1 328 ? -2.500 -14.476 -3.298 1.00 87.12 328 GLU A C 1
ATOM 2737 O O . GLU A 1 328 ? -1.738 -13.787 -3.976 1.00 87.12 328 GLU A O 1
ATOM 2742 N N . MET A 1 329 ? -3.278 -13.953 -2.349 1.00 89.12 329 MET A N 1
ATOM 2743 C CA . MET A 1 329 ? -3.306 -12.522 -2.037 1.00 89.12 329 MET A CA 1
ATOM 2744 C C . MET A 1 329 ? -2.062 -12.078 -1.257 1.00 89.12 329 MET A C 1
ATOM 2746 O O . MET A 1 329 ? -1.550 -10.984 -1.480 1.00 89.12 329 MET A O 1
ATOM 2750 N N . GLY A 1 330 ? -1.549 -12.928 -0.362 1.00 89.81 330 GLY A N 1
ATOM 2751 C CA . GLY A 1 330 ? -0.343 -12.640 0.414 1.00 89.81 330 GLY A CA 1
ATOM 2752 C C . GLY A 1 330 ? 0.907 -12.545 -0.460 1.00 89.81 330 GLY A C 1
ATOM 2753 O O . GLY A 1 330 ? 1.689 -11.610 -0.304 1.00 89.81 330 GLY A O 1
ATOM 2754 N N . ASP A 1 331 ? 1.052 -13.455 -1.423 1.00 89.44 331 ASP A N 1
ATOM 2755 C CA . ASP A 1 331 ? 2.145 -13.450 -2.397 1.00 89.44 331 ASP A CA 1
ATOM 2756 C C . ASP A 1 331 ? 2.107 -12.200 -3.282 1.00 89.44 331 ASP A C 1
ATOM 2758 O O . ASP A 1 331 ? 3.144 -11.582 -3.537 1.00 89.44 331 ASP A O 1
ATOM 2762 N N . LEU A 1 332 ? 0.908 -11.794 -3.716 1.00 92.06 332 LEU A N 1
ATOM 2763 C CA . LEU A 1 332 ? 0.726 -10.571 -4.488 1.00 92.06 332 LEU A CA 1
ATOM 2764 C C . LEU A 1 332 ? 1.118 -9.331 -3.674 1.00 92.06 332 LEU A C 1
ATOM 2766 O O . LEU A 1 332 ? 1.918 -8.513 -4.131 1.00 92.06 332 LEU A O 1
ATOM 2770 N N . ILE A 1 333 ? 0.592 -9.217 -2.451 1.00 93.25 333 ILE A N 1
ATOM 2771 C CA . ILE A 1 333 ? 0.910 -8.122 -1.529 1.00 93.25 333 ILE A CA 1
ATOM 2772 C C . ILE A 1 333 ? 2.415 -8.039 -1.285 1.00 93.25 333 ILE A C 1
ATOM 2774 O O . ILE A 1 333 ? 2.976 -6.949 -1.324 1.00 93.25 333 ILE A O 1
ATOM 2778 N N . LYS A 1 334 ? 3.082 -9.173 -1.063 1.00 90.62 334 LYS A N 1
ATOM 2779 C CA . LYS A 1 334 ? 4.522 -9.235 -0.802 1.00 90.62 334 LYS A CA 1
ATOM 2780 C C . LYS A 1 334 ? 5.342 -8.662 -1.961 1.00 90.62 334 LYS A C 1
ATOM 2782 O O . LYS A 1 334 ? 6.281 -7.900 -1.723 1.00 90.62 334 LYS A O 1
ATOM 2787 N N . VAL A 1 335 ? 4.970 -8.977 -3.205 1.00 91.94 335 VAL A N 1
ATOM 2788 C CA . VAL A 1 335 ? 5.606 -8.415 -4.410 1.00 91.94 335 VAL A CA 1
ATOM 2789 C C . VAL A 1 335 ? 5.397 -6.902 -4.487 1.00 91.94 335 VAL A C 1
ATOM 2791 O O . VAL A 1 335 ? 6.371 -6.159 -4.626 1.00 91.94 335 VAL A O 1
ATOM 2794 N N . VAL A 1 336 ? 4.155 -6.435 -4.320 1.00 94.31 336 VAL A N 1
ATOM 2795 C CA . VAL A 1 336 ? 3.820 -5.000 -4.338 1.00 94.31 336 VAL A CA 1
ATOM 2796 C C . VAL A 1 336 ? 4.562 -4.254 -3.226 1.00 94.31 336 VAL A C 1
ATOM 2798 O O . VAL A 1 336 ? 5.192 -3.232 -3.478 1.00 94.31 336 VAL A O 1
ATOM 2801 N N . GLN A 1 337 ? 4.575 -4.797 -2.009 1.00 91.19 337 GLN A N 1
ATOM 2802 C CA . GLN A 1 337 ? 5.248 -4.216 -0.851 1.00 91.19 337 GLN A CA 1
ATOM 2803 C C . GLN A 1 337 ? 6.761 -4.119 -1.060 1.00 91.19 337 GLN A C 1
ATOM 2805 O O . GLN A 1 337 ? 7.369 -3.102 -0.711 1.00 91.19 337 GLN A O 1
ATOM 2810 N N . ARG A 1 338 ? 7.390 -5.159 -1.628 1.00 88.81 338 ARG A N 1
ATOM 2811 C CA . ARG A 1 338 ? 8.824 -5.136 -1.940 1.00 88.81 338 ARG A CA 1
ATOM 2812 C C . ARG A 1 338 ? 9.135 -4.047 -2.958 1.00 88.81 338 ARG A C 1
ATOM 2814 O O . ARG A 1 338 ? 10.060 -3.276 -2.727 1.00 88.81 338 ARG A O 1
ATOM 2821 N N . TYR A 1 339 ? 8.340 -3.947 -4.021 1.00 91.62 339 TYR A N 1
ATOM 2822 C CA . TYR A 1 339 ? 8.505 -2.907 -5.029 1.00 91.62 339 TYR A CA 1
ATOM 2823 C C . TYR A 1 339 ? 8.310 -1.505 -4.447 1.00 91.62 339 TYR A C 1
ATOM 2825 O O . TYR A 1 339 ? 9.192 -0.667 -4.583 1.00 91.62 339 TYR A O 1
ATOM 2833 N N . THR A 1 340 ? 7.224 -1.254 -3.707 1.00 90.81 340 THR A N 1
ATOM 2834 C CA . THR A 1 340 ? 6.977 0.057 -3.085 1.00 90.81 340 THR A CA 1
ATOM 2835 C C . THR A 1 340 ? 8.131 0.500 -2.184 1.00 90.81 340 THR A C 1
ATOM 2837 O O . THR A 1 340 ? 8.492 1.671 -2.198 1.00 90.81 340 THR A O 1
ATOM 2840 N N . ASN A 1 341 ? 8.748 -0.416 -1.433 1.00 86.38 341 ASN A N 1
ATOM 2841 C CA . ASN A 1 341 ? 9.897 -0.083 -0.588 1.00 86.38 341 ASN A CA 1
ATOM 2842 C C . ASN A 1 341 ? 11.184 0.221 -1.373 1.00 86.38 341 ASN A C 1
ATOM 2844 O O . ASN A 1 341 ? 12.029 0.940 -0.847 1.00 86.38 341 ASN A O 1
ATOM 2848 N N . LEU A 1 342 ? 11.336 -0.311 -2.591 1.00 84.25 342 LEU A N 1
ATOM 2849 C CA . LEU A 1 342 ? 12.440 0.038 -3.496 1.00 84.25 342 LEU A CA 1
ATOM 2850 C C . LEU A 1 342 ? 12.213 1.408 -4.147 1.00 84.25 342 LEU A C 1
ATOM 2852 O O . LEU A 1 342 ? 13.156 2.170 -4.325 1.00 84.25 342 LEU A O 1
ATOM 2856 N N . ILE A 1 343 ? 10.960 1.733 -4.482 1.00 84.94 343 ILE A N 1
ATOM 2857 C CA . ILE A 1 343 ? 10.606 3.000 -5.135 1.00 84.94 343 ILE A CA 1
ATOM 2858 C C . ILE A 1 343 ? 10.569 4.175 -4.151 1.00 84.94 343 ILE A C 1
ATOM 2860 O O . ILE A 1 343 ? 11.038 5.263 -4.478 1.00 84.94 343 ILE A O 1
ATOM 2864 N N . LEU A 1 344 ? 10.017 3.962 -2.955 1.00 81.06 344 LEU A N 1
ATOM 2865 C CA . LEU A 1 344 ? 9.866 4.969 -1.902 1.00 81.06 344 LEU A CA 1
ATOM 2866 C C . LEU A 1 344 ? 10.682 4.549 -0.670 1.00 81.06 344 LEU A C 1
ATOM 2868 O O . LEU A 1 344 ? 10.115 4.115 0.338 1.00 81.06 344 LEU A O 1
ATOM 2872 N N . PRO A 1 345 ? 12.018 4.609 -0.728 1.00 75.31 345 PRO A N 1
ATOM 2873 C CA . PRO A 1 345 ? 12.862 4.183 0.377 1.00 75.31 345 PRO A CA 1
ATOM 2874 C C . PRO A 1 345 ? 12.738 5.128 1.582 1.00 75.31 345 PRO A C 1
ATOM 2876 O O . PRO A 1 345 ? 12.479 6.323 1.444 1.00 75.31 345 PRO A O 1
ATOM 2879 N N . LYS A 1 346 ? 12.927 4.584 2.791 1.00 68.69 346 LYS A N 1
ATOM 2880 C CA . LYS A 1 346 ? 12.975 5.376 4.036 1.00 68.69 346 LYS A CA 1
ATOM 2881 C C . LYS A 1 346 ? 14.362 5.995 4.265 1.00 68.69 346 LYS A C 1
ATOM 2883 O O . LYS A 1 346 ? 14.454 7.044 4.879 1.00 68.69 346 LYS A O 1
ATOM 2888 N N . GLU A 1 347 ? 15.420 5.338 3.800 1.00 65.50 347 GLU A N 1
ATOM 2889 C CA . GLU A 1 347 ? 16.810 5.783 3.945 1.00 65.50 347 GLU A CA 1
ATOM 2890 C C . GLU A 1 347 ? 17.409 6.082 2.564 1.00 65.50 347 GLU A C 1
ATOM 2892 O O . GLU A 1 347 ? 16.962 5.482 1.578 1.00 65.50 347 GLU A O 1
ATOM 2897 N N . PRO A 1 348 ? 18.419 6.965 2.469 1.00 56.94 348 PRO A N 1
ATOM 2898 C CA . PRO A 1 348 ? 19.174 7.142 1.238 1.00 56.94 348 PRO A CA 1
ATOM 2899 C C . PRO A 1 348 ? 19.735 5.786 0.799 1.00 56.94 348 PRO A C 1
ATOM 2901 O O . PRO A 1 348 ? 20.470 5.117 1.526 1.00 56.94 348 PRO A O 1
ATOM 2904 N N . LEU A 1 349 ? 19.306 5.350 -0.383 1.00 55.50 349 LEU A N 1
ATOM 2905 C CA . LEU A 1 349 ? 19.655 4.043 -0.922 1.00 55.50 349 LEU A CA 1
ATOM 2906 C C . LEU A 1 349 ? 21.143 3.990 -1.253 1.00 55.50 349 LEU A C 1
ATOM 2908 O O . LEU A 1 349 ? 21.686 4.928 -1.843 1.00 55.50 349 LEU A O 1
ATOM 2912 N N . ASN A 1 350 ? 21.759 2.838 -0.979 1.00 56.81 350 ASN A N 1
ATOM 2913 C CA . ASN A 1 350 ? 22.977 2.461 -1.685 1.00 56.81 350 ASN A CA 1
ATOM 2914 C C . ASN A 1 350 ? 22.691 2.494 -3.201 1.00 56.81 350 ASN A C 1
ATOM 2916 O O . ASN A 1 350 ? 21.556 2.221 -3.608 1.00 56.81 350 ASN A O 1
ATOM 2920 N N . PRO A 1 351 ? 23.687 2.752 -4.064 1.00 55.81 351 PRO A N 1
ATOM 2921 C CA . PRO A 1 351 ? 23.494 2.731 -5.519 1.00 55.81 351 PRO A CA 1
ATOM 2922 C C . PRO A 1 351 ? 22.837 1.434 -6.035 1.00 55.81 351 PRO A C 1
ATOM 2924 O O . PRO A 1 351 ? 22.111 1.448 -7.030 1.00 55.81 351 PRO A O 1
ATOM 2927 N N . GLU A 1 352 ? 23.042 0.319 -5.326 1.00 55.06 352 GLU A N 1
ATOM 2928 C CA . GLU A 1 352 ? 22.475 -1.000 -5.627 1.00 55.06 352 GLU A CA 1
ATOM 2929 C C . GLU A 1 352 ? 20.968 -1.131 -5.363 1.00 55.06 352 GLU A C 1
ATOM 2931 O O . GLU A 1 352 ? 20.291 -1.912 -6.033 1.00 55.06 352 GLU A O 1
ATOM 2936 N N . ASP A 1 353 ? 20.424 -0.330 -4.449 1.00 58.38 353 ASP A N 1
ATOM 2937 C CA . ASP A 1 353 ? 19.014 -0.379 -4.057 1.00 58.38 353 ASP A CA 1
ATOM 2938 C C . ASP A 1 353 ? 18.165 0.690 -4.771 1.00 58.38 353 ASP A C 1
ATOM 2940 O O . ASP A 1 353 ? 16.986 0.845 -4.465 1.00 58.38 353 ASP A O 1
ATOM 2944 N N . SER A 1 354 ? 18.750 1.410 -5.740 1.00 70.25 354 SER A N 1
ATOM 2945 C CA . SER A 1 354 ? 18.107 2.472 -6.530 1.00 70.25 354 SER A CA 1
ATOM 2946 C C . SER A 1 354 ? 16.764 2.041 -7.153 1.00 70.25 354 SER A C 1
ATOM 2948 O O . SER A 1 354 ? 16.663 0.913 -7.648 1.00 70.25 354 SER A O 1
ATOM 2950 N N . PRO A 1 355 ? 15.760 2.941 -7.263 1.00 75.00 355 PRO A N 1
ATOM 2951 C CA . PRO A 1 355 ? 14.506 2.660 -7.964 1.00 75.00 355 PRO A CA 1
ATOM 2952 C C . PRO A 1 355 ? 14.691 2.156 -9.406 1.00 75.00 355 PRO A C 1
ATOM 2954 O O . PRO A 1 355 ? 13.878 1.368 -9.878 1.00 75.00 355 PRO A O 1
ATOM 2957 N N . LEU A 1 356 ? 15.777 2.532 -10.099 1.00 75.06 356 LEU A N 1
ATOM 2958 C CA . LEU A 1 356 ? 16.103 1.999 -11.435 1.00 75.06 356 LEU A CA 1
ATOM 2959 C C . LEU A 1 356 ? 16.488 0.522 -11.431 1.00 75.06 356 LEU A C 1
ATOM 2961 O O . LEU A 1 356 ? 16.293 -0.184 -12.415 1.00 75.06 356 LEU A O 1
ATOM 2965 N N . ARG A 1 357 ? 17.064 0.052 -10.326 1.00 78.88 357 ARG A N 1
ATOM 2966 C CA . ARG A 1 357 ? 17.406 -1.356 -10.144 1.00 78.88 357 ARG A CA 1
ATOM 2967 C C . ARG A 1 357 ? 16.229 -2.149 -9.596 1.00 78.88 357 ARG A C 1
ATOM 2969 O O . ARG A 1 357 ? 16.361 -3.355 -9.434 1.00 78.88 357 ARG A O 1
ATOM 2976 N N . ALA A 1 358 ? 15.069 -1.530 -9.346 1.00 83.06 358 ALA A N 1
ATOM 2977 C CA . ALA A 1 358 ? 13.907 -2.235 -8.813 1.00 83.06 358 ALA A CA 1
ATOM 2978 C C . ALA A 1 358 ? 13.481 -3.407 -9.709 1.00 83.06 358 ALA A C 1
ATOM 2980 O O . ALA A 1 358 ? 13.157 -4.476 -9.193 1.00 83.06 358 ALA A O 1
ATOM 2981 N N . TYR A 1 359 ? 13.555 -3.233 -11.033 1.00 87.00 359 TYR A N 1
ATOM 2982 C CA . TYR A 1 359 ? 13.289 -4.294 -12.004 1.00 87.00 359 TYR A CA 1
ATOM 2983 C C . TYR A 1 359 ? 14.249 -5.480 -11.833 1.00 87.00 359 TYR A C 1
ATOM 2985 O O . TYR A 1 359 ? 13.812 -6.606 -11.584 1.00 87.00 359 TYR A O 1
ATOM 2993 N N . ASP A 1 360 ? 15.559 -5.217 -11.895 1.00 84.19 360 ASP A N 1
ATOM 2994 C CA . ASP A 1 360 ? 16.608 -6.233 -11.754 1.00 84.19 360 ASP A CA 1
ATOM 2995 C C . ASP A 1 360 ? 16.534 -6.911 -10.370 1.00 84.19 360 ASP A C 1
ATOM 2997 O O . ASP A 1 360 ? 16.551 -8.138 -10.273 1.00 84.19 360 ASP A O 1
ATOM 3001 N N . ASN A 1 361 ? 16.354 -6.135 -9.297 1.00 82.62 361 ASN A N 1
ATOM 3002 C CA . ASN A 1 361 ? 16.277 -6.616 -7.917 1.00 82.62 361 ASN A CA 1
ATOM 3003 C C . ASN A 1 361 ? 15.076 -7.539 -7.689 1.00 82.62 361 ASN A C 1
ATOM 3005 O O . ASN A 1 361 ? 15.209 -8.568 -7.023 1.00 82.62 361 ASN A O 1
ATOM 3009 N N . LEU A 1 362 ? 13.907 -7.209 -8.243 1.00 86.62 362 LEU A N 1
ATOM 3010 C CA . LEU A 1 362 ? 12.735 -8.083 -8.186 1.00 86.62 362 LEU A CA 1
ATOM 3011 C C . LEU A 1 362 ? 12.935 -9.356 -9.006 1.00 86.62 362 LEU A C 1
ATOM 3013 O O . LEU A 1 362 ? 12.589 -10.442 -8.536 1.00 86.62 362 LEU A O 1
ATOM 3017 N N . LEU A 1 363 ? 13.516 -9.242 -10.203 1.00 85.50 363 LEU A N 1
ATOM 3018 C CA . LEU A 1 363 ? 13.783 -10.390 -11.062 1.00 85.50 363 LEU A CA 1
ATOM 3019 C C . LEU A 1 363 ? 14.753 -11.368 -10.389 1.00 85.50 363 LEU A C 1
ATOM 3021 O O . LEU A 1 363 ? 14.483 -12.568 -10.356 1.00 85.50 363 LEU A O 1
ATOM 3025 N N . ILE A 1 364 ? 15.834 -10.860 -9.795 1.00 81.75 364 ILE A N 1
ATOM 3026 C CA . ILE A 1 364 ? 16.788 -11.653 -9.008 1.00 81.75 364 ILE A CA 1
ATOM 3027 C C . ILE A 1 364 ? 16.057 -12.316 -7.839 1.00 81.75 364 ILE A C 1
ATOM 3029 O O . ILE A 1 364 ? 16.107 -13.535 -7.712 1.00 81.75 364 ILE A O 1
ATOM 3033 N N . SER A 1 365 ? 15.283 -11.544 -7.069 1.00 78.44 365 SER A N 1
ATOM 3034 C CA . SER A 1 365 ? 14.528 -12.037 -5.904 1.00 78.44 365 SER A CA 1
ATOM 3035 C C . SER A 1 365 ? 13.476 -13.106 -6.257 1.00 78.44 365 SER A C 1
ATOM 3037 O O . SER A 1 365 ? 13.074 -13.887 -5.397 1.00 78.44 365 SER A O 1
ATOM 3039 N N . SER A 1 366 ? 13.018 -13.160 -7.513 1.00 80.81 366 SER A N 1
ATOM 3040 C CA . SER A 1 366 ? 12.117 -14.212 -8.013 1.00 80.81 366 SER A CA 1
ATOM 3041 C C . SER A 1 366 ? 12.836 -15.491 -8.461 1.00 80.81 366 SER A C 1
ATOM 3043 O O . SER A 1 366 ? 12.217 -16.551 -8.520 1.00 80.81 366 SER A O 1
ATOM 3045 N N . LYS A 1 367 ? 14.133 -15.401 -8.791 1.00 75.06 367 LYS A N 1
ATOM 3046 C CA . LYS A 1 367 ? 14.936 -16.495 -9.368 1.00 75.06 367 LYS A CA 1
ATOM 3047 C C . LYS A 1 367 ? 15.898 -17.128 -8.366 1.00 75.06 367 LYS A C 1
ATOM 3049 O O . LYS A 1 367 ? 16.246 -18.299 -8.506 1.00 75.06 367 LYS A O 1
ATOM 3054 N N . THR A 1 368 ? 16.370 -16.374 -7.377 1.00 61.88 368 THR A N 1
ATOM 3055 C CA . THR A 1 368 ? 17.385 -16.857 -6.443 1.00 61.88 368 THR A CA 1
ATOM 3056 C C . THR A 1 368 ? 16.776 -17.745 -5.364 1.00 61.88 368 THR A C 1
ATOM 3058 O O . THR A 1 368 ? 16.224 -17.259 -4.383 1.00 61.88 368 THR A O 1
ATOM 3061 N N . ASN A 1 369 ? 16.968 -19.058 -5.495 1.00 54.16 369 ASN A N 1
ATOM 3062 C CA . ASN A 1 369 ? 16.942 -19.986 -4.365 1.00 54.16 369 ASN A CA 1
ATOM 3063 C C . ASN A 1 369 ? 18.293 -19.895 -3.642 1.00 54.16 369 ASN A C 1
ATOM 3065 O O . ASN A 1 369 ? 19.123 -20.794 -3.795 1.00 54.16 369 ASN A O 1
ATOM 3069 N N . LYS A 1 370 ? 18.576 -18.803 -2.917 1.00 51.69 370 LYS A N 1
ATOM 3070 C CA . LYS A 1 370 ? 19.807 -18.781 -2.117 1.00 51.69 370 LYS A CA 1
ATOM 3071 C C . LYS A 1 370 ? 19.701 -19.877 -1.058 1.00 51.69 370 LYS A C 1
ATOM 3073 O O . LYS A 1 370 ? 18.767 -19.898 -0.259 1.00 51.69 370 LYS A O 1
ATOM 3078 N N . ARG A 1 371 ? 20.636 -20.818 -1.101 1.00 49.75 371 ARG A N 1
ATOM 3079 C CA . ARG A 1 371 ? 20.858 -21.798 -0.040 1.00 49.75 371 ARG A CA 1
ATOM 3080 C C . ARG A 1 371 ? 22.029 -21.299 0.797 1.00 49.75 371 ARG A C 1
ATOM 3082 O O . ARG A 1 371 ? 22.936 -20.669 0.250 1.00 49.75 371 ARG A O 1
ATOM 3089 N N . ASP A 1 372 ? 21.976 -21.487 2.107 1.00 49.03 372 ASP A N 1
ATOM 3090 C CA . ASP A 1 372 ? 23.150 -21.292 2.947 1.00 49.03 372 ASP A CA 1
ATOM 3091 C C . ASP A 1 372 ? 24.232 -22.332 2.595 1.00 49.03 372 ASP A C 1
ATOM 3093 O O . ASP A 1 372 ? 24.043 -23.210 1.746 1.00 49.03 372 ASP A O 1
ATOM 3097 N N . LYS A 1 373 ? 25.404 -22.201 3.223 1.00 44.81 373 LYS A N 1
ATOM 3098 C CA . LYS A 1 373 ? 26.533 -23.118 3.008 1.00 44.81 373 LYS A CA 1
ATOM 3099 C C . LYS A 1 373 ? 26.235 -24.555 3.458 1.00 44.81 373 LYS A C 1
ATOM 3101 O O . LYS A 1 373 ? 26.929 -25.460 3.012 1.00 44.81 373 LYS A O 1
ATOM 3106 N N . ASP A 1 374 ? 25.190 -24.742 4.259 1.00 49.16 374 ASP A N 1
ATOM 3107 C CA . ASP A 1 374 ? 24.751 -26.017 4.824 1.00 49.16 374 ASP A CA 1
ATOM 3108 C C . ASP A 1 374 ? 23.567 -26.619 4.037 1.00 49.16 374 ASP A C 1
ATOM 3110 O O . ASP A 1 374 ? 23.004 -27.646 4.412 1.00 49.16 374 ASP A O 1
ATOM 3114 N N . GLY A 1 375 ? 23.185 -26.004 2.909 1.00 44.72 375 GLY A N 1
ATOM 3115 C CA . GLY A 1 375 ? 22.125 -26.484 2.025 1.00 44.72 375 GLY A CA 1
ATOM 3116 C C . GLY A 1 375 ? 20.699 -26.124 2.458 1.00 44.72 375 GLY A C 1
ATOM 3117 O O . GLY A 1 375 ? 19.757 -26.444 1.722 1.00 44.72 375 GLY A O 1
ATOM 3118 N N . ASN A 1 376 ? 20.508 -25.415 3.573 1.00 45.78 376 ASN A N 1
ATOM 3119 C CA . ASN A 1 376 ? 19.204 -24.899 3.975 1.00 45.78 376 ASN A CA 1
ATOM 3120 C C . ASN A 1 376 ? 18.822 -23.711 3.097 1.00 45.78 376 ASN A C 1
ATOM 3122 O O . ASN A 1 376 ? 19.653 -22.896 2.698 1.00 45.78 376 ASN A O 1
ATOM 3126 N N . LYS A 1 377 ? 17.533 -23.574 2.786 1.00 47.28 377 LYS A N 1
ATOM 3127 C CA . LYS A 1 377 ? 17.040 -22.366 2.121 1.00 47.28 377 LYS A CA 1
ATOM 3128 C C . LYS A 1 377 ? 17.313 -21.177 3.042 1.00 47.28 377 LYS A C 1
ATOM 3130 O O . LYS A 1 377 ? 16.799 -21.140 4.155 1.00 47.28 377 LYS A O 1
ATOM 3135 N N . LEU A 1 378 ? 18.088 -20.198 2.573 1.00 49.75 378 LEU A N 1
ATOM 3136 C CA . LEU A 1 378 ? 18.051 -18.880 3.188 1.00 49.75 378 LEU A CA 1
ATOM 3137 C C . LEU A 1 378 ? 16.618 -18.390 2.999 1.00 49.75 378 LEU A C 1
ATOM 3139 O O . LEU A 1 378 ? 16.147 -18.290 1.866 1.00 49.75 378 LEU A O 1
ATOM 3143 N N . ASP A 1 379 ? 15.932 -18.073 4.093 1.00 46.41 379 ASP A N 1
ATOM 3144 C CA . ASP A 1 379 ? 14.618 -17.419 4.112 1.00 46.41 379 ASP A CA 1
ATOM 3145 C C . ASP A 1 379 ? 14.658 -15.991 3.505 1.00 46.41 379 ASP A C 1
ATOM 3147 O O . ASP A 1 379 ? 13.899 -15.101 3.893 1.00 46.41 379 ASP A O 1
ATOM 3151 N N . GLU A 1 380 ? 15.533 -15.720 2.529 1.00 52.34 380 GLU A N 1
ATOM 3152 C CA . GLU A 1 380 ? 15.357 -14.607 1.604 1.00 52.34 380 GLU A CA 1
ATOM 3153 C C . GLU A 1 380 ? 14.133 -14.917 0.740 1.00 52.34 380 GLU A C 1
ATOM 3155 O O . GLU A 1 380 ? 14.215 -15.515 -0.325 1.00 52.34 380 GLU A O 1
ATOM 3160 N N . MET A 1 381 ? 12.977 -14.544 1.297 1.00 56.75 381 MET A N 1
ATOM 3161 C CA . MET A 1 381 ? 11.679 -14.318 0.673 1.00 56.75 381 MET A CA 1
ATOM 3162 C C . MET A 1 381 ? 11.652 -14.546 -0.844 1.00 56.75 381 MET A C 1
ATOM 3164 O O . MET A 1 381 ? 11.618 -13.588 -1.616 1.00 56.75 381 MET A O 1
ATOM 3168 N N . LEU A 1 382 ? 11.540 -15.807 -1.265 1.00 69.69 382 LEU A N 1
ATOM 3169 C CA . LEU A 1 382 ? 11.166 -16.116 -2.640 1.00 69.69 382 LEU A CA 1
ATOM 3170 C C . LEU A 1 382 ? 9.863 -15.371 -2.948 1.00 69.69 382 LEU A C 1
ATOM 3172 O O . LEU A 1 382 ? 8.859 -15.496 -2.230 1.00 69.69 382 LEU A O 1
ATOM 3176 N N . LEU A 1 383 ? 9.931 -14.501 -3.950 1.00 84.19 383 LEU A N 1
ATOM 3177 C CA . LEU A 1 383 ? 8.773 -13.811 -4.493 1.00 84.19 383 LEU A CA 1
ATOM 3178 C C . LEU A 1 383 ? 8.133 -14.717 -5.536 1.00 84.19 383 LEU A C 1
ATOM 3180 O O . LEU A 1 383 ? 8.838 -15.312 -6.347 1.00 84.19 383 LEU A O 1
ATOM 3184 N N . HIS A 1 384 ? 6.804 -14.805 -5.535 1.00 87.25 384 HIS A N 1
ATOM 3185 C CA . HIS A 1 384 ? 6.095 -15.641 -6.496 1.00 87.25 384 HIS A CA 1
ATOM 3186 C C . HIS A 1 384 ? 6.385 -15.161 -7.936 1.00 87.25 384 HIS A C 1
ATOM 3188 O O . HIS A 1 384 ? 5.980 -14.044 -8.288 1.00 87.25 384 HIS A O 1
ATOM 3194 N N . PRO A 1 385 ? 7.040 -15.973 -8.794 1.00 87.44 385 PRO A N 1
ATOM 3195 C CA . PRO A 1 385 ? 7.531 -15.512 -10.096 1.00 87.44 385 PRO A CA 1
ATOM 3196 C C . PRO A 1 385 ? 6.425 -14.987 -11.011 1.00 87.44 385 PRO A C 1
ATOM 3198 O O . PRO A 1 385 ? 6.622 -14.010 -11.727 1.00 87.44 385 PRO A O 1
ATOM 3201 N N . GLY A 1 386 ? 5.228 -15.581 -10.936 1.00 88.94 386 GLY A N 1
ATOM 3202 C CA . GLY A 1 386 ? 4.073 -15.131 -11.714 1.00 88.94 386 GLY A CA 1
ATOM 3203 C C . GLY A 1 386 ? 3.661 -13.689 -11.404 1.00 88.94 386 GLY A C 1
ATOM 3204 O O . GLY A 1 386 ? 3.395 -12.925 -12.327 1.00 88.94 386 GLY A O 1
ATOM 3205 N N . TYR A 1 387 ? 3.676 -13.280 -10.128 1.00 91.44 387 TYR A N 1
ATOM 3206 C CA . TYR A 1 387 ? 3.306 -11.910 -9.745 1.00 91.44 387 TYR A CA 1
ATOM 3207 C C . TYR A 1 387 ? 4.434 -10.922 -9.984 1.00 91.44 387 TYR A C 1
ATOM 3209 O O . TYR A 1 387 ? 4.163 -9.772 -10.317 1.00 91.44 387 TYR A O 1
ATOM 3217 N N . VAL A 1 388 ? 5.688 -11.366 -9.869 1.00 91.88 388 VAL A N 1
ATOM 3218 C CA . VAL A 1 388 ? 6.836 -10.550 -10.272 1.00 91.88 388 VAL A CA 1
ATOM 3219 C C . VAL A 1 388 ? 6.752 -10.250 -11.764 1.00 91.88 388 VAL A C 1
ATOM 3221 O O . VAL A 1 388 ? 6.711 -9.085 -12.132 1.00 91.88 388 VAL A O 1
ATOM 3224 N N . ASN A 1 389 ? 6.617 -11.266 -12.618 1.00 91.31 389 ASN A N 1
ATOM 3225 C CA . ASN A 1 389 ? 6.489 -11.066 -14.064 1.00 91.31 389 ASN A CA 1
ATOM 3226 C C . ASN A 1 389 ? 5.284 -10.188 -14.417 1.00 91.31 389 ASN A C 1
ATOM 3228 O O . ASN A 1 389 ? 5.385 -9.318 -15.276 1.00 91.31 389 ASN A O 1
ATOM 3232 N N . GLN A 1 390 ? 4.154 -10.377 -13.733 1.00 91.69 390 GLN A N 1
ATOM 3233 C CA . GLN A 1 390 ? 2.978 -9.532 -13.910 1.00 91.69 390 GLN A CA 1
ATOM 3234 C C . GLN A 1 390 ? 3.280 -8.058 -13.591 1.00 91.69 390 GLN A C 1
ATOM 3236 O O . GLN A 1 390 ? 2.976 -7.191 -14.408 1.00 91.69 390 GLN A O 1
ATOM 3241 N N . LEU A 1 391 ? 3.905 -7.780 -12.443 1.00 93.81 391 LEU A N 1
ATOM 3242 C CA . LEU A 1 391 ? 4.276 -6.425 -12.035 1.00 93.81 391 LEU A CA 1
ATOM 3243 C C . LEU A 1 391 ? 5.290 -5.803 -13.002 1.00 93.81 391 LEU A C 1
ATOM 3245 O O . LEU A 1 391 ? 5.124 -4.656 -13.406 1.00 93.81 391 LEU A O 1
ATOM 3249 N N . LEU A 1 392 ? 6.321 -6.555 -13.390 1.00 92.44 392 LEU A N 1
ATOM 3250 C CA . LEU A 1 392 ? 7.378 -6.088 -14.286 1.00 92.44 392 LEU A CA 1
ATOM 3251 C C . LEU A 1 392 ? 6.851 -5.795 -15.700 1.00 92.44 392 LEU A C 1
ATOM 3253 O O . LEU A 1 392 ? 7.251 -4.802 -16.300 1.00 92.44 392 LEU A O 1
ATOM 3257 N N . ASN A 1 393 ? 5.908 -6.595 -16.206 1.00 91.69 393 ASN A N 1
ATOM 3258 C CA . ASN A 1 393 ? 5.232 -6.329 -17.481 1.00 91.69 393 ASN A CA 1
ATOM 3259 C C . ASN A 1 393 ? 4.310 -5.104 -17.411 1.00 91.69 393 ASN A C 1
ATOM 3261 O O . ASN A 1 393 ? 4.113 -4.420 -18.411 1.00 91.69 393 ASN A O 1
ATOM 3265 N N . MET A 1 394 ? 3.730 -4.835 -16.241 1.00 93.12 394 MET A N 1
ATOM 3266 C CA . MET A 1 394 ? 2.858 -3.684 -16.031 1.00 93.12 394 MET A CA 1
ATOM 3267 C C . MET A 1 394 ? 3.651 -2.380 -15.864 1.00 93.12 394 MET A C 1
ATOM 3269 O O . MET A 1 394 ? 3.289 -1.371 -16.457 1.00 93.12 394 MET A O 1
ATOM 3273 N N . MET A 1 395 ? 4.724 -2.386 -15.071 1.00 91.62 395 MET A N 1
ATOM 3274 C CA . MET A 1 395 ? 5.500 -1.181 -14.749 1.00 91.62 395 MET A CA 1
ATOM 3275 C C . MET A 1 395 ? 6.629 -0.895 -15.745 1.00 91.62 395 MET A C 1
ATOM 3277 O O . MET A 1 395 ? 7.008 0.258 -15.920 1.00 91.62 395 MET A O 1
ATOM 3281 N N . GLY A 1 396 ? 7.185 -1.929 -16.379 1.00 91.31 396 GLY A N 1
ATOM 3282 C CA . GLY A 1 396 ? 8.438 -1.830 -1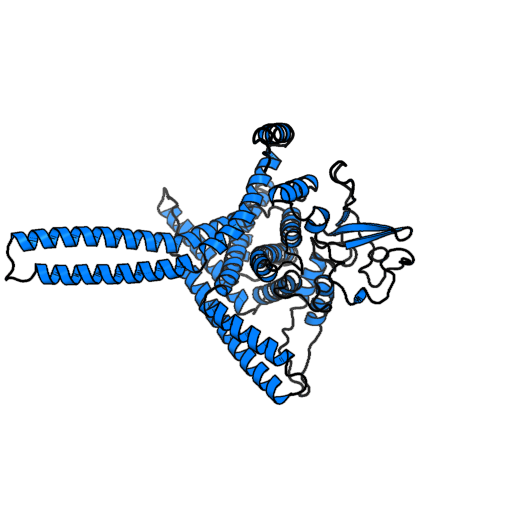7.120 1.00 91.31 396 GLY A CA 1
ATOM 3283 C C . GLY A 1 396 ? 9.670 -1.723 -16.214 1.00 91.31 396 GLY A C 1
ATOM 3284 O O . GLY A 1 396 ? 9.597 -1.824 -14.989 1.00 91.31 396 GLY A O 1
ATOM 3285 N N . ALA A 1 397 ? 10.830 -1.528 -16.839 1.00 89.00 397 ALA A N 1
ATOM 3286 C CA . ALA A 1 397 ? 12.128 -1.386 -16.185 1.00 89.00 397 ALA A CA 1
ATOM 3287 C C . ALA A 1 397 ? 12.297 -0.044 -15.460 1.00 89.00 397 ALA A C 1
ATOM 3289 O O . ALA A 1 397 ? 13.103 0.064 -14.538 1.00 89.00 397 ALA A O 1
ATOM 3290 N N . TYR A 1 398 ? 11.523 0.966 -15.864 1.00 88.38 398 TYR A N 1
ATOM 3291 C CA . TYR A 1 398 ? 11.600 2.327 -15.350 1.00 88.38 398 TYR A CA 1
ATOM 3292 C C . TYR A 1 398 ? 10.279 2.694 -14.660 1.00 88.38 398 TYR A C 1
ATOM 3294 O O . TYR A 1 398 ? 9.250 2.750 -15.334 1.00 88.38 398 TYR A O 1
ATOM 3302 N N . PRO A 1 399 ? 10.280 2.952 -13.339 1.00 87.69 399 PRO A N 1
ATOM 3303 C CA . PRO A 1 399 ? 9.062 3.257 -12.591 1.00 87.69 399 PRO A CA 1
ATOM 3304 C C . PRO A 1 399 ? 8.305 4.476 -13.134 1.00 87.69 399 PRO A C 1
ATOM 3306 O O . PRO A 1 399 ? 8.903 5.496 -13.467 1.00 87.69 399 PRO A O 1
ATOM 3309 N N . ILE A 1 400 ? 6.973 4.412 -13.153 1.00 85.94 400 ILE A N 1
ATOM 3310 C CA . ILE A 1 400 ? 6.128 5.552 -13.541 1.00 85.94 400 ILE A CA 1
ATOM 3311 C C . ILE A 1 400 ? 6.357 6.735 -12.598 1.00 85.94 400 ILE A C 1
ATOM 3313 O O . ILE A 1 400 ? 6.292 6.575 -11.380 1.00 85.94 400 ILE A O 1
ATOM 3317 N N . GLY A 1 401 ? 6.588 7.917 -13.173 1.00 79.38 401 GLY A N 1
ATOM 3318 C CA . GLY A 1 401 ? 6.888 9.155 -12.451 1.00 79.38 401 GLY A CA 1
ATOM 3319 C C . GLY A 1 401 ? 8.377 9.409 -12.195 1.00 79.38 401 GLY A C 1
ATOM 3320 O O . GLY A 1 401 ? 8.713 10.452 -11.635 1.00 79.38 401 GLY A O 1
ATOM 3321 N N . ILE A 1 402 ? 9.274 8.497 -12.593 1.00 80.44 402 ILE A N 1
ATOM 3322 C CA . ILE A 1 402 ? 10.725 8.703 -12.463 1.00 80.44 402 ILE A CA 1
ATOM 3323 C C . ILE A 1 402 ? 11.262 9.617 -13.576 1.00 80.44 402 ILE A C 1
ATOM 3325 O O . ILE A 1 402 ? 10.792 9.554 -14.707 1.00 80.44 402 ILE A O 1
ATOM 3329 N N . GLY A 1 403 ? 12.254 10.462 -13.294 1.00 79.00 403 GLY A N 1
ATOM 3330 C CA . GLY A 1 403 ? 12.931 11.233 -14.340 1.00 79.00 403 GLY A CA 1
ATOM 3331 C C . GLY A 1 403 ? 13.948 10.388 -15.102 1.00 79.00 403 GLY A C 1
ATOM 3332 O O . GLY A 1 403 ? 14.765 9.692 -14.502 1.00 79.00 403 GLY A O 1
ATOM 3333 N N . LEU A 1 404 ? 13.900 10.469 -16.429 1.00 81.94 404 LEU A N 1
ATOM 3334 C CA . LEU A 1 404 ? 14.854 9.887 -17.365 1.00 81.94 404 LEU A CA 1
ATOM 3335 C C . LEU A 1 404 ? 15.534 10.994 -18.178 1.00 81.94 404 LEU A C 1
ATOM 3337 O O . LEU A 1 404 ? 14.954 12.052 -18.429 1.00 81.94 404 LEU A O 1
ATOM 3341 N N . TYR A 1 405 ? 16.751 10.714 -18.631 1.00 81.38 405 TYR A N 1
ATOM 3342 C CA . TYR A 1 405 ? 17.488 11.537 -19.580 1.00 81.38 405 TYR A CA 1
ATOM 3343 C C . TYR A 1 405 ? 17.654 10.759 -20.879 1.00 81.38 405 TYR A C 1
ATOM 3345 O O . TYR A 1 405 ? 18.036 9.584 -20.874 1.00 81.38 405 TYR A O 1
ATOM 3353 N N . VAL A 1 406 ? 17.336 11.421 -21.984 1.00 82.06 406 VAL A N 1
ATOM 3354 C CA . VAL A 1 406 ? 17.337 10.832 -23.317 1.00 82.06 406 VAL A CA 1
ATOM 3355 C C . VAL A 1 406 ? 18.211 11.683 -24.222 1.00 82.06 406 VAL A C 1
ATOM 3357 O O . VAL A 1 406 ? 17.955 12.872 -24.379 1.00 82.06 406 VAL A O 1
ATOM 3360 N N . ASP A 1 407 ? 19.223 11.069 -24.818 1.00 81.06 407 ASP A N 1
ATOM 3361 C CA . ASP A 1 407 ? 20.046 11.675 -25.858 1.00 81.06 407 ASP A CA 1
ATOM 3362 C C . ASP A 1 407 ? 19.208 11.855 -27.131 1.00 81.06 407 ASP A C 1
ATOM 3364 O O . ASP A 1 407 ? 18.673 10.892 -27.700 1.00 81.06 407 ASP A O 1
ATOM 3368 N N . ILE A 1 408 ? 19.043 13.109 -27.541 1.00 79.31 408 ILE A N 1
ATOM 3369 C CA . ILE A 1 408 ? 18.329 13.483 -28.766 1.00 79.31 408 ILE A CA 1
ATOM 3370 C C . ILE A 1 408 ? 19.276 13.669 -29.959 1.00 79.31 408 ILE A C 1
ATOM 3372 O O . ILE A 1 408 ? 18.798 13.953 -31.055 1.00 79.31 408 ILE A O 1
ATOM 3376 N N . GLY A 1 409 ? 20.579 13.443 -29.770 1.00 72.50 409 GLY A N 1
ATOM 3377 C CA . GLY A 1 409 ? 21.627 13.598 -30.773 1.00 72.50 409 GLY A CA 1
ATOM 3378 C C . GLY A 1 409 ? 22.707 14.572 -30.306 1.00 72.50 409 GLY A C 1
ATOM 3379 O O . GLY A 1 409 ? 22.440 15.481 -29.524 1.00 72.50 409 GLY A O 1
ATOM 3380 N N . GLU A 1 410 ? 23.935 14.372 -30.796 1.00 67.25 410 GLU A N 1
ATOM 3381 C CA . GLU A 1 410 ? 25.079 15.276 -30.566 1.00 67.25 410 GLU A CA 1
ATOM 3382 C C . GLU A 1 410 ? 25.423 15.505 -29.078 1.00 67.25 410 GLU A C 1
ATOM 3384 O O . GLU A 1 410 ? 26.038 16.502 -28.714 1.00 67.25 410 GLU A O 1
ATOM 3389 N N . GLY A 1 411 ? 25.035 14.573 -28.196 1.00 65.06 411 GLY A N 1
ATOM 3390 C CA . GLY A 1 411 ? 25.245 14.693 -26.751 1.00 65.06 411 GLY A CA 1
ATOM 3391 C C . GLY A 1 411 ? 24.247 15.624 -26.055 1.00 65.06 411 GLY A C 1
ATOM 3392 O O . GLY A 1 411 ? 24.383 15.884 -24.859 1.00 65.06 411 GLY A O 1
ATOM 3393 N N . ILE A 1 412 ? 23.226 16.114 -26.763 1.00 71.56 412 ILE A N 1
ATOM 3394 C CA . ILE A 1 412 ? 22.173 16.946 -26.186 1.00 71.56 412 ILE A CA 1
ATOM 3395 C C . ILE A 1 412 ? 21.180 16.042 -25.452 1.00 71.56 412 ILE A C 1
ATOM 3397 O O . ILE A 1 412 ? 20.552 15.156 -26.034 1.00 71.56 412 ILE A O 1
ATOM 3401 N N . LEU A 1 413 ? 21.010 16.291 -24.154 1.00 76.44 413 LEU A N 1
ATOM 3402 C CA . LEU A 1 413 ? 20.096 15.532 -23.306 1.00 76.44 413 LEU A CA 1
ATOM 3403 C C . LEU A 1 413 ? 18.751 16.243 -23.172 1.00 76.44 413 LEU A C 1
ATOM 3405 O O . LEU A 1 413 ? 18.675 17.397 -22.743 1.00 76.44 413 LEU A O 1
ATOM 3409 N N . ASP A 1 414 ? 17.683 15.507 -23.454 1.00 76.38 414 ASP A N 1
ATOM 3410 C CA . ASP A 1 414 ? 16.317 15.882 -23.128 1.00 76.38 414 ASP A CA 1
ATOM 3411 C C . ASP A 1 414 ? 15.817 15.099 -21.909 1.00 76.38 414 ASP A C 1
ATOM 3413 O O . ASP A 1 414 ? 16.332 14.043 -21.528 1.00 76.38 414 ASP A O 1
ATOM 3417 N N . LYS A 1 415 ? 14.800 15.647 -21.265 1.00 78.81 415 LYS A N 1
ATOM 3418 C CA . LYS A 1 415 ? 14.245 15.172 -20.006 1.00 78.81 415 LYS A CA 1
ATOM 3419 C C . LYS A 1 415 ? 12.926 14.458 -20.277 1.00 78.81 415 LYS A C 1
ATOM 3421 O O . LYS A 1 415 ? 12.072 15.009 -20.955 1.00 78.81 415 LYS A O 1
ATOM 3426 N N . VAL A 1 416 ? 12.722 13.245 -19.765 1.00 82.00 416 VAL A N 1
ATOM 3427 C CA . VAL A 1 416 ? 11.497 12.459 -20.013 1.00 82.00 416 VAL A CA 1
ATOM 3428 C C . VAL A 1 416 ? 10.992 11.812 -18.730 1.00 82.00 416 VAL A C 1
ATOM 3430 O O . VAL A 1 416 ? 11.788 11.328 -17.939 1.00 82.00 416 VAL A O 1
ATOM 3433 N N . VAL A 1 417 ? 9.674 11.747 -18.531 1.00 83.75 417 VAL A N 1
ATOM 3434 C CA . VAL A 1 417 ? 9.061 11.014 -17.407 1.00 83.75 417 VAL A CA 1
ATOM 3435 C C . VAL A 1 417 ? 8.166 9.894 -17.939 1.00 83.75 417 VAL A C 1
ATOM 3437 O O . VAL A 1 417 ? 7.223 10.195 -18.678 1.00 83.75 417 VAL A O 1
ATOM 3440 N N . PRO A 1 418 ? 8.406 8.612 -17.589 1.00 88.25 418 PRO A N 1
ATOM 3441 C CA . PRO A 1 418 ? 7.485 7.516 -17.861 1.00 88.25 418 PRO A CA 1
ATOM 3442 C C . PRO A 1 418 ? 6.134 7.781 -17.208 1.00 88.25 418 PRO A C 1
ATOM 3444 O O . PRO A 1 418 ? 6.056 8.055 -16.010 1.00 88.25 418 PRO A O 1
ATOM 3447 N N . THR A 1 419 ? 5.072 7.700 -18.002 1.00 86.94 419 THR A N 1
ATOM 3448 C CA . THR A 1 419 ? 3.705 8.017 -17.553 1.00 86.94 419 THR A CA 1
ATOM 3449 C C . THR A 1 419 ? 2.714 6.899 -17.838 1.00 86.94 419 THR A C 1
ATOM 3451 O O . THR A 1 419 ? 1.622 6.935 -17.292 1.00 86.94 419 THR A O 1
ATOM 3454 N N . LYS A 1 420 ? 3.075 5.903 -18.657 1.00 89.38 420 LYS A N 1
ATOM 3455 C CA . LYS A 1 420 ? 2.174 4.821 -19.065 1.00 89.38 420 LYS A CA 1
ATOM 3456 C C . LYS A 1 420 ? 2.496 3.485 -18.410 1.00 89.38 420 LYS A C 1
ATOM 3458 O O . LYS A 1 420 ? 3.664 3.112 -18.309 1.00 89.38 420 LYS A O 1
ATOM 3463 N N . LEU A 1 421 ? 1.444 2.765 -18.023 1.00 90.88 421 LEU A N 1
ATOM 3464 C CA . LEU A 1 421 ? 1.492 1.347 -17.676 1.00 90.88 421 LEU A CA 1
ATOM 3465 C C . LEU A 1 421 ? 1.521 0.510 -18.966 1.00 90.88 421 LEU A C 1
ATOM 3467 O O . LEU A 1 421 ? 1.146 0.974 -20.042 1.00 90.88 421 LEU A O 1
ATOM 3471 N N . PHE A 1 422 ? 1.951 -0.743 -18.845 1.00 91.44 422 PHE A N 1
ATOM 3472 C CA . PHE A 1 422 ? 2.006 -1.733 -19.927 1.00 91.44 422 PHE A CA 1
ATOM 3473 C C . PHE A 1 422 ? 2.821 -1.281 -21.149 1.00 91.44 422 PHE A C 1
ATOM 3475 O O . PHE A 1 422 ? 2.312 -1.270 -22.276 1.00 91.44 422 PHE A O 1
ATOM 3482 N N . PRO A 1 423 ? 4.104 -0.919 -20.971 1.00 92.19 423 PRO A N 1
ATOM 3483 C CA . PRO A 1 423 ? 4.955 -0.650 -22.118 1.00 92.19 423 PRO A CA 1
ATOM 3484 C C . PRO A 1 423 ? 5.073 -1.914 -22.986 1.00 92.19 423 PRO A C 1
ATOM 3486 O O . PRO A 1 423 ? 5.243 -3.019 -22.473 1.00 92.19 423 PRO A O 1
ATOM 3489 N N . LYS A 1 424 ? 5.017 -1.757 -24.318 1.00 90.25 424 LYS A N 1
ATOM 3490 C CA . LYS A 1 424 ? 5.148 -2.885 -25.266 1.00 90.25 424 LYS A CA 1
ATOM 3491 C C . LYS A 1 424 ? 6.445 -3.674 -25.054 1.00 90.25 424 LYS A C 1
ATOM 3493 O O . LYS A 1 424 ? 6.471 -4.887 -25.231 1.00 90.25 424 LYS A O 1
ATOM 3498 N N . ASN A 1 425 ? 7.509 -2.972 -24.673 1.00 91.25 425 ASN A N 1
ATOM 3499 C CA . ASN A 1 425 ? 8.775 -3.541 -24.236 1.00 91.25 425 ASN A CA 1
ATOM 3500 C C . ASN A 1 425 ? 9.103 -2.957 -22.849 1.00 91.25 425 ASN A C 1
ATOM 3502 O O . ASN A 1 425 ? 9.157 -1.731 -22.730 1.00 91.25 425 ASN A O 1
ATOM 3506 N N . PRO A 1 426 ? 9.368 -3.784 -21.817 1.00 91.25 426 PRO A N 1
ATOM 3507 C CA . PRO A 1 426 ? 9.695 -3.306 -20.474 1.00 91.25 426 PRO A CA 1
ATOM 3508 C C . PRO A 1 426 ? 10.820 -2.264 -20.427 1.00 91.25 426 PRO A C 1
ATOM 3510 O O . PRO A 1 426 ? 10.781 -1.366 -19.593 1.00 91.25 426 PRO A O 1
ATOM 3513 N N . PHE A 1 427 ? 11.803 -2.339 -21.327 1.00 90.75 427 PHE A N 1
ATOM 3514 C CA . PHE A 1 427 ? 12.947 -1.422 -21.361 1.00 90.75 427 PHE A CA 1
ATOM 3515 C C . PHE A 1 427 ? 12.723 -0.173 -22.226 1.00 90.75 427 PHE A C 1
ATOM 3517 O O . PHE A 1 427 ? 13.604 0.682 -22.300 1.00 90.75 427 PHE A O 1
ATOM 3524 N N . GLN A 1 428 ? 11.552 -0.046 -22.857 1.00 92.44 428 GLN A N 1
ATOM 3525 C CA . GLN A 1 428 ? 11.173 1.099 -23.685 1.00 92.44 428 GLN A CA 1
ATOM 3526 C C . GLN A 1 428 ? 9.905 1.759 -23.130 1.00 92.44 428 GLN A C 1
ATOM 3528 O O . GLN A 1 428 ? 8.804 1.536 -23.645 1.00 92.44 428 GLN A O 1
ATOM 3533 N N . PRO A 1 429 ? 10.027 2.542 -22.043 1.00 91.62 429 PRO A N 1
ATOM 3534 C CA . PRO A 1 429 ? 8.878 3.175 -21.422 1.00 91.62 429 PRO A CA 1
ATOM 3535 C C . PRO A 1 429 ? 8.285 4.242 -22.344 1.00 91.62 429 PRO A C 1
ATOM 3537 O O . PRO A 1 429 ? 8.996 4.908 -23.102 1.00 91.62 429 PRO A O 1
ATOM 3540 N N . VAL A 1 430 ? 6.972 4.435 -22.236 1.00 90.25 430 VAL A N 1
ATOM 3541 C CA . VAL A 1 430 ? 6.270 5.537 -22.896 1.00 90.25 430 VAL A CA 1
ATOM 3542 C C . VAL A 1 430 ? 6.161 6.689 -21.902 1.00 90.25 430 VAL A C 1
ATOM 3544 O O . VAL A 1 430 ? 5.582 6.553 -20.818 1.00 90.25 430 VAL A O 1
ATOM 3547 N N . GLY A 1 431 ? 6.769 7.817 -22.251 1.00 87.31 431 GLY A N 1
ATOM 3548 C CA . GLY A 1 431 ? 6.912 8.961 -21.364 1.00 87.31 431 GLY A CA 1
ATOM 3549 C C . GLY A 1 431 ? 6.612 10.292 -22.034 1.00 87.31 431 GLY A C 1
ATOM 3550 O O . GLY A 1 431 ? 6.444 10.376 -23.248 1.00 87.31 431 GLY A O 1
ATOM 3551 N N . LYS A 1 432 ? 6.540 11.345 -21.222 1.00 81.56 432 LYS A N 1
ATOM 3552 C CA . LYS A 1 432 ? 6.385 12.726 -21.689 1.00 81.56 432 LYS A CA 1
ATOM 3553 C C . LYS A 1 432 ? 7.714 13.465 -21.610 1.00 81.56 432 LYS A C 1
ATOM 3555 O O . LYS A 1 432 ? 8.370 13.412 -20.570 1.00 81.56 432 LYS A O 1
ATOM 3560 N N . LYS A 1 433 ? 8.095 14.138 -22.701 1.00 77.12 433 LYS A N 1
ATOM 3561 C CA . LYS A 1 433 ? 9.270 15.025 -22.768 1.00 77.12 433 LYS A CA 1
ATOM 3562 C C . LYS A 1 433 ? 9.028 16.312 -21.987 1.00 77.12 433 LYS A C 1
ATOM 3564 O O . LYS A 1 433 ? 7.937 16.866 -22.078 1.00 77.12 433 LYS A O 1
ATOM 3569 N N . LEU A 1 434 ? 10.034 16.770 -21.247 1.00 70.19 434 LEU A N 1
ATOM 3570 C CA . LEU A 1 434 ? 10.014 17.920 -20.344 1.00 70.19 434 LEU A CA 1
ATOM 3571 C C . LEU A 1 434 ? 11.058 18.953 -20.814 1.00 70.19 434 LEU A C 1
ATOM 3573 O O . LEU A 1 434 ? 12.142 19.050 -20.242 1.00 70.19 434 LEU A O 1
ATOM 3577 N N . THR A 1 435 ? 10.764 19.727 -21.865 1.00 57.75 435 THR A N 1
ATOM 3578 C CA . THR A 1 435 ? 11.698 20.751 -22.389 1.00 57.75 435 THR A CA 1
ATOM 3579 C C . THR A 1 435 ? 11.586 22.088 -21.627 1.00 57.75 435 THR A C 1
ATOM 3581 O O . THR A 1 435 ? 10.556 22.412 -21.037 1.00 57.75 435 THR A O 1
ATOM 3584 N N . LYS A 1 436 ? 12.647 22.912 -21.624 1.00 48.28 436 LYS A N 1
ATOM 3585 C CA . LYS A 1 436 ? 12.719 24.187 -20.863 1.00 48.28 436 LYS A CA 1
ATOM 3586 C C . LYS A 1 436 ? 11.660 25.242 -21.255 1.00 48.28 436 LYS A C 1
ATOM 3588 O O . LYS A 1 436 ? 11.423 26.162 -20.481 1.00 48.28 436 LYS A O 1
ATOM 3593 N N . GLN A 1 437 ? 11.011 25.118 -22.417 1.00 42.16 437 GLN A N 1
ATOM 3594 C CA . GLN A 1 437 ? 9.990 26.057 -22.920 1.00 42.16 437 GLN A CA 1
ATOM 3595 C C . GLN A 1 437 ? 8.535 25.567 -22.705 1.00 42.16 437 GLN A C 1
ATOM 3597 O O . GLN A 1 437 ? 7.587 26.181 -23.194 1.00 42.16 437 GLN A O 1
ATOM 3602 N N . PHE A 1 438 ? 8.332 24.492 -21.929 1.00 44.09 438 PHE A N 1
ATOM 3603 C CA . PHE A 1 438 ? 7.043 23.786 -21.785 1.00 44.09 438 PHE A CA 1
ATOM 3604 C C . PHE A 1 438 ? 5.883 24.551 -21.155 1.00 44.09 438 PHE A C 1
ATOM 3606 O O . PHE A 1 438 ? 4.747 24.088 -21.232 1.00 44.09 438 PHE A O 1
ATOM 3613 N N . LEU A 1 439 ? 6.111 25.688 -20.496 1.00 43.31 439 LEU A N 1
ATOM 3614 C CA . LEU A 1 439 ? 5.003 26.407 -19.859 1.00 43.31 439 LEU A CA 1
ATOM 3615 C C . LEU A 1 439 ? 3.998 26.971 -20.885 1.00 43.31 439 LEU A C 1
ATOM 3617 O O . LEU A 1 439 ? 2.849 27.222 -20.496 1.00 43.31 439 LEU A O 1
ATOM 3621 N N . ASN A 1 440 ? 4.408 27.087 -22.161 1.00 35.84 440 ASN A N 1
ATOM 3622 C CA . ASN A 1 440 ? 3.705 27.823 -23.217 1.00 35.84 440 ASN A CA 1
ATOM 3623 C C . ASN A 1 440 ? 3.401 27.030 -24.509 1.00 35.84 440 ASN A C 1
ATOM 3625 O O . ASN A 1 440 ? 2.829 27.614 -25.424 1.00 35.84 440 ASN A O 1
ATOM 3629 N N . VAL A 1 441 ? 3.743 25.740 -24.620 1.00 34.84 441 VAL A N 1
ATOM 3630 C CA . VAL A 1 441 ? 3.483 24.949 -25.842 1.00 34.84 441 VAL A CA 1
ATOM 3631 C C . VAL A 1 441 ? 2.563 23.764 -25.528 1.00 34.84 441 VAL A C 1
ATOM 3633 O O . VAL A 1 441 ? 2.676 23.148 -24.472 1.00 34.84 441 VAL A O 1
ATOM 3636 N N . LEU A 1 442 ? 1.622 23.525 -26.446 1.00 39.69 442 LEU A N 1
ATOM 3637 C CA . LEU A 1 442 ? 0.593 22.477 -26.512 1.00 39.69 442 LEU A CA 1
ATOM 3638 C C . LEU A 1 442 ? 1.033 21.085 -25.994 1.00 39.69 442 LEU A C 1
ATOM 3640 O O . LEU A 1 442 ? 2.228 20.787 -25.982 1.00 39.69 442 LEU A O 1
ATOM 3644 N N . PRO A 1 443 ? 0.082 20.215 -25.579 1.00 46.00 443 PRO A N 1
ATOM 3645 C CA . PRO A 1 443 ? 0.374 18.916 -24.970 1.00 46.00 443 PRO A CA 1
ATOM 3646 C C . PRO A 1 443 ? 1.262 18.081 -25.894 1.00 46.00 443 PRO A C 1
ATOM 3648 O O . PRO A 1 443 ? 0.827 17.631 -26.947 1.00 46.00 443 PRO A O 1
ATOM 3651 N N . SER A 1 444 ? 2.515 17.898 -25.493 1.00 53.03 444 SER A N 1
ATOM 3652 C CA . SER A 1 444 ? 3.511 17.170 -26.269 1.00 53.03 444 SER A CA 1
ATOM 3653 C C . SER A 1 444 ? 3.160 15.693 -26.443 1.00 53.03 444 SER A C 1
ATOM 3655 O O . SER A 1 444 ? 2.615 15.049 -25.537 1.00 53.03 444 SER A O 1
ATOM 3657 N N . ASP A 1 445 ? 3.525 15.166 -27.613 1.00 67.38 445 ASP A N 1
ATOM 3658 C CA . ASP A 1 445 ? 3.398 13.761 -27.981 1.00 67.38 445 ASP A CA 1
ATOM 3659 C C . ASP A 1 445 ? 4.094 12.849 -26.966 1.00 67.38 445 ASP A C 1
ATOM 3661 O O . ASP A 1 445 ? 5.201 13.117 -26.486 1.00 67.38 445 ASP A O 1
ATOM 3665 N N . TYR A 1 446 ? 3.437 11.737 -26.641 1.00 79.19 446 TYR A N 1
ATOM 3666 C CA . TYR A 1 446 ? 4.072 10.658 -25.898 1.00 79.19 446 TYR A CA 1
ATOM 3667 C C . TYR A 1 446 ? 5.253 10.116 -26.703 1.00 79.19 446 TYR A C 1
ATOM 3669 O O . TYR A 1 446 ? 5.124 9.805 -27.886 1.00 79.19 446 TYR A O 1
ATOM 3677 N N . VAL A 1 447 ? 6.398 9.953 -26.047 1.00 86.62 447 VAL A N 1
ATOM 3678 C CA . VAL A 1 447 ? 7.618 9.449 -26.673 1.00 86.62 447 VAL A CA 1
ATOM 3679 C C . VAL A 1 447 ? 7.959 8.087 -26.100 1.00 86.62 447 VAL A C 1
ATOM 3681 O O . VAL A 1 447 ? 7.976 7.885 -24.884 1.00 86.62 447 VAL A O 1
ATOM 3684 N N . ILE A 1 448 ? 8.254 7.149 -26.995 1.00 90.06 448 ILE A N 1
ATOM 3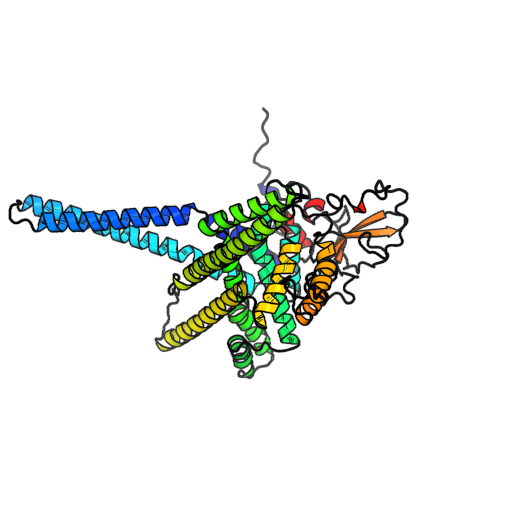685 C CA . ILE A 1 448 ? 8.848 5.866 -26.632 1.00 90.06 448 ILE A CA 1
ATOM 3686 C C . ILE A 1 448 ? 10.339 6.101 -26.411 1.00 90.06 448 ILE A C 1
ATOM 3688 O O . ILE A 1 448 ? 11.065 6.483 -27.329 1.00 90.06 448 ILE A O 1
ATOM 3692 N N . VAL A 1 449 ? 10.803 5.878 -25.187 1.00 88.38 449 VAL A N 1
ATOM 3693 C CA . VAL A 1 449 ? 12.214 6.039 -24.842 1.00 88.38 449 VAL A CA 1
ATOM 3694 C C . VAL A 1 449 ? 12.982 4.805 -25.310 1.00 88.38 449 VAL A C 1
ATOM 3696 O O . VAL A 1 449 ? 12.848 3.724 -24.744 1.00 88.38 449 VAL A O 1
ATOM 3699 N N . SER A 1 450 ? 13.789 4.956 -26.359 1.00 88.88 450 SER A N 1
ATOM 3700 C CA . SER A 1 450 ? 14.629 3.873 -26.879 1.00 88.88 450 SER A CA 1
ATOM 3701 C C . SER A 1 450 ? 15.778 3.537 -25.925 1.00 88.88 450 SER A C 1
ATOM 3703 O O . SER A 1 450 ? 16.442 4.426 -25.393 1.00 88.88 450 SER A O 1
ATOM 3705 N N . GLU A 1 451 ? 16.093 2.246 -25.797 1.00 87.44 451 GLU A N 1
ATOM 3706 C CA . GLU A 1 451 ? 17.257 1.746 -25.053 1.00 87.44 451 GLU A CA 1
ATOM 3707 C C . GLU A 1 451 ? 18.597 2.301 -25.566 1.00 87.44 451 GLU A C 1
ATOM 3709 O O . GLU A 1 451 ? 19.561 2.314 -24.807 1.00 87.44 451 GLU A O 1
ATOM 3714 N N . LYS A 1 452 ? 18.676 2.742 -26.830 1.00 86.31 452 LYS A N 1
ATOM 3715 C CA . LYS A 1 452 ? 19.905 3.308 -27.419 1.00 86.31 452 LYS A CA 1
ATOM 3716 C C . LYS A 1 452 ? 20.160 4.755 -27.002 1.00 86.31 452 LYS A C 1
ATOM 3718 O O . LYS A 1 452 ? 21.309 5.181 -26.968 1.00 86.31 452 LYS A O 1
ATOM 3723 N N . ASN A 1 453 ? 19.089 5.474 -26.669 1.00 84.06 453 ASN A N 1
ATOM 3724 C CA . ASN A 1 453 ? 19.109 6.908 -26.388 1.00 84.06 453 ASN A CA 1
ATOM 3725 C C . ASN A 1 453 ? 18.919 7.196 -24.894 1.00 84.06 453 ASN A C 1
ATOM 3727 O O . ASN A 1 453 ? 19.187 8.297 -24.436 1.00 84.06 453 ASN A O 1
ATOM 3731 N N . ASN A 1 454 ? 18.450 6.225 -24.114 1.00 84.75 454 ASN A N 1
ATOM 3732 C CA . ASN A 1 454 ? 18.323 6.353 -22.670 1.00 84.75 454 ASN A CA 1
ATOM 3733 C C . ASN A 1 454 ? 19.682 6.168 -21.990 1.00 84.75 454 ASN A C 1
ATOM 3735 O O . ASN A 1 454 ? 20.225 5.065 -22.016 1.00 84.75 454 ASN A O 1
ATOM 3739 N N . ILE A 1 455 ? 20.189 7.193 -21.306 1.00 80.94 455 ILE A N 1
ATOM 3740 C CA . ILE A 1 455 ? 21.504 7.122 -20.644 1.00 80.94 455 ILE A CA 1
ATOM 3741 C C . ILE A 1 455 ? 21.549 6.092 -19.501 1.00 80.94 455 ILE A C 1
ATOM 3743 O O . ILE A 1 455 ? 22.620 5.642 -19.101 1.00 80.94 455 ILE A O 1
ATOM 3747 N N . PHE A 1 456 ? 20.383 5.701 -18.975 1.00 77.31 456 PHE A N 1
ATOM 3748 C CA . PHE A 1 456 ? 20.247 4.699 -17.917 1.00 77.31 456 PHE A CA 1
ATOM 3749 C C . PHE A 1 456 ? 20.155 3.265 -18.455 1.00 77.31 456 PHE A C 1
ATOM 3751 O O . PHE A 1 456 ? 20.017 2.315 -17.683 1.00 77.31 456 PHE A O 1
ATOM 3758 N N . SER A 1 457 ? 20.172 3.087 -19.775 1.00 81.06 457 SER A N 1
ATOM 3759 C CA . SER A 1 457 ? 20.139 1.778 -20.419 1.00 81.06 457 SER A CA 1
ATOM 3760 C C . SER A 1 457 ? 21.541 1.186 -20.534 1.00 81.06 457 SER A C 1
ATOM 3762 O O . SER A 1 457 ? 22.494 1.861 -20.918 1.00 81.06 457 SER A O 1
ATOM 3764 N N . LYS A 1 458 ? 21.657 -0.129 -20.309 1.00 78.12 458 LYS A N 1
ATOM 3765 C CA . LYS A 1 458 ? 22.899 -0.883 -20.570 1.00 78.12 458 LYS A CA 1
ATOM 3766 C C . LYS A 1 458 ? 23.283 -0.887 -22.060 1.00 78.12 458 LYS A C 1
ATOM 3768 O O . LYS A 1 458 ? 24.428 -1.183 -22.376 1.00 78.12 458 LYS A O 1
ATOM 3773 N N . LYS A 1 459 ? 22.342 -0.578 -22.962 1.00 80.81 459 LYS A N 1
ATOM 3774 C CA . LYS A 1 459 ? 22.530 -0.550 -24.424 1.00 80.81 459 LYS A CA 1
ATOM 3775 C C . LYS A 1 459 ? 22.684 0.863 -25.002 1.00 80.81 459 LYS A C 1
ATOM 3777 O O . LYS A 1 459 ? 22.541 1.030 -26.210 1.00 80.81 459 LYS A O 1
ATOM 3782 N N . TYR A 1 460 ? 22.917 1.871 -24.163 1.00 79.62 460 TYR A N 1
ATOM 3783 C CA . TYR A 1 460 ? 23.170 3.232 -24.627 1.00 79.62 460 TYR A CA 1
ATOM 3784 C C . TYR A 1 460 ? 24.431 3.290 -25.502 1.00 79.62 460 TYR A C 1
ATOM 3786 O O . TYR A 1 460 ? 25.467 2.745 -25.122 1.00 79.62 460 TYR A O 1
ATOM 3794 N N . THR A 1 461 ? 24.346 3.946 -26.662 1.00 66.69 461 THR A N 1
ATOM 3795 C CA . THR A 1 461 ? 25.443 4.010 -27.651 1.00 66.69 461 THR A CA 1
ATOM 3796 C C . THR A 1 461 ? 25.943 5.428 -27.940 1.00 66.69 461 THR A C 1
ATOM 3798 O O . THR A 1 461 ? 26.767 5.601 -28.833 1.00 66.69 461 THR A O 1
ATOM 3801 N N . GLY A 1 462 ? 25.439 6.450 -27.240 1.00 64.75 462 GLY A N 1
ATOM 3802 C CA . GLY A 1 462 ? 25.811 7.846 -27.491 1.00 64.75 462 GLY A CA 1
ATOM 3803 C C . GLY A 1 462 ? 27.212 8.208 -26.981 1.00 64.75 462 GLY A C 1
ATOM 3804 O O . GLY A 1 462 ? 27.696 7.670 -25.982 1.00 64.75 462 GLY A O 1
ATOM 3805 N N . ASN A 1 463 ? 27.863 9.158 -27.657 1.00 62.94 463 ASN A N 1
ATOM 3806 C CA . ASN A 1 463 ? 29.130 9.744 -27.220 1.00 62.94 463 ASN A CA 1
ATOM 3807 C C . ASN A 1 463 ? 28.842 10.875 -26.223 1.00 62.94 463 ASN A C 1
ATOM 3809 O O . ASN A 1 463 ? 28.523 11.985 -26.628 1.00 62.94 463 ASN A O 1
ATOM 3813 N N . LEU A 1 464 ? 29.024 10.638 -24.922 1.00 63.44 464 LEU A N 1
ATOM 3814 C CA . LEU A 1 464 ? 28.908 11.677 -23.877 1.00 63.44 464 LEU A CA 1
ATOM 3815 C C . LEU A 1 464 ? 30.059 12.712 -23.900 1.00 63.44 464 LEU A C 1
ATOM 3817 O O . LEU A 1 464 ? 30.269 13.420 -22.921 1.00 63.44 464 LEU A O 1
ATOM 3821 N N . LYS A 1 465 ? 30.828 12.788 -24.994 1.00 47.59 465 LYS A N 1
ATOM 3822 C CA . LYS A 1 465 ? 32.205 13.304 -25.004 1.00 47.59 465 LYS A CA 1
ATOM 3823 C C . LYS A 1 465 ? 32.379 14.788 -24.656 1.00 47.59 465 LYS A C 1
ATOM 3825 O O . LYS A 1 465 ? 33.500 15.144 -24.326 1.00 47.59 465 LYS A O 1
ATOM 3830 N N . GLU A 1 466 ? 31.345 15.627 -24.647 1.00 44.00 466 GLU A N 1
ATOM 3831 C CA . GLU A 1 466 ? 31.501 17.071 -24.357 1.00 44.00 466 GLU A CA 1
ATOM 3832 C C . GLU A 1 466 ? 30.327 17.690 -23.581 1.00 44.00 466 GLU A C 1
ATOM 3834 O O . GLU A 1 466 ? 30.058 18.886 -23.652 1.00 44.00 466 GLU A O 1
ATOM 3839 N N . THR A 1 467 ? 29.623 16.890 -22.786 1.00 42.72 467 THR A N 1
ATOM 3840 C CA . THR A 1 467 ? 28.791 17.448 -21.709 1.00 42.72 467 THR A CA 1
ATOM 3841 C C . THR A 1 467 ? 29.600 17.388 -20.415 1.00 42.72 467 THR A C 1
ATOM 3843 O O . THR A 1 467 ? 30.517 16.578 -20.320 1.00 42.72 467 THR A O 1
ATOM 3846 N N . ASN A 1 468 ? 29.292 18.198 -19.398 1.00 45.19 468 ASN A N 1
ATOM 3847 C CA . ASN A 1 468 ? 29.968 18.181 -18.080 1.00 45.19 468 ASN A CA 1
ATOM 3848 C C . ASN A 1 468 ? 29.969 16.804 -17.353 1.00 45.19 468 ASN A C 1
ATOM 3850 O O . ASN A 1 468 ? 30.390 16.715 -16.207 1.00 45.19 468 ASN A O 1
ATOM 3854 N N . PHE A 1 469 ? 29.512 15.735 -18.005 1.00 47.16 469 PHE A N 1
ATOM 3855 C CA . PHE A 1 469 ? 29.477 14.342 -17.577 1.00 47.16 469 PHE A CA 1
ATOM 3856 C C . PHE A 1 469 ? 30.685 13.571 -18.145 1.00 47.16 469 PHE A C 1
ATOM 3858 O O . PHE A 1 469 ? 30.537 12.613 -18.906 1.00 47.16 469 PHE A O 1
ATOM 3865 N N . SER A 1 470 ? 31.904 14.031 -17.844 1.00 38.56 470 SER A N 1
ATOM 3866 C CA . SER A 1 470 ? 33.130 13.597 -18.533 1.00 38.56 470 SER A CA 1
ATOM 3867 C C . SER A 1 470 ? 33.883 12.431 -17.886 1.00 38.56 470 SER A C 1
ATOM 3869 O O . SER A 1 470 ? 34.941 12.055 -18.391 1.00 38.56 470 SER A O 1
ATOM 3871 N N . THR A 1 471 ? 33.391 11.801 -16.812 1.00 39.38 471 THR A N 1
ATOM 3872 C CA . THR A 1 471 ? 34.128 10.673 -16.216 1.00 39.38 471 THR A CA 1
ATOM 3873 C C . THR A 1 471 ? 33.269 9.487 -15.801 1.00 39.38 471 THR A C 1
ATOM 3875 O O . THR A 1 471 ? 32.112 9.582 -15.402 1.00 39.38 471 THR A O 1
ATOM 3878 N N . GLN A 1 472 ? 33.922 8.326 -15.846 1.00 36.88 472 GLN A N 1
ATOM 3879 C CA . GLN A 1 472 ? 33.479 7.016 -15.367 1.00 36.88 472 GLN A CA 1
ATOM 3880 C C . GLN A 1 472 ? 33.061 7.011 -13.871 1.00 36.88 472 GLN A C 1
ATOM 3882 O O . GLN A 1 472 ? 32.550 6.000 -13.394 1.00 36.88 472 GLN A O 1
ATOM 3887 N N . TYR A 1 473 ? 33.224 8.140 -13.163 1.00 35.56 473 TYR A N 1
ATOM 3888 C CA . TYR A 1 473 ? 32.888 8.382 -11.756 1.00 35.56 473 TYR A CA 1
ATOM 3889 C C . TYR A 1 473 ? 31.403 8.731 -11.484 1.00 35.56 473 TYR A C 1
ATOM 3891 O O . TYR A 1 473 ? 30.959 8.603 -10.345 1.00 35.56 473 TYR A O 1
ATOM 3899 N N . ASP A 1 474 ? 30.585 9.044 -12.498 1.00 42.41 474 ASP A N 1
ATOM 3900 C CA . ASP A 1 474 ? 29.144 9.357 -12.326 1.00 42.41 474 ASP A CA 1
ATOM 3901 C C . ASP A 1 474 ? 28.211 8.128 -12.288 1.00 42.41 474 ASP A C 1
ATOM 3903 O O . ASP A 1 474 ? 27.000 8.237 -12.078 1.00 42.41 474 ASP A O 1
ATOM 3907 N N . ARG A 1 475 ? 28.751 6.916 -12.466 1.00 39.53 475 ARG A N 1
ATOM 3908 C CA . ARG A 1 475 ? 27.968 5.667 -12.375 1.00 39.53 475 ARG A CA 1
ATOM 3909 C C . ARG A 1 475 ? 27.806 5.145 -10.946 1.00 39.53 475 ARG A C 1
ATOM 3911 O O . ARG A 1 475 ? 26.954 4.291 -10.716 1.00 39.53 475 ARG A O 1
ATOM 3918 N N . GLU A 1 476 ? 28.578 5.661 -9.993 1.00 34.66 476 GLU A N 1
ATOM 3919 C CA . GLU A 1 476 ? 28.474 5.308 -8.569 1.00 34.66 476 GLU A CA 1
ATOM 3920 C C . GLU A 1 476 ? 27.858 6.453 -7.736 1.00 34.66 476 GLU A C 1
ATOM 3922 O O . GLU A 1 476 ? 27.158 6.193 -6.757 1.00 34.66 476 GLU A O 1
ATOM 3927 N N . GLY A 1 477 ? 27.967 7.703 -8.206 1.00 39.62 477 GLY A N 1
ATOM 3928 C CA . GLY A 1 477 ? 27.291 8.901 -7.685 1.00 39.62 477 GLY A CA 1
ATOM 3929 C C . GLY A 1 477 ? 25.885 9.134 -8.257 1.00 39.62 477 GLY A C 1
ATOM 3930 O O . GLY A 1 477 ? 25.546 10.235 -8.671 1.00 39.62 477 GLY A O 1
ATOM 3931 N N . ILE A 1 478 ? 25.032 8.105 -8.256 1.00 44.03 478 ILE A N 1
ATOM 3932 C CA . ILE A 1 478 ? 23.624 8.075 -8.734 1.00 44.03 478 ILE A CA 1
ATOM 3933 C C . ILE A 1 478 ? 22.689 8.944 -7.828 1.00 44.03 478 ILE A C 1
ATOM 3935 O O . ILE A 1 478 ? 21.527 8.636 -7.572 1.00 44.03 478 ILE A O 1
ATOM 3939 N N . GLY A 1 479 ? 23.192 10.024 -7.227 1.00 40.12 479 GLY A N 1
ATOM 3940 C CA . GLY A 1 479 ? 22.433 10.959 -6.387 1.00 40.12 479 GLY A CA 1
ATOM 3941 C C . GLY A 1 479 ? 21.733 12.033 -7.211 1.00 40.12 479 GLY A C 1
ATOM 3942 O O . GLY A 1 479 ? 20.506 12.105 -7.199 1.00 40.12 479 GLY A O 1
ATOM 3943 N N . ASP A 1 480 ? 22.523 12.776 -7.986 1.00 39.47 480 ASP A N 1
ATOM 3944 C CA . ASP A 1 480 ? 22.123 14.076 -8.548 1.00 39.47 480 ASP A CA 1
ATOM 3945 C C . ASP A 1 480 ? 21.600 13.993 -9.993 1.00 39.47 480 ASP A C 1
ATOM 3947 O O . ASP A 1 480 ? 20.947 14.906 -10.495 1.00 39.47 480 ASP A O 1
ATOM 3951 N N . LEU A 1 481 ? 21.810 12.854 -10.662 1.00 40.78 481 LEU A N 1
ATOM 3952 C CA . LEU A 1 481 ? 21.274 12.561 -12.000 1.00 40.78 481 LEU A CA 1
ATOM 3953 C C . LEU A 1 481 ? 19.792 12.136 -11.979 1.00 40.78 481 LEU A C 1
ATOM 3955 O O . LEU A 1 481 ? 19.175 11.955 -13.030 1.00 40.78 481 LEU A O 1
ATOM 3959 N N . PHE A 1 482 ? 19.206 11.985 -10.790 1.00 52.44 482 PHE A N 1
ATOM 3960 C CA . PHE A 1 482 ? 17.809 11.614 -10.581 1.00 52.44 482 PHE A CA 1
ATOM 3961 C C . PHE A 1 482 ? 17.022 12.852 -10.254 1.00 52.44 482 PHE A C 1
ATOM 3963 O O . PHE A 1 482 ? 16.868 13.205 -9.090 1.00 52.44 482 PHE A O 1
ATOM 3970 N N . TRP A 1 483 ? 16.499 13.494 -11.284 1.00 54.25 483 TRP A N 1
ATOM 3971 C CA . TRP A 1 483 ? 15.576 14.581 -11.053 1.00 54.25 483 TRP A CA 1
ATOM 3972 C C . TRP A 1 483 ? 14.153 14.024 -11.042 1.00 54.25 483 TRP A C 1
ATOM 3974 O O . TRP A 1 483 ? 13.758 13.207 -11.875 1.00 54.25 483 TRP A O 1
ATOM 3984 N N . LYS A 1 484 ? 13.372 14.433 -10.057 1.00 52.84 484 LYS A N 1
ATOM 3985 C CA . LYS A 1 484 ? 11.926 14.232 -10.042 1.00 52.84 484 LYS A CA 1
ATOM 3986 C C . LYS A 1 484 ? 11.280 15.373 -10.787 1.00 52.84 484 LYS A C 1
ATOM 3988 O O . LYS A 1 484 ? 11.869 16.436 -10.938 1.00 52.84 484 LYS A O 1
ATOM 3993 N N . LEU A 1 485 ? 10.034 15.188 -11.201 1.00 44.78 485 LEU A N 1
ATOM 3994 C CA . LEU A 1 485 ? 9.239 16.256 -11.797 1.00 44.78 485 LEU A CA 1
ATOM 3995 C C . LEU A 1 485 ? 9.376 17.595 -11.034 1.00 44.78 485 LEU A C 1
ATOM 3997 O O . LEU A 1 485 ? 9.605 18.631 -11.652 1.00 44.78 485 LEU A O 1
ATOM 4001 N N . CYS A 1 486 ? 9.353 17.565 -9.698 1.00 43.50 486 CYS A N 1
ATOM 4002 C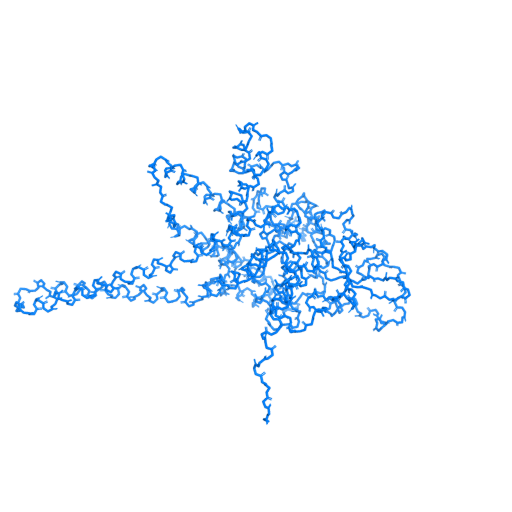 CA . CYS A 1 486 ? 9.544 18.740 -8.840 1.00 43.50 486 CYS A CA 1
ATOM 4003 C C . CYS A 1 486 ? 10.855 19.511 -9.095 1.00 43.50 486 CYS A C 1
ATOM 4005 O O . CYS A 1 486 ? 10.887 20.731 -8.960 1.00 43.50 486 CYS A O 1
ATOM 4007 N N . ASP A 1 487 ? 11.918 18.844 -9.537 1.00 48.91 487 ASP A N 1
ATOM 4008 C CA . ASP A 1 487 ? 13.235 19.449 -9.769 1.00 48.91 487 ASP A CA 1
ATOM 4009 C C . ASP A 1 487 ? 13.300 20.253 -11.066 1.00 48.91 487 ASP A C 1
ATOM 4011 O O . ASP A 1 487 ? 14.092 21.184 -11.181 1.00 48.91 487 ASP A O 1
ATOM 4015 N N . VAL A 1 488 ? 12.445 19.928 -12.039 1.00 48.62 488 VAL A N 1
ATOM 4016 C CA . VAL A 1 488 ? 12.265 20.748 -13.246 1.00 48.62 488 VAL A CA 1
ATOM 4017 C C . VAL A 1 488 ? 11.373 21.953 -12.978 1.00 48.62 488 VAL A C 1
ATOM 4019 O O . VAL A 1 488 ? 11.512 22.969 -13.653 1.00 48.62 488 VAL A O 1
ATOM 4022 N N . ILE A 1 489 ? 10.483 21.866 -11.989 1.00 42.62 489 ILE A N 1
ATOM 4023 C CA . ILE A 1 489 ? 9.519 22.929 -11.696 1.00 42.62 489 ILE A CA 1
ATOM 4024 C C . ILE A 1 489 ? 10.073 23.936 -10.658 1.00 42.62 489 ILE A C 1
ATOM 4026 O O . ILE A 1 489 ? 9.632 25.084 -10.613 1.00 42.62 489 ILE A O 1
ATOM 4030 N N . GLY A 1 490 ? 11.108 23.568 -9.895 1.00 38.28 490 GLY A N 1
ATOM 4031 C CA . GLY A 1 490 ? 11.845 24.461 -8.994 1.00 38.28 490 GLY A CA 1
ATOM 4032 C C . GLY A 1 490 ? 11.427 24.362 -7.520 1.00 38.28 490 GLY A C 1
ATOM 4033 O O . GLY A 1 490 ? 10.378 23.832 -7.172 1.00 38.28 490 GLY A O 1
ATOM 4034 N N . HIS A 1 491 ? 12.274 24.898 -6.637 1.00 36.97 491 HIS A N 1
ATOM 4035 C CA . HIS A 1 491 ? 12.259 24.717 -5.174 1.00 36.97 491 HIS A CA 1
ATOM 4036 C C . HIS A 1 491 ? 11.061 25.310 -4.396 1.00 36.97 491 HIS A C 1
ATOM 4038 O O . HIS A 1 491 ? 11.014 25.177 -3.178 1.00 36.97 491 HIS A O 1
ATOM 4044 N N . SER A 1 492 ? 10.108 25.988 -5.044 1.00 36.78 492 SER A N 1
ATOM 4045 C CA . SER A 1 492 ? 9.042 26.752 -4.357 1.00 36.78 492 SER A CA 1
ATOM 4046 C C . SER A 1 492 ? 7.641 26.522 -4.918 1.00 36.78 492 SER A C 1
ATOM 4048 O O . SER A 1 492 ? 6.735 27.354 -4.791 1.00 36.78 492 SER A O 1
ATOM 4050 N N . VAL A 1 493 ? 7.454 25.398 -5.595 1.00 39.09 493 VAL A N 1
ATOM 4051 C CA . VAL A 1 493 ? 6.191 25.074 -6.239 1.00 39.09 493 VAL A CA 1
ATOM 4052 C C . VAL A 1 493 ? 5.256 24.547 -5.163 1.00 39.09 493 VAL A C 1
ATOM 4054 O O . VAL A 1 493 ? 5.222 23.353 -4.900 1.00 39.09 493 VAL A O 1
ATOM 4057 N N . ASP A 1 494 ? 4.516 25.462 -4.533 1.00 43.44 494 ASP A N 1
ATOM 4058 C CA . ASP A 1 494 ? 3.340 25.131 -3.722 1.00 43.44 494 ASP A CA 1
ATOM 4059 C C . ASP A 1 494 ? 2.495 24.088 -4.477 1.00 43.44 494 ASP A C 1
ATOM 4061 O O . ASP A 1 494 ? 2.369 24.173 -5.707 1.00 43.44 494 ASP A O 1
ATOM 4065 N N . ASP A 1 495 ? 1.925 23.112 -3.768 1.00 44.69 495 ASP A N 1
ATOM 4066 C CA . ASP A 1 495 ? 1.210 21.952 -4.320 1.00 44.69 495 ASP A CA 1
ATOM 4067 C C . ASP A 1 495 ? 0.181 22.351 -5.393 1.00 44.69 495 ASP A C 1
ATOM 4069 O O . ASP A 1 495 ? -0.076 21.615 -6.347 1.00 44.69 495 ASP A O 1
ATOM 4073 N N . GLY A 1 496 ? -0.372 23.566 -5.292 1.00 42.41 496 GLY A N 1
ATOM 4074 C CA . GLY A 1 496 ? -1.263 24.157 -6.291 1.00 42.41 496 GLY A CA 1
ATOM 4075 C C . GLY A 1 496 ? -0.652 24.366 -7.687 1.00 42.41 496 GLY A C 1
ATOM 4076 O O . GLY A 1 496 ? -1.363 24.213 -8.678 1.00 42.41 496 GLY A O 1
ATOM 4077 N N . LYS A 1 497 ? 0.641 24.688 -7.803 1.00 44.66 497 LYS A N 1
ATOM 4078 C CA . LYS A 1 497 ? 1.339 24.864 -9.092 1.00 44.66 497 LYS A CA 1
ATOM 4079 C C . LYS A 1 497 ? 1.779 23.526 -9.701 1.00 44.66 497 LYS A C 1
ATOM 4081 O O . LYS A 1 497 ? 1.665 23.358 -10.911 1.00 44.66 497 LYS A O 1
ATOM 4086 N N . LEU A 1 498 ? 2.212 22.564 -8.882 1.00 47.00 498 LEU A N 1
ATOM 4087 C CA . LEU A 1 498 ? 2.482 21.179 -9.310 1.00 47.00 498 LEU A CA 1
ATOM 4088 C C . LEU A 1 498 ? 1.215 20.547 -9.892 1.00 47.00 498 LEU A C 1
ATOM 4090 O O . LEU A 1 498 ? 1.240 19.919 -10.948 1.00 47.00 498 LEU A O 1
ATOM 4094 N N . PHE A 1 499 ? 0.087 20.819 -9.242 1.00 44.22 499 PHE A N 1
ATOM 4095 C CA . PHE A 1 499 ? -1.234 20.428 -9.692 1.00 44.22 499 PHE A CA 1
ATOM 4096 C C . PHE A 1 499 ? -1.635 21.093 -11.032 1.00 44.22 499 PHE A C 1
ATOM 4098 O O . PHE A 1 499 ? -2.073 20.400 -11.947 1.00 44.22 499 PHE A O 1
ATOM 4105 N N . GLN A 1 500 ? -1.419 22.405 -11.208 1.00 47.47 500 GLN A N 1
ATOM 4106 C CA . GLN A 1 500 ? -1.653 23.092 -12.496 1.00 47.47 500 GLN A CA 1
ATOM 4107 C C . GLN A 1 500 ? -0.795 22.525 -13.639 1.00 47.47 500 GLN A C 1
ATOM 4109 O O . GLN A 1 500 ? -1.229 22.488 -14.790 1.00 47.47 500 GLN A O 1
ATOM 4114 N N . ILE A 1 501 ? 0.419 22.066 -13.335 1.00 47.19 501 ILE A N 1
ATOM 4115 C CA . ILE A 1 501 ? 1.317 21.442 -14.314 1.00 47.19 501 ILE A CA 1
ATOM 4116 C C . ILE A 1 501 ? 0.848 20.034 -14.660 1.00 47.19 501 ILE A C 1
ATOM 4118 O O . ILE A 1 501 ? 0.787 19.691 -15.838 1.00 47.19 501 ILE A O 1
ATOM 4122 N N . ALA A 1 502 ? 0.428 19.251 -13.667 1.00 46.03 502 ALA A N 1
ATOM 4123 C CA . ALA A 1 502 ? -0.168 17.944 -13.901 1.00 46.03 502 ALA A CA 1
ATOM 4124 C C . ALA A 1 502 ? -1.448 18.044 -14.759 1.00 46.03 502 ALA A C 1
ATOM 4126 O O . ALA A 1 502 ? -1.621 17.242 -15.675 1.00 46.03 502 ALA A O 1
ATOM 4127 N N . GLN A 1 503 ? -2.277 19.078 -14.566 1.00 48.44 503 GLN A N 1
ATOM 4128 C CA . GLN A 1 503 ? -3.412 19.375 -15.453 1.00 48.44 503 GLN A CA 1
ATOM 4129 C C . GLN A 1 503 ? -2.983 19.746 -16.873 1.00 48.44 503 GLN A C 1
ATOM 4131 O O . GLN A 1 503 ? -3.471 19.156 -17.832 1.00 48.44 503 GLN A O 1
ATOM 4136 N N . LYS A 1 504 ? -2.024 20.672 -17.031 1.00 47.34 504 LYS A N 1
ATOM 4137 C CA . LYS A 1 504 ? -1.469 21.015 -18.355 1.00 47.34 504 LYS A CA 1
ATOM 4138 C C . LYS A 1 504 ? -0.900 19.792 -19.079 1.00 47.34 504 LYS A C 1
ATOM 4140 O O . LYS A 1 504 ? -0.834 19.769 -20.303 1.00 47.34 504 LYS A O 1
ATOM 4145 N N . TRP A 1 505 ? -0.472 18.777 -18.334 1.00 45.81 505 TRP A N 1
ATOM 4146 C CA . TRP A 1 505 ? 0.092 17.548 -18.877 1.00 45.81 505 TRP A CA 1
ATOM 4147 C C . TRP A 1 505 ? -0.945 16.447 -19.093 1.00 45.81 505 TRP A C 1
ATOM 4149 O O . TRP A 1 505 ? -0.546 15.331 -19.420 1.00 45.81 505 TRP A O 1
ATOM 4159 N N . ASN A 1 506 ? -2.246 16.703 -18.929 1.00 47.28 506 ASN A N 1
ATOM 4160 C CA . ASN A 1 506 ? -3.289 15.666 -18.918 1.00 47.28 506 ASN A CA 1
ATOM 4161 C C . ASN A 1 506 ? -2.964 14.500 -17.955 1.00 47.28 506 ASN A C 1
ATOM 4163 O O . ASN A 1 506 ? -3.401 13.366 -18.161 1.00 47.28 506 ASN A O 1
ATOM 4167 N N . LEU A 1 507 ? -2.166 14.768 -16.915 1.00 39.72 507 LEU A N 1
ATOM 4168 C CA . LEU A 1 507 ? -1.875 13.848 -15.816 1.00 39.72 507 LEU A CA 1
ATOM 4169 C C . LEU A 1 507 ? -2.906 13.966 -14.689 1.00 39.72 507 LEU A C 1
ATOM 4171 O O . LEU A 1 507 ? -2.827 13.210 -13.730 1.00 39.72 507 LEU A O 1
ATOM 4175 N N . ILE A 1 508 ? -3.867 14.890 -14.773 1.00 34.84 508 ILE A N 1
ATOM 4176 C CA . ILE A 1 508 ? -5.051 14.962 -13.906 1.00 34.84 508 ILE A CA 1
ATOM 4177 C C . ILE A 1 508 ? -6.232 15.387 -14.752 1.00 34.84 508 ILE A C 1
ATOM 4179 O O . ILE A 1 508 ? -6.096 16.417 -15.440 1.00 34.84 508 ILE A O 1
#

Sequence (508 aa):
MSDVNPLNRDKFTRTLLTTVNPKDITNIRRVKNLGRLFEGLQYRVKESNIQNNLKEIEELESTKEKIKKLESKKKDSTKSKEERISIGKKIKSEEIEEKRLETRITYNKELPFKILDNVSYQISNQIDSTLDLEKILCITLAMHPRKDDENQPALSEERKPAYFSTLLCAMIRFKNEKSRFKNEYMNKVYQRYNENQDSDIKDKKLDDLIKTDIYAPIIKAAYTYFISMQYRNTKELKKKLDINLIEMKKSKGNKIKIEELKKKNNELRKELINESKINAIKFLTESKDVTTHKFNHQEEKRIFEKEEKEKNKFTLSILKSMYSQKGEMGDLIKVVQRYTNLILPKEPLNPEDSPLRAYDNLLISSKTNKRDKDGNKLDEMLLHPGYVNQLLNMMGAYPIGIGLYVDIGEGILDKVVPTKLFPKNPFQPVGKKLTKQFLNVLPSDYVIVSEKNNIFSKKYTGNLKETNFSTQYDREGIGDLFWKLCDVIGHSVDDGKLFQIAQKWNLI

Secondary structure (DSSP, 8-state):
-----GGGSHHHHHHSSSSS-HHHHHHHHHHHHHHHHHHHHHHHHSHHHHHHHHHHHHHHHHHHHHHHHHHHHHH-TTS-HHHHHHHHHHHHHHHHHHHHHHHHHHHHHHHHHHHHHHHHHHHHTT-SSHHHHHHHHHHHHHTPPPTT-TTHHHHHHHHHHHHHHHHHHHHHHHHHHHS--S-HHHHHHHHHHHTS--HHHHHHHHHHHHIIIIIHHHHHHHHHHHHHTTSHHHHHHHHHHHHHHHHHHH-TT-HHHHHHHHHHHHHHHHHHHHHHHHHHHHHHHH---------SSHHHHHHHHHHHHHHHHHHHHHHHHHHH--HHHHHHHHHHHHHHHHHS-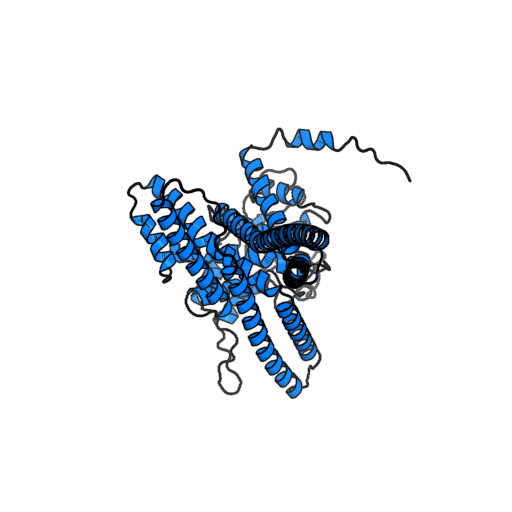SSPPPGGG-GGGHHHHHHHHHH---B-TTSPBP------HHHHHHHHHHH-SS-TT--EEEE-STTPEEEEEE--SS-SSTTS-EEEE--TTTTSS--PPEEE--TTTBTTSTT-----TTSS--SGGGGT-TTTT---HHHHH-TT--HHHHHHHHHHTT--

pLDDT: mean 70.33, std 18.61, range [25.92, 94.38]